Protein AF-0000000070771674 (afdb_homodimer)

pLDDT: mean 81.32, std 18.36, range [36.69, 98.75]

Solvent-accessible surface area (backbone atoms only — not comparable to full-atom values): 21215 Å² total; per-residue (Å²): 122,72,65,64,57,56,54,52,53,53,53,53,53,53,56,51,56,57,52,52,57,61,62,68,58,56,66,78,63,69,76,62,58,61,36,49,52,87,75,48,55,88,90,50,71,55,74,91,44,49,77,55,51,52,28,45,60,56,34,54,39,44,58,44,34,64,59,52,52,54,54,46,59,58,35,58,78,70,44,81,79,72,68,80,79,60,61,68,57,55,74,74,51,61,36,66,76,48,51,68,46,64,36,23,36,24,27,39,46,75,42,78,47,77,38,95,49,33,46,75,37,57,31,36,29,40,40,62,37,36,67,22,24,37,38,87,86,80,11,43,73,36,74,86,36,27,35,38,74,40,66,42,62,37,75,32,37,35,57,38,84,36,63,33,86,88,74,66,42,66,21,33,24,65,42,84,42,76,44,79,40,30,70,40,33,26,38,21,60,68,73,93,121,72,66,63,56,54,53,52,52,53,51,53,54,55,56,52,57,56,52,51,56,60,62,68,57,58,66,77,64,70,76,62,60,62,36,47,52,88,74,47,54,88,91,50,72,55,75,90,45,47,78,55,53,51,28,45,60,58,34,53,38,45,56,44,35,65,58,54,52,54,55,46,59,58,34,58,77,71,44,82,80,72,67,80,79,60,60,69,56,55,74,73,52,62,36,64,77,46,52,68,46,64,36,22,34,23,27,39,47,74,43,79,47,77,38,94,49,33,47,74,38,58,31,34,28,40,40,62,37,38,67,22,24,37,36,86,86,79,11,44,74,39,74,87,34,28,36,38,76,40,68,41,64,37,75,33,37,35,57,38,84,35,63,34,86,87,75,63,43,67,20,33,25,66,42,83,42,76,44,78,41,31,71,40,31,26,39,20,60,67,74,92

InterPro domains:
  IPR010345 Interleukin-17 family [PF06083] (104-188)
  IPR020440 Interleukin-17, chordata [PR01932] (106-118)
  IPR020440 Interleukin-17, chordata [PR01932] (125-134)
  IPR020440 Interleukin-17, chordata [PR01932] (174-188)
  IPR029034 Cystine-knot cytokine [G3DSA:2.10.90.10] (67-191)
  IPR029034 Cystine-knot cytokine [SSF57501] (92-189)

Nearest PDB structures (foldseek):
  7uwk-assembly1_F  TM=7.069E-01  e=1.738E-07  Homo sapiens
  5hi3-assembly1_A  TM=7.760E-01  e=6.621E-06  Homo sapiens
  8usr-assembly2_C  TM=7.044E-01  e=2.285E-06  Homo sapiens
  4hsa-assembly1_A  TM=6.475E-01  e=2.043E-06  Homo sapiens
  3jvf-assembly1_A  TM=6.397E-01  e=3.023E-06  Homo sapiens

Structure (mmCIF, N/CA/C/O backbone):
data_AF-0000000070771674-model_v1
#
loop_
_entity.id
_entity.type
_entity.pdbx_description
1 polymer 'Interleukin 17C'
#
loop_
_atom_site.group_PDB
_atom_site.id
_atom_site.type_symbol
_atom_site.label_atom_id
_atom_site.label_alt_id
_atom_site.label_comp_id
_atom_site.label_asym_id
_atom_site.label_entity_id
_atom_site.label_seq_id
_atom_site.pdbx_PDB_ins_code
_atom_site.Cartn_x
_atom_site.Cartn_y
_atom_site.Cartn_z
_atom_site.occupancy
_atom_site.B_iso_or_equiv
_atom_site.auth_seq_id
_atom_site.auth_comp_id
_atom_site.auth_asym_id
_atom_site.auth_atom_id
_atom_site.pdbx_PDB_model_num
ATOM 1 N N . GLY A 1 1 ? 50.625 3.076 46.406 1 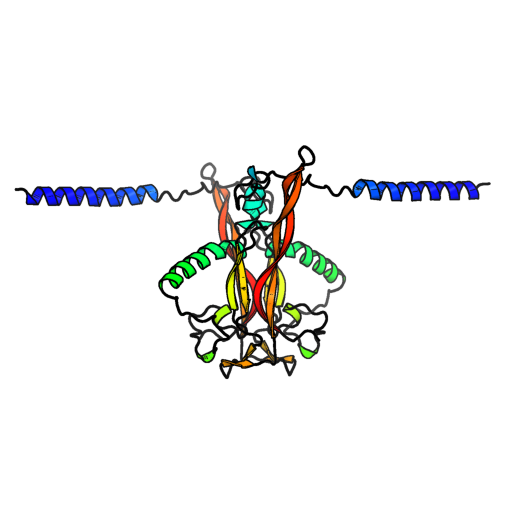37.5 1 GLY A N 1
ATOM 2 C CA . GLY A 1 1 ? 49.875 4.312 46.562 1 37.5 1 GLY A CA 1
ATOM 3 C C . GLY A 1 1 ? 49.062 4.684 45.344 1 37.5 1 GLY A C 1
ATOM 4 O O . GLY A 1 1 ? 47.906 5.047 45.438 1 37.5 1 GLY A O 1
ATOM 5 N N . SER A 1 2 ? 49.688 4.629 44.125 1 57.91 2 SER A N 1
ATOM 6 C CA . SER A 1 2 ? 49.188 5.199 42.875 1 57.91 2 SER A CA 1
ATOM 7 C C . SER A 1 2 ? 48.125 4.312 42.25 1 57.91 2 SER A C 1
ATOM 9 O O . SER A 1 2 ? 47.344 4.77 41.406 1 57.91 2 SER A O 1
ATOM 11 N N . ASP A 1 3 ? 48.125 3.033 42.625 1 61 3 ASP A N 1
ATOM 12 C CA . ASP A 1 3 ? 47.219 2.135 41.938 1 61 3 ASP A CA 1
ATOM 13 C C . ASP A 1 3 ? 45.812 2.27 42.5 1 61 3 ASP A C 1
ATOM 15 O O . ASP A 1 3 ? 44.812 2.025 41.812 1 61 3 ASP A O 1
ATOM 19 N N . SER A 1 4 ? 45.688 2.727 43.812 1 62.22 4 SER A N 1
ATOM 20 C CA . SER A 1 4 ? 44.344 2.809 44.438 1 62.22 4 SER A CA 1
ATOM 21 C C . SER A 1 4 ? 43.562 4.004 43.906 1 62.22 4 SER A C 1
ATOM 23 O O . SER A 1 4 ? 42.344 3.945 43.812 1 62.22 4 SER A O 1
ATOM 25 N N . GLU A 1 5 ? 44.406 5.012 43.406 1 60.62 5 GLU A N 1
ATOM 26 C CA . GLU A 1 5 ? 43.719 6.215 42.938 1 60.62 5 GLU A CA 1
ATOM 27 C C . GLU A 1 5 ? 43.156 6.012 41.531 1 60.62 5 GLU A C 1
ATOM 29 O O . GLU A 1 5 ? 42.125 6.586 41.188 1 60.62 5 GLU A O 1
ATOM 34 N N . ARG A 1 6 ? 43.844 5.051 40.812 1 60.41 6 ARG A N 1
ATOM 35 C CA . ARG A 1 6 ? 43.344 4.82 39.438 1 60.41 6 ARG A CA 1
ATOM 36 C C . ARG A 1 6 ? 42.062 3.975 39.469 1 60.41 6 ARG A C 1
ATOM 38 O O . ARG A 1 6 ? 41.188 4.137 38.625 1 60.41 6 ARG A O 1
ATOM 45 N N . SER A 1 7 ? 41.906 3.191 40.562 1 61.62 7 SER A N 1
ATOM 46 C CA . SER A 1 7 ? 40.719 2.354 40.625 1 61.62 7 SER A CA 1
ATOM 47 C C . SER A 1 7 ? 39.5 3.17 41.031 1 61.62 7 SER A C 1
ATOM 49 O O . SER A 1 7 ? 38.406 2.908 40.562 1 61.62 7 SER A O 1
ATOM 51 N N . LEU A 1 8 ? 39.812 4.34 41.781 1 60.22 8 LEU A N 1
ATOM 52 C CA . LEU A 1 8 ? 38.656 5.129 42.219 1 60.22 8 LEU A CA 1
ATOM 53 C C . LEU A 1 8 ? 38.156 6.039 41.125 1 60.22 8 LEU A C 1
ATOM 55 O O . LEU A 1 8 ? 36.938 6.246 40.969 1 60.22 8 LEU A O 1
ATOM 59 N N . LEU A 1 9 ? 39.125 6.391 40.125 1 59.38 9 LEU A N 1
ATOM 60 C CA . LEU A 1 9 ? 38.688 7.258 39.031 1 59.38 9 LEU A CA 1
ATOM 61 C C . LEU A 1 9 ? 37.844 6.48 38 1 59.38 9 LEU A C 1
ATOM 63 O O . LEU A 1 9 ? 36.844 6.984 37.531 1 59.38 9 LEU A O 1
ATOM 67 N N . LEU A 1 10 ? 38.219 5.148 37.875 1 58.72 10 LEU A N 1
ATOM 68 C CA . LEU A 1 10 ? 37.438 4.371 36.906 1 58.72 10 LEU A CA 1
ATOM 69 C C . LEU A 1 10 ? 36.062 4.062 37.438 1 58.72 10 LEU A C 1
ATOM 71 O O . LEU A 1 10 ? 35.094 4.059 36.656 1 58.72 10 LEU A O 1
ATOM 75 N N . LEU A 1 11 ? 35.969 4.016 38.844 1 59 11 LEU A N 1
ATOM 76 C CA . LEU A 1 11 ? 34.656 3.711 39.375 1 59 11 LEU A CA 1
ATOM 77 C C . LEU A 1 11 ? 33.719 4.918 39.281 1 59 11 LEU A C 1
ATOM 79 O O . LEU A 1 11 ? 32.531 4.77 39 1 59 11 LEU A O 1
ATOM 83 N N . PHE A 1 12 ? 34.312 6.234 39.344 1 58.5 12 PHE A N 1
ATOM 84 C CA . PHE A 1 12 ? 33.438 7.406 39.25 1 58.5 12 PHE A CA 1
ATOM 85 C C . PHE A 1 12 ? 33 7.625 37.781 1 58.5 12 PHE A C 1
ATOM 87 O O . PHE A 1 12 ? 31.859 8.039 37.562 1 58.5 12 PHE A O 1
ATOM 94 N N . VAL A 1 13 ? 33.875 7.188 36.75 1 56.09 13 VAL A N 1
ATOM 95 C CA . VAL A 1 13 ? 33.469 7.387 35.375 1 56.09 13 VAL A CA 1
ATOM 96 C C . VAL A 1 13 ? 32.375 6.371 35 1 56.09 13 VAL A C 1
ATOM 98 O O . VAL A 1 13 ? 31.438 6.703 34.281 1 56.09 13 VAL A O 1
ATOM 101 N N . LEU A 1 14 ? 32.438 5.133 35.656 1 54 14 LEU A N 1
ATOM 102 C CA . LEU A 1 14 ? 31.406 4.152 35.312 1 54 14 LEU A CA 1
ATOM 103 C C . LEU A 1 14 ? 30.078 4.512 35.969 1 54 14 LEU A C 1
ATOM 105 O O . LEU A 1 14 ? 29.016 4.332 35.375 1 54 14 LEU A O 1
ATOM 109 N N . LEU A 1 15 ? 30.125 5.195 37.219 1 54.03 15 LEU A N 1
ATOM 110 C CA . LEU A 1 15 ? 28.859 5.559 37.844 1 54.03 15 LEU A CA 1
ATOM 111 C C . LEU A 1 15 ? 28.234 6.758 37.156 1 54.03 15 LEU A C 1
ATOM 113 O O . LEU A 1 15 ? 27 6.848 37.062 1 54.03 15 LEU A O 1
ATOM 117 N N . GLY A 1 16 ? 29.062 7.652 36.531 1 51 16 GLY A N 1
ATOM 118 C CA . GLY A 1 16 ? 28.5 8.773 35.781 1 51 16 GLY A CA 1
ATOM 119 C C . GLY A 1 16 ? 27.859 8.367 34.469 1 51 16 GLY A C 1
ATOM 120 O O . GLY A 1 16 ? 26.891 8.977 34.031 1 51 16 GLY A O 1
ATOM 121 N N . TRP A 1 17 ? 28.531 7.328 33.75 1 51.25 17 TRP A N 1
ATOM 122 C CA . TRP A 1 17 ? 27.969 6.934 32.469 1 51.25 17 TRP A CA 1
ATOM 123 C C . TRP A 1 17 ? 26.656 6.188 32.656 1 51.25 17 TRP A C 1
ATOM 125 O O . TRP A 1 17 ? 25.781 6.246 31.797 1 51.25 17 TRP A O 1
ATOM 135 N N . THR A 1 18 ? 26.438 5.492 33.812 1 48.16 18 THR A N 1
ATOM 136 C CA . THR A 1 18 ? 25.141 4.844 34 1 48.16 18 THR A CA 1
ATOM 137 C C . THR A 1 18 ? 24.062 5.875 34.312 1 48.16 18 THR A C 1
ATOM 139 O O . THR A 1 18 ? 22.906 5.703 33.906 1 48.16 18 THR A O 1
ATOM 142 N N . GLU A 1 19 ? 24.391 6.996 35 1 45.69 19 GLU A N 1
ATOM 143 C CA . GLU A 1 19 ? 23.328 7.949 35.312 1 45.69 19 GLU A CA 1
ATOM 144 C C . GLU A 1 19 ? 22.938 8.758 34.094 1 45.69 19 GLU A C 1
ATOM 146 O O . GLU A 1 19 ? 21.797 9.188 33.969 1 45.69 19 GLU A O 1
ATOM 151 N N . ALA A 1 20 ? 23.891 9.039 33.125 1 45.78 20 ALA A N 1
ATOM 152 C CA . ALA A 1 20 ? 23.5 9.797 31.938 1 45.78 20 ALA A CA 1
ATOM 153 C C . ALA A 1 20 ? 22.578 8.984 31.031 1 45.78 20 ALA A C 1
ATOM 155 O O . ALA A 1 20 ? 21.703 9.539 30.375 1 45.78 20 ALA A O 1
ATOM 156 N N . ARG A 1 21 ? 22.75 7.688 30.906 1 43.34 21 ARG A N 1
ATOM 157 C CA . ARG A 1 21 ? 21.766 6.934 30.141 1 43.34 21 ARG A CA 1
ATOM 158 C C . ARG A 1 21 ? 20.391 6.992 30.797 1 43.34 21 ARG A C 1
ATOM 160 O O . ARG A 1 21 ? 19.375 6.801 30.125 1 43.34 21 ARG A O 1
ATOM 167 N N . ARG A 1 22 ? 20.266 6.996 32.094 1 42.62 22 ARG A N 1
ATOM 168 C CA . ARG A 1 22 ? 18.938 7.09 32.688 1 42.62 22 ARG A CA 1
ATOM 169 C C . ARG A 1 22 ? 18.281 8.422 32.344 1 42.62 22 ARG A C 1
ATOM 171 O O . ARG A 1 22 ? 17.047 8.492 32.188 1 42.62 22 ARG A O 1
ATOM 178 N N . LEU A 1 23 ? 19.016 9.578 32.312 1 39.31 23 LEU A N 1
ATOM 179 C CA . LEU A 1 23 ? 18.328 10.836 32.031 1 39.31 23 LEU A CA 1
ATOM 180 C C . LEU A 1 23 ? 17.891 10.922 30.594 1 39.31 23 LEU A C 1
ATOM 182 O O . LEU A 1 23 ? 16.906 11.586 30.266 1 39.31 23 LEU A O 1
ATOM 186 N N . SER A 1 24 ? 18.656 10.477 29.641 1 39.38 24 SER A N 1
ATOM 187 C CA . SER A 1 24 ? 18.219 10.672 28.266 1 39.38 24 SER A CA 1
ATOM 188 C C . SER A 1 24 ? 17.156 9.664 27.875 1 39.38 24 SER A C 1
ATOM 190 O O . SER A 1 24 ? 16.797 9.547 26.703 1 39.38 24 SER A O 1
ATOM 192 N N . GLY A 1 25 ? 17 8.648 28.625 1 40.38 25 GLY A N 1
ATOM 193 C CA . GLY A 1 25 ? 15.805 7.863 28.359 1 40.38 25 GLY A CA 1
ATOM 194 C C . GLY A 1 25 ? 14.523 8.672 28.5 1 40.38 25 GLY A C 1
ATOM 195 O O . GLY A 1 25 ? 13.609 8.273 29.219 1 40.38 25 GLY A O 1
ATOM 196 N N . GLY A 1 26 ? 14.633 9.977 28.594 1 36.69 26 GLY A N 1
ATOM 197 C CA . GLY A 1 26 ? 13.344 10.656 28.516 1 36.69 26 GLY A CA 1
ATOM 198 C C . GLY A 1 26 ? 12.469 10.125 27.391 1 36.69 26 GLY A C 1
ATOM 199 O O . GLY A 1 26 ? 12.797 10.281 26.219 1 36.69 26 GLY A O 1
ATOM 200 N N . GLN A 1 27 ? 11.914 8.984 27.5 1 39.16 27 GLN A N 1
ATOM 201 C CA . GLN A 1 27 ? 10.656 8.82 26.766 1 39.16 27 GLN A CA 1
ATOM 202 C C . GLN A 1 27 ? 9.938 10.164 26.609 1 39.16 27 GLN A C 1
ATOM 204 O O . GLN A 1 27 ? 9.57 10.797 27.594 1 39.16 27 GLN A O 1
ATOM 209 N N . HIS A 1 28 ? 10.422 11.055 25.922 1 41.78 28 HIS A N 1
ATOM 210 C CA . HIS A 1 28 ? 9.445 12.078 25.562 1 41.78 28 HIS A CA 1
ATOM 211 C C . HIS A 1 28 ? 8.023 11.539 25.625 1 41.78 28 HIS A C 1
ATOM 213 O O . HIS A 1 28 ? 7.562 10.859 24.719 1 41.78 28 HIS A O 1
ATOM 219 N N . ARG A 1 29 ? 7.625 10.961 26.688 1 43.72 29 ARG A N 1
ATOM 220 C CA . ARG A 1 29 ? 6.203 10.82 27 1 43.72 29 ARG A CA 1
ATOM 221 C C . ARG A 1 29 ? 5.41 12.016 26.469 1 43.72 29 ARG A C 1
ATOM 223 O O . ARG A 1 29 ? 5.496 13.117 27.031 1 43.72 29 ARG A O 1
ATOM 230 N N . HIS A 1 30 ? 5.188 12.281 25.266 1 47.5 30 HIS A N 1
ATOM 231 C CA . HIS A 1 30 ? 4.02 13.102 24.969 1 47.5 30 HIS A CA 1
ATOM 232 C C . HIS A 1 30 ? 2.93 12.914 26.016 1 47.5 30 HIS A C 1
ATOM 234 O O . HIS A 1 30 ? 2.625 11.781 26.406 1 47.5 30 HIS A O 1
ATOM 240 N N . HIS A 1 31 ? 2.83 13.664 26.984 1 49.44 31 HIS A N 1
ATOM 241 C CA . HIS A 1 31 ? 1.747 13.773 27.953 1 49.44 31 HIS A CA 1
ATOM 242 C C . HIS A 1 31 ? 0.431 13.273 27.375 1 49.44 31 HIS A C 1
ATOM 244 O O . HIS A 1 31 ? -0.174 13.938 26.531 1 49.44 31 HIS A O 1
ATOM 250 N N . SER A 1 32 ? 0.38 11.984 27.062 1 61.09 32 SER A N 1
ATOM 251 C CA . SER A 1 32 ? -0.929 11.391 26.812 1 61.09 32 SER A CA 1
ATOM 252 C C . SER A 1 32 ? -1.99 11.984 27.734 1 61.09 32 SER A C 1
ATOM 254 O O . SER A 1 32 ? -1.99 11.727 28.938 1 61.09 32 SER A O 1
ATOM 256 N N . HIS A 1 33 ? -2.406 13.211 27.516 1 77.94 33 HIS A N 1
ATOM 257 C CA . HIS A 1 33 ? -3.492 13.844 28.25 1 77.94 33 HIS A CA 1
ATOM 258 C C . HIS A 1 33 ? -4.785 13.047 28.109 1 77.94 33 HIS A C 1
ATOM 260 O O . HIS A 1 33 ? -5.219 12.734 27 1 77.94 33 HIS A O 1
ATOM 266 N N . CYS A 1 34 ? -5.129 12.516 29.234 1 84.69 34 CYS A N 1
ATOM 267 C CA . CYS A 1 34 ? -6.434 11.859 29.312 1 84.69 34 CYS A CA 1
ATOM 268 C C . CYS A 1 34 ? -7.543 12.812 28.891 1 84.69 34 CYS A C 1
ATOM 270 O O . CYS A 1 34 ? -7.711 13.883 29.5 1 84.69 34 CYS A O 1
ATOM 272 N N . ILE A 1 35 ? -8.211 12.469 27.797 1 84.31 35 ILE A N 1
ATOM 273 C CA . ILE A 1 35 ? -9.289 13.289 27.266 1 84.31 35 ILE A CA 1
ATOM 274 C C . ILE A 1 35 ? -10.633 12.773 27.766 1 84.31 35 ILE A C 1
ATOM 276 O O . ILE A 1 35 ? -10.914 11.57 27.703 1 84.31 35 ILE A O 1
ATOM 280 N N . ARG A 1 36 ? -11.352 13.719 28.266 1 81.88 36 ARG A N 1
ATOM 281 C CA . ARG A 1 36 ? -12.672 13.312 28.75 1 81.88 36 ARG A CA 1
ATOM 282 C C . ARG A 1 36 ? -13.547 12.82 27.609 1 81.88 36 ARG A C 1
ATOM 284 O O . ARG A 1 36 ? -13.5 13.359 26.5 1 81.88 36 ARG A O 1
ATOM 291 N N . ALA A 1 37 ? -14.297 11.828 27.859 1 78.69 37 ALA A N 1
ATOM 292 C CA . ALA A 1 37 ? -15.172 11.242 26.844 1 78.69 37 ALA A CA 1
ATOM 293 C C . ALA A 1 37 ? -16.141 12.281 26.297 1 78.69 37 ALA A C 1
ATOM 295 O O . ALA A 1 37 ? -16.438 12.281 25.094 1 78.69 37 ALA A O 1
ATOM 296 N N . ASP A 1 38 ? -16.547 13.156 27.188 1 77.25 38 ASP A N 1
ATOM 297 C CA . ASP A 1 38 ? -17.5 14.18 26.797 1 77.25 38 ASP A CA 1
ATOM 298 C C . ASP A 1 38 ? -16.891 15.156 25.797 1 77.25 38 ASP A C 1
ATOM 300 O O . ASP A 1 38 ? -17.609 15.797 25.031 1 77.25 38 ASP A O 1
ATOM 304 N N . ASP A 1 39 ? -15.633 15.188 25.844 1 76 39 ASP A N 1
ATOM 305 C CA . ASP A 1 39 ? -14.93 16.109 24.953 1 76 39 ASP A CA 1
ATOM 306 C C . ASP A 1 39 ? -14.68 15.477 23.594 1 76 39 ASP A C 1
ATOM 308 O O . ASP A 1 39 ? -14.266 16.156 22.641 1 76 39 ASP A O 1
ATOM 312 N N . LEU A 1 40 ? -14.898 14.188 23.562 1 72.38 40 LEU A N 1
ATOM 313 C CA . LEU A 1 40 ? -14.609 13.477 22.312 1 72.38 40 LEU A CA 1
ATOM 314 C C . LEU A 1 40 ? -15.891 13.219 21.531 1 72.38 40 LEU A C 1
ATOM 316 O O . LEU A 1 40 ? -16.891 12.781 22.094 1 72.38 40 LEU A O 1
ATOM 320 N N . GLN A 1 41 ? -16.031 13.984 20.516 1 63.5 41 GLN A N 1
ATOM 321 C CA . GLN A 1 41 ? -17.125 13.562 19.656 1 63.5 41 GLN A CA 1
ATOM 322 C C . GLN A 1 41 ? -16.797 12.266 18.922 1 63.5 41 GLN A C 1
ATOM 324 O O . GLN A 1 41 ? -15.625 11.984 18.656 1 63.5 41 GLN A O 1
ATOM 329 N N . ASP A 1 42 ? -17.672 11.281 18.922 1 56.41 42 ASP A N 1
ATOM 330 C CA . ASP A 1 42 ? -17.484 9.969 18.312 1 56.41 42 ASP A CA 1
ATOM 331 C C . ASP A 1 42 ? -16.734 10.094 16.984 1 56.41 42 ASP A C 1
ATOM 333 O O . ASP A 1 42 ? -17.141 10.859 16.109 1 56.41 42 ASP A O 1
ATOM 337 N N . GLY A 1 43 ? -15.656 9.375 16.891 1 59.62 43 GLY A N 1
ATOM 338 C CA . GLY A 1 43 ? -14.914 9.266 15.648 1 59.62 43 GLY A CA 1
ATOM 339 C C . GLY A 1 43 ? -14.039 10.469 15.367 1 59.62 43 GLY A C 1
ATOM 340 O O . GLY A 1 43 ? -13.266 10.469 14.406 1 59.62 43 GLY A O 1
ATOM 341 N N . GLU A 1 44 ? -14.344 11.484 16.156 1 66.12 44 GLU A N 1
ATOM 342 C CA . GLU A 1 44 ? -13.633 12.711 15.805 1 66.12 44 GLU A CA 1
ATOM 343 C C . GLU A 1 44 ? -12.234 12.742 16.422 1 66.12 44 GLU A C 1
ATOM 345 O O . GLU A 1 44 ? -12.023 12.219 17.516 1 66.12 44 GLU A O 1
ATOM 350 N N . VAL A 1 45 ? -11.305 13.008 15.562 1 70.31 45 VAL A N 1
ATOM 351 C CA . VAL A 1 45 ? -9.922 13.195 15.992 1 70.31 45 VAL A CA 1
ATOM 352 C C . VAL A 1 45 ? -9.844 14.391 16.953 1 70.31 45 VAL A C 1
ATOM 354 O O . VAL A 1 45 ? -10.344 15.469 16.641 1 70.31 45 VAL A O 1
ATOM 357 N N . P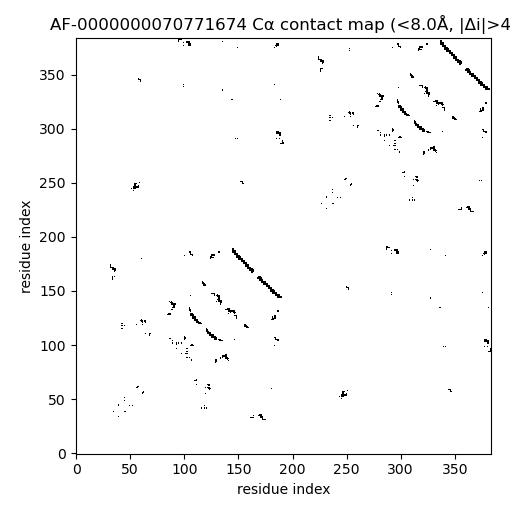RO A 1 46 ? -9.398 14.039 18.156 1 72.62 46 PRO A N 1
ATOM 358 C CA . PRO A 1 46 ? -9.172 15.203 19.016 1 72.62 46 PRO A CA 1
ATOM 359 C C . PRO A 1 46 ? -8.383 16.312 18.312 1 72.62 46 PRO A C 1
ATOM 361 O O . PRO A 1 46 ? -7.543 16.031 17.469 1 72.62 46 PRO A O 1
ATOM 364 N N . THR A 1 47 ? -8.734 17.484 18.625 1 73 47 THR A N 1
ATOM 365 C CA . THR A 1 47 ? -8.156 18.672 18 1 73 47 THR A CA 1
ATOM 366 C C . THR A 1 47 ? -6.637 18.625 18.031 1 73 47 THR A C 1
ATOM 368 O O . THR A 1 47 ? -5.965 19.062 17.109 1 73 47 THR A O 1
ATOM 371 N N . VAL A 1 48 ? -6.227 18 19.109 1 72 48 VAL A N 1
ATOM 372 C CA . VAL A 1 48 ? -4.781 18 19.328 1 72 48 VAL A CA 1
ATOM 373 C C . VAL A 1 48 ? -4.102 17.156 18.234 1 72 48 VAL A C 1
ATOM 375 O O . VAL A 1 48 ? -2.9 17.312 18 1 72 48 VAL A O 1
ATOM 378 N N . PHE A 1 49 ? -4.949 16.375 17.672 1 74.5 49 PHE A N 1
ATOM 379 C CA . PHE A 1 49 ? -4.344 15.5 16.688 1 74.5 49 PHE A CA 1
ATOM 380 C C . PHE A 1 49 ? -4.754 15.906 15.266 1 74.5 49 PHE A C 1
ATOM 382 O O . PHE A 1 49 ? -4.605 15.125 14.328 1 74.5 49 PHE A O 1
ATOM 389 N N . ARG A 1 50 ? -5.227 17.031 15.062 1 71.5 50 ARG A N 1
ATOM 390 C CA . ARG A 1 50 ? -5.754 17.469 13.773 1 71.5 50 ARG A CA 1
ATOM 391 C C . ARG A 1 50 ? -4.672 17.453 12.695 1 71.5 50 ARG A C 1
ATOM 393 O O . ARG A 1 50 ? -4.93 17.062 11.555 1 71.5 50 ARG A O 1
ATOM 400 N N . SER A 1 51 ? -3.502 17.812 13.094 1 71.31 51 SER A N 1
ATOM 401 C CA . SER A 1 51 ? -2.42 17.844 12.117 1 71.31 51 SER A CA 1
ATOM 402 C C . SER A 1 51 ? -2.076 16.438 11.633 1 71.31 51 SER A C 1
ATOM 404 O O . SER A 1 51 ? -1.617 16.25 10.5 1 71.31 51 SER A O 1
ATOM 406 N N . ARG A 1 52 ? -2.412 15.469 12.477 1 69.19 52 ARG A N 1
ATOM 407 C CA . ARG A 1 52 ? -2.082 14.086 12.148 1 69.19 52 ARG A CA 1
ATOM 408 C C . ARG A 1 52 ? -3.096 13.5 11.164 1 69.19 52 ARG A C 1
ATOM 410 O O . ARG A 1 52 ? -2.771 12.594 10.398 1 69.19 52 ARG A O 1
ATOM 417 N N . THR A 1 53 ? -4.25 14.125 11.195 1 73.38 53 THR A N 1
ATOM 418 C CA . THR A 1 53 ? -5.309 13.633 10.32 1 73.38 53 THR A CA 1
ATOM 419 C C . THR A 1 53 ? -4.922 13.797 8.852 1 73.38 53 THR A C 1
ATOM 421 O O . THR A 1 53 ? -5.305 12.984 8.008 1 73.38 53 THR A O 1
ATOM 424 N N . ALA A 1 54 ? -4.152 14.789 8.609 1 75.75 54 ALA A N 1
ATOM 425 C CA . ALA A 1 54 ? -3.738 15.023 7.23 1 75.75 54 ALA A CA 1
ATOM 426 C C . ALA A 1 54 ? -2.789 13.93 6.75 1 75.75 54 ALA A C 1
ATOM 428 O O . ALA A 1 54 ? -2.754 13.609 5.559 1 75.75 54 ALA A O 1
ATOM 429 N N . ARG A 1 55 ? -2.18 13.25 7.699 1 76.56 55 ARG A N 1
ATOM 430 C CA . ARG A 1 55 ? -1.182 12.227 7.391 1 76.56 55 ARG A CA 1
ATOM 431 C C . ARG A 1 55 ? -1.837 10.984 6.801 1 76.56 55 ARG A C 1
ATOM 433 O O . ARG A 1 55 ? -1.201 10.234 6.055 1 76.56 55 ARG A O 1
ATOM 440 N N . TRP A 1 56 ? -3.156 10.852 7.09 1 85.19 56 TRP A N 1
ATOM 441 C CA . TRP A 1 56 ? -3.814 9.609 6.703 1 85.19 56 TRP A CA 1
ATOM 442 C C . TRP A 1 56 ? -4.613 9.797 5.418 1 85.19 56 TRP A C 1
ATOM 444 O O . TRP A 1 56 ? -4.934 8.82 4.73 1 85.19 56 TRP A O 1
ATOM 454 N N . ALA A 1 57 ? -4.926 10.992 5.133 1 80.75 57 ALA A N 1
ATOM 455 C CA . ALA A 1 57 ? -5.91 11.266 4.086 1 80.75 57 ALA A CA 1
ATOM 456 C C . ALA A 1 57 ? -5.473 10.672 2.752 1 80.75 57 ALA A C 1
ATOM 458 O O . ALA A 1 57 ? -6.305 10.195 1.975 1 80.75 57 ALA A O 1
ATOM 459 N N . ASP A 1 58 ? -4.203 10.539 2.553 1 83.12 58 ASP A N 1
ATOM 460 C CA . ASP A 1 58 ? -3.754 10.102 1.233 1 83.12 58 ASP A CA 1
ATOM 461 C C . ASP A 1 58 ? -3.309 8.648 1.259 1 83.12 58 ASP A C 1
ATOM 463 O O . ASP A 1 58 ? -2.805 8.125 0.261 1 83.12 58 ASP A O 1
ATOM 467 N N . HIS A 1 59 ? -3.486 8.008 2.357 1 89.69 59 HIS A N 1
ATOM 468 C CA . HIS A 1 59 ? -3.18 6.582 2.426 1 89.69 59 HIS A CA 1
ATOM 469 C C . HIS A 1 59 ? -4.203 5.762 1.65 1 89.69 59 HIS A C 1
ATOM 471 O O . HIS A 1 59 ? -5.41 5.973 1.791 1 89.69 59 HIS A O 1
ATOM 477 N N . PRO A 1 60 ? -3.748 4.824 0.895 1 91.94 60 PRO A N 1
ATOM 478 C CA . PRO A 1 60 ? -4.68 4.059 0.066 1 91.94 60 PRO A CA 1
ATOM 479 C C . PRO A 1 60 ? -5.77 3.367 0.886 1 91.94 60 PRO A C 1
ATOM 481 O O . PRO A 1 60 ? -6.926 3.324 0.468 1 91.94 60 PRO A O 1
ATOM 484 N N . ALA A 1 61 ? -5.426 2.871 2.031 1 95 61 ALA A N 1
ATOM 485 C CA . ALA A 1 61 ? -6.387 2.168 2.877 1 95 61 ALA A CA 1
ATOM 486 C C . ALA A 1 61 ? -7.52 3.094 3.303 1 95 61 ALA A C 1
ATOM 488 O O . ALA A 1 61 ? -8.609 2.631 3.652 1 95 61 ALA A O 1
ATOM 489 N N . VAL A 1 62 ? -7.258 4.402 3.342 1 92.5 62 VAL A N 1
ATOM 490 C CA . VAL A 1 62 ? -8.266 5.391 3.711 1 92.5 62 VAL A CA 1
ATOM 491 C C . VAL A 1 62 ? -9.023 5.844 2.465 1 92.5 62 VAL A C 1
ATOM 493 O O . VAL A 1 62 ? -10.258 5.941 2.479 1 92.5 62 VAL A O 1
ATOM 496 N N . GLN A 1 63 ? -8.32 6.035 1.366 1 91.75 63 GLN A N 1
ATOM 497 C CA . GLN A 1 63 ? -8.883 6.574 0.134 1 91.75 63 GLN A CA 1
ATOM 498 C C . GLN A 1 63 ? -9.883 5.598 -0.487 1 91.75 63 GLN A C 1
ATOM 500 O O . GLN A 1 63 ? -10.82 6.012 -1.164 1 91.75 63 GLN A O 1
ATOM 505 N N . LEU A 1 64 ? -9.703 4.371 -0.237 1 95.25 64 LEU A N 1
ATOM 506 C CA . LEU A 1 64 ? -10.539 3.348 -0.855 1 95.25 64 LEU A CA 1
ATOM 507 C C . LEU A 1 64 ? -11.867 3.211 -0.116 1 95.25 64 LEU A C 1
ATOM 509 O O . LEU A 1 64 ? -12.836 2.66 -0.656 1 95.25 64 LEU A O 1
ATOM 513 N N . VAL A 1 65 ? -12.008 3.738 1.078 1 95.12 65 VAL A N 1
ATOM 514 C CA . VAL A 1 65 ? -13.164 3.516 1.933 1 95.12 65 VAL A CA 1
ATOM 515 C C . VAL A 1 65 ? -14.406 4.125 1.287 1 95.12 65 VAL A C 1
ATOM 517 O O . VAL A 1 65 ? -15.422 3.447 1.108 1 95.12 65 VAL A O 1
ATOM 520 N N . PRO A 1 66 ? -14.414 5.398 0.866 1 93.62 66 PRO A N 1
ATOM 521 C CA . PRO A 1 66 ? -15.625 5.961 0.26 1 93.62 66 PRO A CA 1
ATOM 522 C C . PRO A 1 66 ? -16.062 5.207 -0.996 1 93.62 66 PRO A C 1
ATOM 524 O O . PRO A 1 66 ? -17.25 5.082 -1.26 1 93.62 66 PRO A O 1
ATOM 527 N N . VAL A 1 67 ? -15.148 4.758 -1.795 1 93 67 VAL A N 1
ATOM 528 C CA . VAL A 1 67 ? -15.445 4.012 -3.014 1 93 67 VAL A CA 1
ATOM 529 C C . VAL A 1 67 ? -16.156 2.709 -2.662 1 93 67 VAL A C 1
ATOM 531 O O . VAL A 1 67 ? -17.172 2.369 -3.266 1 93 67 VAL A O 1
ATOM 534 N N . LEU A 1 68 ? -15.594 2 -1.681 1 94.69 68 LEU A N 1
ATOM 535 C CA . LEU A 1 68 ? -16.156 0.724 -1.264 1 94.69 68 LEU A CA 1
ATOM 536 C C . LEU A 1 68 ? -17.547 0.92 -0.64 1 94.69 68 LEU A C 1
ATOM 538 O O . LEU A 1 68 ? -18.438 0.107 -0.85 1 94.69 68 LEU A O 1
ATOM 542 N N . GLU A 1 69 ? -17.75 1.996 0.18 1 93.31 69 GLU A N 1
ATOM 543 C CA . GLU A 1 69 ? -19.031 2.314 0.786 1 93.31 69 GLU A CA 1
ATOM 544 C C . GLU A 1 69 ? -20.094 2.572 -0.279 1 93.31 69 GLU A C 1
ATOM 546 O O . GLU A 1 69 ? -21.25 2.131 -0.144 1 93.31 69 GLU A O 1
ATOM 551 N N . SER A 1 70 ? -19.734 3.27 -1.298 1 91.38 70 SER A N 1
ATOM 552 C CA . SER A 1 70 ? -20.672 3.576 -2.377 1 91.38 70 SER A CA 1
ATOM 553 C C . SER A 1 70 ? -21.094 2.312 -3.119 1 91.38 70 SER A C 1
ATOM 555 O O . SER A 1 70 ? -22.25 2.182 -3.525 1 91.38 70 SER A O 1
ATOM 557 N N . GLU A 1 71 ? -20.141 1.414 -3.289 1 88.25 71 GLU A N 1
ATOM 558 C CA . GLU A 1 71 ? -20.453 0.151 -3.953 1 88.25 71 GLU A CA 1
ATOM 559 C C . GLU A 1 71 ? -21.391 -0.702 -3.107 1 88.25 71 GLU A C 1
ATOM 561 O O . GLU A 1 71 ? -22.25 -1.404 -3.643 1 88.25 71 GLU A O 1
ATOM 566 N N . GLN A 1 72 ? -21.219 -0.704 -1.808 1 83.94 72 GLN A N 1
ATOM 567 C CA . GLN A 1 72 ? -22.047 -1.485 -0.893 1 83.94 72 GLN A CA 1
ATOM 568 C C . GLN A 1 72 ? -23.469 -0.927 -0.818 1 83.94 72 GLN A C 1
ATOM 570 O O . GLN A 1 72 ? -24.422 -1.685 -0.703 1 83.94 72 GLN A O 1
ATOM 575 N N . SER A 1 73 ? -23.531 0.315 -0.743 1 78 73 SER A N 1
ATOM 576 C CA . SER A 1 73 ? -24.844 0.949 -0.701 1 78 73 SER A CA 1
ATOM 577 C C . SER A 1 73 ? -25.641 0.65 -1.966 1 78 73 SER A C 1
ATOM 579 O O . SER A 1 73 ? -26.859 0.475 -1.909 1 78 73 SER A O 1
ATOM 581 N N . GLY A 1 74 ? -24.891 0.587 -2.969 1 66.5 74 GLY A N 1
ATOM 582 C CA . GLY A 1 74 ? -25.578 0.246 -4.207 1 66.5 74 GLY A CA 1
ATOM 583 C C . GLY A 1 74 ? -26 -1.208 -4.273 1 66.5 74 GLY A C 1
ATOM 584 O O . GLY A 1 74 ? -27.062 -1.525 -4.805 1 66.5 74 GLY A O 1
ATOM 585 N N . ARG A 1 75 ? -25.234 -2.064 -3.611 1 62.53 75 ARG A N 1
ATOM 586 C CA . ARG A 1 75 ? -25.547 -3.49 -3.652 1 62.53 75 ARG A CA 1
ATOM 587 C C . ARG A 1 75 ? -26.641 -3.846 -2.645 1 62.53 75 ARG A C 1
ATOM 589 O O . ARG A 1 75 ? -27.422 -4.77 -2.871 1 62.53 75 ARG A O 1
ATOM 596 N N . ARG A 1 76 ? -26.547 -3.375 -1.335 1 59.97 76 ARG A N 1
ATOM 597 C CA . ARG A 1 76 ? -27.594 -3.66 -0.363 1 59.97 76 ARG A CA 1
ATOM 598 C C . ARG A 1 76 ? -28.984 -3.443 -0.969 1 59.97 76 ARG A C 1
ATOM 600 O O . ARG A 1 76 ? -29.922 -4.164 -0.641 1 59.97 76 ARG A O 1
ATOM 607 N N . ARG A 1 77 ? -29.125 -2.449 -1.773 1 54.97 77 ARG A N 1
ATOM 608 C CA . ARG A 1 77 ? -30.438 -2.283 -2.385 1 54.97 77 ARG A CA 1
ATOM 609 C C . ARG A 1 77 ? -30.812 -3.496 -3.234 1 54.97 77 ARG A C 1
ATOM 611 O O . ARG A 1 77 ? -31.969 -3.879 -3.307 1 54.97 77 ARG A O 1
ATOM 618 N N . HIS A 1 78 ? -29.75 -4.133 -3.852 1 51.12 78 HIS A N 1
ATOM 619 C CA . HIS A 1 78 ? -30.062 -5.262 -4.719 1 51.12 78 HIS A CA 1
ATOM 620 C C . HIS A 1 78 ? -29.781 -6.586 -4.012 1 51.12 78 HIS A C 1
ATOM 622 O O . HIS A 1 78 ? -30.234 -7.641 -4.469 1 51.12 78 HIS A O 1
ATOM 628 N N . ARG A 1 79 ? -28.703 -6.691 -3.08 1 49.31 79 ARG A N 1
ATOM 629 C CA . ARG A 1 79 ? -28.078 -7.953 -2.709 1 49.31 79 ARG A CA 1
ATOM 630 C C . ARG A 1 79 ? -28.734 -8.555 -1.477 1 49.31 79 ARG A C 1
ATOM 632 O O . ARG A 1 79 ? -28.266 -8.359 -0.352 1 49.31 79 ARG A O 1
ATOM 639 N N . ARG A 1 80 ? -29.953 -8.422 -1.131 1 44.84 80 ARG A N 1
ATOM 640 C CA . ARG A 1 80 ? -30.359 -9.328 -0.062 1 44.84 80 ARG A CA 1
ATOM 641 C C . ARG A 1 80 ? -29.594 -10.641 -0.133 1 44.84 80 ARG A C 1
ATOM 643 O O . ARG A 1 80 ? -29.375 -11.297 0.887 1 44.84 80 ARG A O 1
ATOM 650 N N . HIS A 1 81 ? -29.5 -11.406 -1.238 1 42.69 81 HIS A N 1
ATOM 651 C CA . HIS A 1 81 ? -29.203 -12.836 -1.32 1 42.69 81 HIS A CA 1
ATOM 652 C C . HIS A 1 81 ? -27.703 -13.078 -1.474 1 42.69 81 HIS A C 1
ATOM 654 O O . HIS A 1 81 ? -27.281 -14.188 -1.794 1 42.69 81 HIS A O 1
ATOM 660 N N . HIS A 1 82 ? -26.719 -12.086 -1.634 1 46.09 82 HIS A N 1
ATOM 661 C CA . HIS A 1 82 ? -25.453 -12.398 -2.297 1 46.09 82 HIS A CA 1
ATOM 662 C C . HIS A 1 82 ? -24.484 -13.094 -1.342 1 46.09 82 HIS A C 1
ATOM 664 O O . HIS A 1 82 ? -24.297 -12.648 -0.206 1 46.09 82 HIS A O 1
ATOM 670 N N . HIS A 1 83 ? -24.109 -14.273 -1.506 1 49.06 83 HIS A N 1
ATOM 671 C CA . HIS A 1 83 ? -23.219 -15.281 -0.963 1 49.06 83 HIS A CA 1
ATOM 672 C C . HIS A 1 83 ? -21.797 -14.727 -0.807 1 49.06 83 HIS A C 1
ATOM 674 O O . HIS A 1 83 ? -21.391 -13.844 -1.564 1 49.06 83 HIS A O 1
ATOM 680 N N . LYS A 1 84 ? -21.266 -14.766 0.323 1 54.97 84 LYS A N 1
ATOM 681 C CA . LYS A 1 84 ? -19.844 -14.508 0.565 1 54.97 84 LYS A CA 1
ATOM 682 C C . LYS A 1 84 ? -19 -15.039 -0.58 1 54.97 84 LYS A C 1
ATOM 684 O O . LYS A 1 84 ? -19.031 -16.234 -0.891 1 54.97 84 LYS A O 1
ATOM 689 N N . PRO A 1 85 ? -18.484 -14.094 -1.48 1 66.06 85 PRO A N 1
ATOM 690 C CA . PRO A 1 85 ? -17.797 -14.594 -2.67 1 66.06 85 PRO A CA 1
ATOM 691 C C . PRO A 1 85 ? -16.672 -15.578 -2.332 1 66.06 85 PRO A C 1
ATOM 693 O O . PRO A 1 85 ? -15.945 -15.375 -1.361 1 66.06 85 PRO A O 1
ATOM 696 N N . GLY A 1 86 ? -16.781 -16.938 -2.445 1 85.5 86 GLY A N 1
ATOM 697 C CA . GLY A 1 86 ? -15.781 -17.984 -2.373 1 85.5 86 GLY A CA 1
ATOM 698 C C . GLY A 1 86 ? -14.68 -17.844 -3.41 1 85.5 86 GLY A C 1
ATOM 699 O O . GLY A 1 86 ? -14.531 -16.781 -4.016 1 85.5 86 GLY A O 1
ATOM 700 N N . CYS A 1 87 ? -13.789 -18.781 -3.438 1 95.75 87 CYS A N 1
ATOM 701 C CA . CYS A 1 87 ? -12.711 -18.844 -4.418 1 95.75 87 CYS A CA 1
ATOM 702 C C . CYS A 1 87 ? -13.266 -18.969 -5.832 1 95.75 87 CYS A C 1
ATOM 704 O O . CYS A 1 87 ? -13.945 -19.953 -6.156 1 95.75 87 CYS A O 1
ATOM 706 N N . PRO A 1 88 ? -13.047 -17.984 -6.648 1 95.5 88 PRO A N 1
ATOM 707 C CA . PRO A 1 88 ? -13.633 -17.984 -7.992 1 95.5 88 PRO A CA 1
ATOM 708 C C . PRO A 1 88 ? -12.961 -18.984 -8.93 1 95.5 88 PRO A C 1
ATOM 710 O O . PRO A 1 88 ? -11.898 -19.516 -8.609 1 95.5 88 PRO A O 1
ATOM 713 N N . ASN A 1 89 ? -13.727 -19.328 -10.008 1 95.69 89 ASN A N 1
ATOM 714 C CA . ASN A 1 89 ? -13.133 -20.031 -11.133 1 95.69 89 ASN A CA 1
ATOM 715 C C . ASN A 1 89 ? -12.484 -19.062 -12.117 1 95.69 89 ASN A C 1
ATOM 717 O O . ASN A 1 89 ? -13.172 -18.328 -12.82 1 95.69 89 ASN A O 1
ATOM 721 N N . LEU A 1 90 ? -11.172 -19.094 -12.234 1 95.19 90 LEU A N 1
ATOM 722 C CA . LEU A 1 90 ? -10.398 -18.109 -12.977 1 95.19 90 LEU A CA 1
ATOM 723 C C . LEU A 1 90 ? -10.672 -18.219 -14.477 1 95.19 90 LEU A C 1
ATOM 725 O O . LEU A 1 90 ? -10.484 -17.25 -15.219 1 95.19 90 LEU A O 1
ATOM 729 N N . LYS A 1 91 ? -11.109 -19.375 -14.969 1 93.81 91 LYS A N 1
ATOM 730 C CA . LYS A 1 91 ? -11.391 -19.562 -16.391 1 93.81 91 LYS A CA 1
ATOM 731 C C . LYS A 1 91 ? -12.578 -18.719 -16.828 1 93.81 91 LYS A C 1
ATOM 733 O O . LYS A 1 91 ? -12.766 -18.469 -18.031 1 93.81 91 LYS A O 1
ATOM 738 N N . LEU A 1 92 ? -13.32 -18.281 -15.883 1 92.94 92 LEU A N 1
ATOM 739 C CA . LEU A 1 92 ? -14.539 -17.547 -16.203 1 92.94 92 LEU A CA 1
ATOM 740 C C . LEU A 1 92 ? -14.273 -16.047 -16.172 1 92.94 92 LEU A C 1
ATOM 742 O O . LEU A 1 92 ? -15.164 -15.25 -16.516 1 92.94 92 LEU A O 1
ATOM 746 N N . VAL A 1 93 ? -13.148 -15.633 -15.789 1 93.19 93 VAL A N 1
ATOM 747 C CA . VAL A 1 93 ? -12.82 -14.219 -15.68 1 93.19 93 VAL A CA 1
ATOM 748 C C . VAL A 1 93 ? -12.484 -13.648 -17.062 1 93.19 93 VAL A C 1
ATOM 750 O O . VAL A 1 93 ? -11.758 -14.273 -17.828 1 93.19 93 VAL A O 1
ATOM 753 N N . ASN A 1 94 ? -13.102 -12.477 -17.391 1 94 94 ASN A N 1
ATOM 754 C CA . ASN A 1 94 ? -12.688 -11.75 -18.594 1 94 94 ASN A CA 1
ATOM 755 C C . ASN A 1 94 ? -11.391 -10.984 -18.359 1 94 94 ASN A C 1
ATOM 757 O O . ASN A 1 94 ? -11.406 -9.844 -17.891 1 94 94 ASN A O 1
ATOM 761 N N . THR A 1 95 ? -10.359 -11.562 -18.75 1 93.44 95 THR A N 1
ATOM 762 C CA . THR A 1 95 ? -9.023 -11.062 -18.422 1 93.44 95 THR A CA 1
ATOM 763 C C . THR A 1 95 ? -8.734 -9.75 -19.141 1 93.44 95 THR A C 1
ATOM 765 O O . THR A 1 95 ? -7.812 -9.023 -18.781 1 93.44 95 THR A O 1
ATOM 768 N N . LEU A 1 96 ? -9.477 -9.375 -20.203 1 92.75 96 LEU A N 1
ATOM 769 C CA . LEU A 1 96 ? -9.266 -8.141 -20.953 1 92.75 96 LEU A CA 1
ATOM 770 C C . LEU A 1 96 ? -9.609 -6.922 -20.109 1 92.75 96 LEU A C 1
ATOM 772 O O . LEU A 1 96 ? -8.938 -5.895 -20.188 1 92.75 96 LEU A O 1
ATOM 776 N N . THR A 1 97 ? -10.516 -7.027 -19.219 1 93.19 97 THR A N 1
ATOM 777 C CA . THR A 1 97 ? -11.016 -5.875 -18.484 1 93.19 97 THR A CA 1
ATOM 778 C C . THR A 1 97 ? -10.742 -6.043 -16.984 1 93.19 97 THR A C 1
ATOM 780 O O . THR A 1 97 ? -10.898 -5.094 -16.219 1 93.19 97 THR A O 1
ATOM 783 N N . ALA A 1 98 ? -10.367 -7.23 -16.594 1 94.88 98 ALA A N 1
ATOM 784 C CA . ALA A 1 98 ? -10.211 -7.539 -15.18 1 94.88 98 ALA A CA 1
ATOM 785 C C . ALA A 1 98 ? -8.969 -6.875 -14.602 1 94.88 98 ALA A C 1
ATOM 787 O O . ALA A 1 98 ? -7.922 -6.832 -15.258 1 94.88 98 ALA A O 1
ATOM 788 N N . ASP A 1 99 ? -9.141 -6.348 -13.43 1 95.69 99 ASP A N 1
ATOM 789 C CA . ASP A 1 99 ? -7.996 -5.82 -12.688 1 95.69 99 ASP A CA 1
ATOM 790 C C . ASP A 1 99 ? -7.098 -6.953 -12.195 1 95.69 99 ASP A C 1
ATOM 792 O O . ASP A 1 99 ? -7.48 -8.125 -12.242 1 95.69 99 ASP A O 1
ATOM 796 N N . VAL A 1 100 ? -5.953 -6.617 -11.664 1 97.44 100 VAL A N 1
ATOM 797 C CA . VAL A 1 100 ? -4.949 -7.594 -11.258 1 97.44 100 VAL A CA 1
ATOM 798 C C . VAL A 1 100 ? -5.535 -8.523 -10.195 1 97.44 100 VAL A C 1
ATOM 800 O O . VAL A 1 100 ? -5.316 -9.734 -10.234 1 97.44 100 VAL A O 1
ATOM 803 N N . ASN A 1 101 ? -6.246 -7.961 -9.211 1 97.69 101 ASN A N 1
ATOM 804 C CA . ASN A 1 101 ? -6.781 -8.766 -8.125 1 97.69 101 ASN A CA 1
ATOM 805 C C . ASN A 1 101 ? -7.777 -9.805 -8.641 1 97.69 101 ASN A C 1
ATOM 807 O O . ASN A 1 101 ? -7.98 -10.844 -8.008 1 97.69 101 ASN A O 1
ATOM 811 N N . GLU A 1 102 ? -8.359 -9.562 -9.82 1 97 102 GLU A N 1
ATOM 812 C CA . GLU A 1 102 ? -9.367 -10.461 -10.391 1 97 102 GLU A CA 1
ATOM 813 C C . GLU A 1 102 ? -8.719 -11.539 -11.258 1 97 102 GLU A C 1
ATOM 815 O O . GLU A 1 102 ? -9.258 -12.633 -11.398 1 97 102 GLU A O 1
ATOM 820 N N . ARG A 1 103 ? -7.617 -11.258 -11.789 1 96.75 103 ARG A N 1
ATOM 821 C CA . ARG A 1 103 ? -6.988 -12.219 -12.695 1 96.75 103 ARG A CA 1
ATOM 822 C C . ARG A 1 103 ? -5.848 -12.953 -12 1 96.75 103 ARG A C 1
ATOM 824 O O . ARG A 1 103 ? -5.203 -13.812 -12.602 1 96.75 103 ARG A O 1
ATOM 831 N N . SER A 1 104 ? -5.562 -12.602 -10.797 1 98.25 104 SER A N 1
ATOM 832 C CA . SER A 1 104 ? -4.531 -13.266 -10.008 1 98.25 104 SER A CA 1
ATOM 833 C C . SER A 1 104 ? -4.941 -14.688 -9.641 1 98.25 104 SER A C 1
ATOM 835 O O . SER A 1 104 ? -6.121 -14.961 -9.43 1 98.25 104 SER A O 1
ATOM 837 N N . ILE A 1 105 ? -3.912 -15.539 -9.477 1 98.38 105 ILE A N 1
ATOM 838 C CA . ILE A 1 105 ? -4.207 -16.906 -9.031 1 98.38 105 ILE A CA 1
ATOM 839 C C . ILE A 1 105 ? -4.391 -16.922 -7.516 1 98.38 105 ILE A C 1
ATOM 841 O O . ILE A 1 105 ? -4.688 -17.953 -6.93 1 98.38 105 ILE A O 1
ATOM 845 N N . SER A 1 106 ? -4.199 -15.898 -6.875 1 98.5 106 SER A N 1
ATOM 846 C CA . SER A 1 106 ? -4.613 -15.602 -5.508 1 98.5 106 SER A CA 1
ATOM 847 C C . SER A 1 106 ? -5.488 -14.352 -5.453 1 98.5 106 SER A C 1
ATOM 849 O O . SER A 1 106 ? -5.066 -13.312 -4.945 1 98.5 106 SER A O 1
ATOM 851 N N . PRO A 1 107 ? -6.711 -14.5 -5.953 1 98.44 107 PRO A N 1
ATOM 852 C CA . PRO A 1 107 ? -7.566 -13.312 -6.055 1 98.44 107 PRO A CA 1
ATOM 853 C C . PRO A 1 107 ? -7.938 -12.742 -4.691 1 98.44 107 PRO A C 1
ATOM 855 O O . PRO A 1 107 ? -7.938 -13.461 -3.691 1 98.44 107 PRO A O 1
ATOM 858 N N . TRP A 1 108 ? -8.195 -11.422 -4.668 1 97.94 108 TRP A N 1
ATOM 859 C CA . TRP A 1 108 ? -8.594 -10.781 -3.418 1 97.94 108 TRP A CA 1
ATOM 860 C C . TRP A 1 108 ? -9.625 -9.688 -3.672 1 97.94 108 TRP A C 1
ATOM 862 O O . TRP A 1 108 ? -9.844 -9.289 -4.816 1 97.94 108 TRP A O 1
ATOM 872 N N . LYS A 1 109 ? -10.273 -9.344 -2.686 1 96.69 109 LYS A N 1
ATOM 873 C CA . LYS A 1 109 ? -11.172 -8.188 -2.666 1 96.69 109 LYS A CA 1
ATOM 874 C C . LYS A 1 109 ? -10.852 -7.262 -1.494 1 96.69 109 LYS A C 1
ATOM 876 O O . LYS A 1 109 ? -10.203 -7.676 -0.529 1 96.69 109 LYS A O 1
ATOM 881 N N . TYR A 1 110 ? -11.227 -6.012 -1.622 1 96.62 110 TYR A N 1
ATOM 882 C CA . TYR A 1 110 ? -11.086 -5.074 -0.512 1 96.62 110 TYR A CA 1
ATOM 883 C C . TYR A 1 110 ? -12.383 -4.988 0.295 1 96.62 110 TYR A C 1
ATOM 885 O O . TYR A 1 110 ? -13.477 -4.984 -0.272 1 96.62 110 TYR A O 1
ATOM 893 N N . THR A 1 111 ? -12.219 -5.027 1.538 1 96.25 111 THR A N 1
ATOM 894 C CA . THR A 1 111 ? -13.336 -4.867 2.459 1 96.25 111 THR A CA 1
ATOM 895 C C . THR A 1 111 ? -13.031 -3.789 3.496 1 96.25 111 THR A C 1
ATOM 897 O O . THR A 1 111 ? -11.867 -3.525 3.803 1 96.25 111 THR A O 1
ATOM 900 N N . ILE A 1 112 ? -14.078 -3.135 3.91 1 96.38 112 ILE A N 1
ATOM 901 C CA . ILE A 1 112 ? -13.898 -2.119 4.941 1 96.38 112 ILE A CA 1
ATOM 902 C C . ILE A 1 112 ? -13.82 -2.787 6.312 1 96.38 112 ILE A C 1
ATOM 904 O O . ILE A 1 112 ? -14.727 -3.529 6.699 1 96.38 112 ILE A O 1
ATOM 908 N N . LYS A 1 113 ? -12.75 -2.668 7.02 1 97.06 113 LYS A N 1
ATOM 909 C CA . LYS A 1 113 ? -12.617 -3.09 8.406 1 97.06 113 LYS A CA 1
ATOM 910 C C . LYS A 1 113 ? -12.773 -1.905 9.359 1 97.06 113 LYS A C 1
ATOM 912 O O . LYS A 1 113 ? -12.109 -0.879 9.195 1 97.06 113 LYS A O 1
ATOM 917 N N . GLU A 1 114 ? -13.602 -2.088 10.312 1 95.75 114 GLU A N 1
ATOM 918 C CA . GLU A 1 114 ? -13.883 -1.011 11.258 1 95.75 114 GLU A CA 1
ATOM 919 C C . GLU A 1 114 ? -13.336 -1.337 12.648 1 95.75 114 GLU A C 1
ATOM 921 O O . GLU A 1 114 ? -13.445 -2.475 13.109 1 95.75 114 GLU A O 1
ATOM 926 N N . ASP A 1 115 ? -12.742 -0.398 13.266 1 94.56 115 ASP A N 1
ATOM 927 C CA . ASP A 1 115 ? -12.289 -0.433 14.656 1 94.56 115 ASP A CA 1
ATOM 928 C C . ASP A 1 115 ? -12.633 0.867 15.375 1 94.56 115 ASP A C 1
ATOM 930 O O .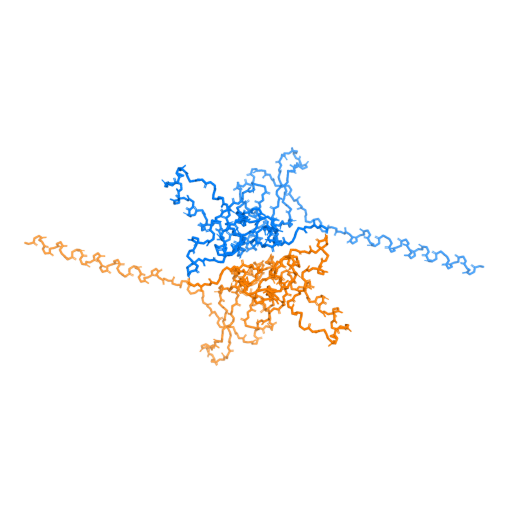 ASP A 1 115 ? -12.086 1.924 15.062 1 94.56 115 ASP A O 1
ATOM 934 N N . ALA A 1 116 ? -13.484 0.823 16.312 1 90.94 116 ALA A N 1
ATOM 935 C CA . ALA A 1 116 ? -13.992 2.004 17.016 1 90.94 116 ALA A CA 1
ATOM 936 C C . ALA A 1 116 ? -12.906 2.656 17.859 1 90.94 116 ALA A C 1
ATOM 938 O O . ALA A 1 116 ? -13.031 3.811 18.266 1 90.94 116 ALA A O 1
ATOM 939 N N . ASN A 1 117 ? -11.867 1.94 18.156 1 89.81 117 ASN A N 1
ATOM 940 C CA . ASN A 1 117 ? -10.82 2.459 19.031 1 89.81 117 ASN A CA 1
ATOM 941 C C . ASN A 1 117 ? -9.609 2.934 18.234 1 89.81 117 ASN A C 1
ATOM 943 O O . ASN A 1 117 ? -8.539 3.154 18.797 1 89.81 117 ASN A O 1
ATOM 947 N N . ARG A 1 118 ? -9.797 3.068 16.922 1 91.81 118 ARG A N 1
ATOM 948 C CA . ARG A 1 118 ? -8.688 3.438 16.047 1 91.81 118 ARG A CA 1
ATOM 949 C C . ARG A 1 118 ? -9.047 4.648 15.203 1 91.81 118 ARG A C 1
ATOM 951 O O . ARG A 1 118 ? -10.195 4.801 14.773 1 91.81 118 ARG A O 1
ATOM 958 N N . ILE A 1 119 ? -8.102 5.602 14.984 1 88.69 119 ILE A N 1
ATOM 959 C CA . ILE A 1 119 ? -8.211 6.676 14.008 1 88.69 119 ILE A CA 1
ATOM 960 C C . ILE A 1 119 ? -7.133 6.512 12.938 1 88.69 119 ILE A C 1
ATOM 962 O O . ILE A 1 119 ? -5.938 6.5 13.242 1 88.69 119 ILE A O 1
ATOM 966 N N . PRO A 1 120 ? -7.508 6.348 11.719 1 91.44 120 PRO A N 1
ATOM 967 C CA . PRO A 1 120 ? -8.852 6.348 11.141 1 91.44 120 PRO A CA 1
ATOM 968 C C . PRO A 1 120 ? -9.648 5.094 11.5 1 91.44 120 PRO A C 1
ATOM 970 O O . PRO A 1 120 ? -9.086 3.994 11.547 1 91.44 120 PRO A O 1
ATOM 973 N N . ARG A 1 121 ? -10.938 5.227 11.664 1 92.25 121 ARG A N 1
ATOM 974 C CA . ARG A 1 121 ? -11.797 4.148 12.148 1 92.25 121 ARG A CA 1
ATOM 975 C C . ARG A 1 121 ? -12.008 3.096 11.062 1 92.25 121 ARG A C 1
ATOM 977 O O . ARG A 1 121 ? -12.094 1.901 11.359 1 92.25 121 ARG A O 1
ATOM 984 N N . GLN A 1 122 ? -12.211 3.605 9.852 1 95.56 122 GLN A N 1
ATOM 985 C CA . GLN A 1 122 ? -12.469 2.703 8.734 1 95.56 122 GLN A CA 1
ATOM 986 C C . GLN A 1 122 ? -11.273 2.643 7.789 1 95.56 122 GLN A C 1
ATOM 988 O O . GLN A 1 122 ? -10.758 3.678 7.367 1 95.56 122 GLN A O 1
ATOM 993 N N . LEU A 1 123 ? -10.828 1.424 7.543 1 96.88 123 LEU A N 1
ATOM 994 C CA . LEU A 1 123 ? -9.75 1.184 6.594 1 96.88 123 LEU A CA 1
ATOM 995 C C . LEU A 1 123 ? -10.125 0.083 5.605 1 96.88 123 LEU A C 1
ATOM 997 O O . LEU A 1 123 ? -10.852 -0.848 5.957 1 96.88 123 LEU A O 1
ATOM 1001 N N . ALA A 1 124 ? -9.688 0.257 4.418 1 97.81 124 ALA A N 1
ATOM 1002 C CA . ALA A 1 124 ? -9.836 -0.799 3.422 1 97.81 124 ALA A CA 1
ATOM 1003 C C . ALA A 1 124 ? -8.742 -1.849 3.562 1 97.81 124 ALA A C 1
ATOM 1005 O O . ALA A 1 124 ? -7.551 -1.518 3.553 1 97.81 124 ALA A O 1
ATOM 1006 N N . PHE A 1 125 ? -9.156 -3.096 3.715 1 98.12 125 PHE A N 1
ATOM 1007 C CA . PHE A 1 125 ? -8.242 -4.23 3.83 1 98.12 125 PHE A CA 1
ATOM 1008 C C . PHE A 1 125 ? -8.445 -5.207 2.68 1 98.12 125 PHE A C 1
ATOM 1010 O O . PHE A 1 125 ? -9.586 -5.5 2.303 1 98.12 125 PHE A O 1
ATOM 1017 N N . ALA A 1 126 ? -7.34 -5.676 2.145 1 98.25 126 ALA A N 1
ATOM 1018 C CA . ALA A 1 126 ? -7.438 -6.789 1.204 1 98.25 126 ALA A CA 1
ATOM 1019 C C . ALA A 1 126 ? -7.797 -8.086 1.924 1 98.25 126 ALA A C 1
ATOM 1021 O O . ALA A 1 126 ? -7.309 -8.352 3.025 1 98.25 126 ALA A O 1
ATOM 1022 N N . GLU A 1 127 ? -8.664 -8.875 1.317 1 97.81 127 GLU A N 1
ATOM 1023 C CA . GLU A 1 127 ? -9.016 -10.219 1.765 1 97.81 127 GLU A CA 1
ATOM 1024 C C . GLU A 1 127 ? -8.812 -11.242 0.651 1 97.81 127 GLU A C 1
ATOM 1026 O O . GLU A 1 127 ? -9.359 -11.094 -0.444 1 97.81 127 GLU A O 1
ATOM 1031 N N . CYS A 1 128 ? -8.023 -12.305 0.982 1 98.12 128 CYS A N 1
ATOM 1032 C CA . CYS A 1 128 ? -7.828 -13.359 -0.008 1 98.12 128 CYS A CA 1
ATOM 1033 C C . CYS A 1 128 ? -9.094 -14.195 -0.176 1 98.12 128 CYS A C 1
ATOM 1035 O O . CYS A 1 128 ? -9.688 -14.633 0.81 1 98.12 128 CYS A O 1
ATOM 1037 N N . LEU A 1 129 ? -9.43 -14.422 -1.374 1 98 129 LEU A N 1
ATOM 1038 C CA . LEU A 1 129 ? -10.68 -15.117 -1.65 1 98 129 LEU A CA 1
ATOM 1039 C C . LEU A 1 129 ? -10.492 -16.625 -1.574 1 98 129 LEU A C 1
ATOM 1041 O O . LEU A 1 129 ? -11.469 -17.375 -1.483 1 98 129 LEU A O 1
ATOM 1045 N N . CYS A 1 130 ? -9.266 -17.125 -1.672 1 97.94 130 CYS A N 1
ATOM 1046 C CA . CYS A 1 130 ? -8.93 -18.547 -1.612 1 97.94 130 CYS A CA 1
ATOM 1047 C C . CYS A 1 130 ? -7.949 -18.828 -0.477 1 97.94 130 CYS A C 1
ATOM 1049 O O . CYS A 1 130 ? -7.293 -17.906 0.02 1 97.94 130 CYS A O 1
ATOM 1051 N N . ASN A 1 131 ? -7.91 -20.078 -0.012 1 97.12 131 ASN A N 1
ATOM 1052 C CA . ASN A 1 131 ? -6.871 -20.531 0.906 1 97.12 131 ASN A CA 1
ATOM 1053 C C . ASN A 1 131 ? -5.602 -20.938 0.16 1 97.12 131 ASN A C 1
ATOM 1055 O O . ASN A 1 131 ? -4.492 -20.625 0.596 1 97.12 131 ASN A O 1
ATOM 1059 N N . GLY A 1 132 ? -5.887 -21.656 -0.897 1 97.88 132 GLY A N 1
ATOM 1060 C CA . GLY A 1 132 ? -4.809 -22.031 -1.801 1 97.88 132 GLY A CA 1
ATOM 1061 C C . GLY A 1 132 ? -4.684 -21.109 -2.992 1 97.88 132 GLY A C 1
ATOM 1062 O O . GLY A 1 132 ? -4.977 -19.906 -2.889 1 97.88 132 GLY A O 1
ATOM 1063 N N . CYS A 1 133 ? -4.09 -21.594 -4.074 1 98.31 133 CYS A N 1
ATOM 1064 C CA . CYS A 1 133 ? -3.936 -20.812 -5.301 1 98.31 133 CYS A CA 1
ATOM 1065 C C . CYS A 1 133 ? -4.578 -21.531 -6.48 1 98.31 133 CYS A C 1
ATOM 1067 O O . CYS A 1 133 ? -4.652 -22.766 -6.504 1 98.31 133 CYS A O 1
ATOM 1069 N N . ILE A 1 134 ? -5 -20.734 -7.395 1 97.75 134 ILE A N 1
ATOM 1070 C CA . ILE A 1 134 ? -5.746 -21.266 -8.523 1 97.75 134 ILE A CA 1
ATOM 1071 C C . ILE A 1 134 ? -4.777 -21.75 -9.602 1 97.75 134 ILE A C 1
ATOM 1073 O O . ILE A 1 134 ? -3.783 -21.094 -9.898 1 97.75 134 ILE A O 1
ATOM 1077 N N . ASP A 1 135 ? -5.152 -22.922 -10.094 1 95.88 135 ASP A N 1
ATOM 1078 C CA . ASP A 1 135 ? -4.426 -23.422 -11.25 1 95.88 135 ASP A CA 1
ATOM 1079 C C . ASP A 1 135 ? -4.816 -22.656 -12.516 1 95.88 135 ASP A C 1
ATOM 1081 O O . ASP A 1 135 ? -5.992 -22.609 -12.883 1 95.88 135 ASP A O 1
ATOM 1085 N N . GLY A 1 136 ? -3.854 -22.109 -13.203 1 91.69 136 GLY A N 1
ATOM 1086 C CA . GLY A 1 136 ? -4.102 -21.281 -14.383 1 91.69 136 GLY A CA 1
ATOM 1087 C C . GLY A 1 136 ? -4.742 -22.047 -15.523 1 91.69 136 GLY A C 1
ATOM 1088 O O . GLY A 1 136 ? -5.445 -21.469 -16.344 1 91.69 136 GLY A O 1
ATOM 1089 N N . LYS A 1 137 ? -4.543 -23.297 -15.594 1 92.12 137 LYS A N 1
ATOM 1090 C CA . LYS A 1 137 ? -5.062 -24.109 -16.688 1 92.12 137 LYS A CA 1
ATOM 1091 C C . LYS A 1 137 ? -6.488 -24.578 -16.406 1 92.12 137 LYS A C 1
ATOM 1093 O O . LYS A 1 137 ? -7.352 -24.516 -17.281 1 92.12 137 LYS A O 1
ATOM 1098 N N . THR A 1 138 ? -6.762 -25.047 -15.18 1 94.75 138 THR A N 1
ATOM 1099 C CA . THR A 1 138 ? -8.07 -25.594 -14.852 1 94.75 138 THR A CA 1
ATOM 1100 C C . THR A 1 138 ? -9.008 -24.516 -14.344 1 94.75 138 THR A C 1
ATOM 1102 O O . THR A 1 138 ? -10.234 -24.672 -14.383 1 94.75 138 THR A O 1
ATOM 1105 N N . GLY A 1 139 ? -8.406 -23.5 -13.734 1 95.81 139 GLY A N 1
ATOM 1106 C CA . GLY A 1 139 ? -9.203 -22.438 -13.148 1 95.81 139 GLY A CA 1
ATOM 1107 C C . GLY A 1 139 ? -9.672 -22.75 -11.742 1 95.81 139 GLY A C 1
ATOM 1108 O O . GLY A 1 139 ? -10.406 -21.969 -11.141 1 95.81 139 GLY A O 1
ATOM 1109 N N . GLN A 1 140 ? -9.219 -23.859 -11.195 1 96.5 140 GLN A N 1
ATOM 1110 C CA . GLN A 1 140 ? -9.68 -24.312 -9.891 1 96.5 140 GLN A CA 1
ATOM 1111 C C . GLN A 1 140 ? -8.594 -24.141 -8.828 1 96.5 140 GLN A C 1
ATOM 1113 O O . GLN A 1 140 ? -7.402 -24.203 -9.141 1 96.5 140 GLN A O 1
ATOM 1118 N N . GLU A 1 141 ? -9.047 -23.984 -7.648 1 97.25 141 GLU A N 1
ATOM 1119 C CA . GLU A 1 141 ? -8.133 -23.828 -6.52 1 97.25 141 GLU A CA 1
ATOM 1120 C C . GLU A 1 141 ? -7.387 -25.125 -6.227 1 97.25 141 GLU A C 1
ATOM 1122 O O . GLU A 1 141 ? -7.969 -26.203 -6.285 1 97.25 141 GLU A O 1
ATOM 1127 N N . THR A 1 142 ? -6.145 -25 -6 1 95.81 142 THR A N 1
ATOM 1128 C CA . THR A 1 142 ? -5.32 -26.078 -5.484 1 95.81 142 THR A CA 1
ATOM 1129 C C . THR A 1 142 ? -4.676 -25.688 -4.16 1 95.81 142 THR A C 1
ATOM 1131 O O . THR A 1 142 ? -4.59 -24.5 -3.832 1 95.81 142 THR A O 1
ATOM 1134 N N . THR A 1 143 ? -4.203 -26.641 -3.428 1 94.5 143 THR A N 1
ATOM 1135 C CA . THR A 1 143 ? -3.67 -26.359 -2.1 1 94.5 143 THR A CA 1
ATOM 1136 C C . THR A 1 143 ? -2.158 -26.578 -2.068 1 94.5 143 THR A C 1
ATOM 1138 O O . THR A 1 143 ? -1.571 -26.734 -0.995 1 94.5 143 THR A O 1
ATOM 1141 N N . GLU A 1 144 ? -1.59 -26.625 -3.197 1 93.5 144 GLU A N 1
ATOM 1142 C CA . GLU A 1 144 ? -0.14 -26.781 -3.258 1 93.5 144 GLU A CA 1
ATOM 1143 C C . GLU A 1 144 ? 0.571 -25.562 -2.684 1 93.5 144 GLU A C 1
ATOM 1145 O O . GLU A 1 144 ? 1.673 -25.672 -2.143 1 93.5 144 GLU A O 1
ATOM 1150 N N . LEU A 1 145 ? 0.026 -24.453 -2.943 1 96.44 145 LEU A N 1
ATOM 1151 C CA . LEU A 1 145 ? 0.503 -23.172 -2.422 1 96.44 145 LEU A CA 1
ATOM 1152 C C . LEU A 1 145 ? -0.537 -22.547 -1.506 1 96.44 145 LEU A C 1
ATOM 1154 O O . LEU A 1 145 ? -1.654 -23.047 -1.382 1 96.44 145 LEU A O 1
ATOM 1158 N N . ASN A 1 146 ? -0.065 -21.516 -0.882 1 97.38 146 ASN A N 1
ATOM 1159 C CA . ASN A 1 146 ? -0.967 -20.781 -0.001 1 97.38 146 ASN A CA 1
ATOM 1160 C C . ASN A 1 146 ? -1.205 -19.359 -0.5 1 97.38 146 ASN A C 1
ATOM 1162 O O . ASN A 1 146 ? -0.279 -18.703 -0.974 1 97.38 146 ASN A O 1
ATOM 1166 N N . SER A 1 147 ? -2.465 -19 -0.435 1 98.38 147 SER A N 1
ATOM 1167 C CA . SER A 1 147 ? -2.768 -17.578 -0.61 1 98.38 147 SER A CA 1
ATOM 1168 C C . SER A 1 147 ? -2.469 -16.781 0.66 1 98.38 147 SER A C 1
ATOM 1170 O O . SER A 1 147 ? -3.09 -17.016 1.7 1 98.38 147 SER A O 1
ATOM 1172 N N . VAL A 1 148 ? -1.513 -15.883 0.513 1 98.25 148 VAL A N 1
ATOM 1173 C CA . VAL A 1 148 ? -1.007 -15.195 1.695 1 98.25 148 VAL A CA 1
ATOM 1174 C C . VAL A 1 148 ? -1.191 -13.688 1.535 1 98.25 148 VAL A C 1
ATOM 1176 O O . VAL A 1 148 ? -0.96 -13.141 0.455 1 98.25 148 VAL A O 1
ATOM 1179 N N . LEU A 1 149 ? -1.58 -13.031 2.627 1 98.56 149 LEU A N 1
ATOM 1180 C CA . LEU A 1 149 ? -1.748 -11.578 2.625 1 98.56 149 LEU A CA 1
ATOM 1181 C C . LEU A 1 149 ? -0.401 -10.883 2.49 1 98.56 149 LEU A C 1
ATOM 1183 O O . LEU A 1 149 ? 0.566 -11.25 3.16 1 98.56 149 LEU A O 1
ATOM 1187 N N . VAL A 1 150 ? -0.357 -9.961 1.592 1 98.62 150 VAL A N 1
ATOM 1188 C CA . VAL A 1 150 ? 0.729 -8.992 1.562 1 98.62 150 VAL A CA 1
ATOM 1189 C C . VAL A 1 150 ? 0.361 -7.777 2.416 1 98.62 150 VAL A C 1
ATOM 1191 O O . VAL A 1 150 ? -0.641 -7.109 2.156 1 98.62 150 VAL A O 1
ATOM 1194 N N . GLU A 1 151 ? 1.215 -7.469 3.385 1 97.69 151 GLU A N 1
ATOM 1195 C CA . GLU A 1 151 ? 0.847 -6.445 4.359 1 97.69 151 GLU A CA 1
ATOM 1196 C C . GLU A 1 151 ? 1.842 -5.285 4.344 1 97.69 151 GLU A C 1
ATOM 1198 O O . GLU A 1 151 ? 3.018 -5.477 4.023 1 97.69 151 GLU A O 1
ATOM 1203 N N . GLN A 1 152 ? 1.338 -4.137 4.672 1 95.94 152 GLN A N 1
ATOM 1204 C CA . GLN A 1 152 ? 2.154 -2.941 4.863 1 95.94 152 GLN A CA 1
ATOM 1205 C C . GLN A 1 152 ? 1.859 -2.283 6.207 1 95.94 152 GLN A C 1
ATOM 1207 O O . GLN A 1 152 ? 0.731 -2.346 6.703 1 95.94 152 GLN A O 1
ATOM 1212 N N . ASN A 1 153 ? 2.887 -1.635 6.691 1 92.31 153 ASN A N 1
ATOM 1213 C CA . ASN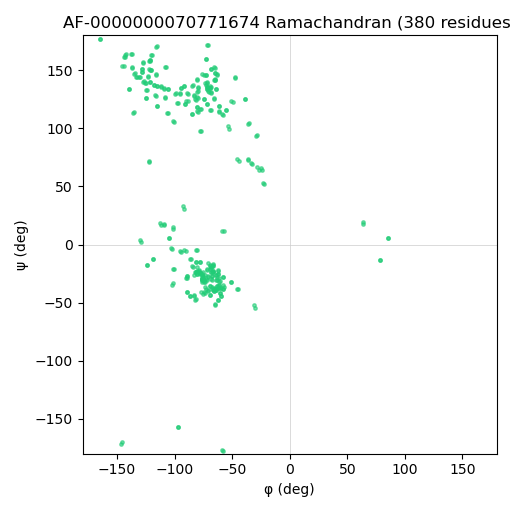 A 1 153 ? 2.707 -0.948 7.965 1 92.31 153 ASN A CA 1
ATOM 1214 C C . ASN A 1 153 ? 2.01 0.396 7.785 1 92.31 153 ASN A C 1
ATOM 1216 O O . ASN A 1 153 ? 2.25 1.099 6.801 1 92.31 153 ASN A O 1
ATOM 1220 N N . MET A 1 154 ? 1.178 0.711 8.695 1 92.5 154 MET A N 1
ATOM 1221 C CA . MET A 1 154 ? 0.507 2.008 8.75 1 92.5 154 MET A CA 1
ATOM 1222 C C . MET A 1 154 ? 0.427 2.523 10.18 1 92.5 154 MET A C 1
ATOM 1224 O O . MET A 1 154 ? 0.16 1.756 11.109 1 92.5 154 MET A O 1
ATOM 1228 N N . MET A 1 155 ? 0.777 3.822 10.352 1 89.81 155 MET A N 1
ATOM 1229 C CA . MET A 1 155 ? 0.615 4.449 11.656 1 89.81 155 MET A CA 1
ATOM 1230 C C . MET A 1 155 ? -0.835 4.859 11.891 1 89.81 155 MET A C 1
ATOM 1232 O O . MET A 1 155 ? -1.49 5.375 10.977 1 89.81 155 MET A O 1
ATOM 1236 N N . VAL A 1 156 ? -1.32 4.562 13.055 1 91.38 156 VAL A N 1
ATOM 1237 C CA . VAL A 1 156 ? -2.682 4.926 13.43 1 91.38 156 VAL A CA 1
ATOM 1238 C C . VAL A 1 156 ? -2.697 5.461 14.867 1 91.38 156 VAL A C 1
ATOM 1240 O O . VAL A 1 156 ? -1.688 5.391 15.57 1 91.38 156 VAL A O 1
ATOM 1243 N N . LEU A 1 157 ? -3.787 6.133 15.25 1 89.62 157 LEU A N 1
ATOM 1244 C CA . LEU A 1 157 ? -4.027 6.5 16.641 1 89.62 157 LEU A CA 1
ATOM 1245 C C . LEU A 1 157 ? -4.961 5.5 17.312 1 89.62 157 LEU A C 1
ATOM 1247 O O . LEU A 1 157 ? -6.055 5.23 16.812 1 89.62 157 LEU A O 1
ATOM 1251 N N . LYS A 1 158 ? -4.492 4.891 18.391 1 91.75 158 LYS A N 1
ATOM 1252 C CA . LYS A 1 158 ? -5.316 3.961 19.156 1 91.75 158 LYS A CA 1
ATOM 1253 C C . LYS A 1 158 ? -5.773 4.59 20.469 1 91.75 158 LYS A C 1
ATOM 1255 O O . LYS A 1 158 ? -4.969 5.18 21.188 1 91.75 158 LYS A O 1
ATOM 1260 N N . ARG A 1 159 ? -7.043 4.383 20.672 1 89.12 159 ARG A N 1
ATOM 1261 C CA . ARG A 1 159 ? -7.656 4.914 21.891 1 89.12 159 ARG A CA 1
ATOM 1262 C C . ARG A 1 159 ? -7.559 3.914 23.031 1 89.12 159 ARG A C 1
ATOM 1264 O O . ARG A 1 159 ? -7.883 2.736 22.859 1 89.12 159 ARG A O 1
ATOM 1271 N N . LYS A 1 160 ? -7.098 4.363 24.172 1 90.88 160 LYS A N 1
ATOM 1272 C CA . LYS A 1 160 ? -7.008 3.549 25.391 1 90.88 160 LYS A CA 1
ATOM 1273 C C . LYS A 1 160 ? -7.727 4.219 26.547 1 90.88 160 LYS A C 1
ATOM 1275 O O . LYS A 1 160 ? -7.66 5.438 26.719 1 90.88 160 LYS A O 1
ATOM 1280 N N . PRO A 1 161 ? -8.422 3.346 27.281 1 90.75 161 PRO A N 1
ATOM 1281 C CA . PRO A 1 161 ? -9.102 3.928 28.438 1 90.75 161 PRO A CA 1
ATOM 1282 C C . PRO A 1 161 ? -8.125 4.477 29.469 1 90.75 161 PRO A C 1
ATOM 1284 O O . PRO A 1 161 ? -7.008 3.977 29.594 1 90.75 161 PRO A O 1
ATOM 1287 N N . CYS A 1 162 ? -8.555 5.602 30.016 1 90.31 162 CYS A N 1
ATOM 1288 C CA . CYS A 1 162 ? -7.793 6.199 31.109 1 90.31 162 CYS A CA 1
ATOM 1289 C C . CYS A 1 162 ? -8.719 6.812 32.156 1 90.31 162 CYS A C 1
ATOM 1291 O O . CYS A 1 162 ? -9.938 6.855 31.969 1 90.31 162 CYS A O 1
ATOM 1293 N N . ARG A 1 163 ? -8.133 7.066 33.312 1 87.62 163 ARG A N 1
ATOM 1294 C CA . ARG A 1 163 ? -8.844 7.762 34.375 1 87.62 163 ARG A CA 1
ATOM 1295 C C . ARG A 1 163 ? -8.18 9.094 34.688 1 87.62 163 ARG A C 1
ATOM 1297 O O . ARG A 1 163 ? -6.953 9.156 34.844 1 87.62 163 ARG A O 1
ATOM 1304 N N . HIS A 1 164 ? -9.047 10.172 34.688 1 84.19 164 HIS A N 1
ATOM 1305 C CA . HIS A 1 164 ? -8.516 11.492 35.031 1 84.19 164 HIS A CA 1
ATOM 1306 C C . HIS A 1 164 ? -8.047 11.547 36.469 1 84.19 164 HIS A C 1
ATOM 1308 O O . HIS A 1 164 ? -8.797 11.188 37.375 1 84.19 164 HIS A O 1
ATOM 1314 N N . PRO A 1 165 ? -6.762 11.961 36.562 1 79.44 165 PRO A N 1
ATOM 1315 C CA . PRO A 1 165 ? -6.211 11.977 37.906 1 79.44 165 PRO A CA 1
ATOM 1316 C C . PRO A 1 165 ? -6.957 12.93 38.844 1 79.44 165 PRO A C 1
ATOM 1318 O O . PRO A 1 165 ? -7.008 12.711 40.062 1 79.44 165 PRO A O 1
ATOM 1321 N N . GLU A 1 166 ? -7.531 13.977 38.25 1 79.56 166 GLU A N 1
ATOM 1322 C CA . GLU A 1 166 ? -8.141 15.016 39.094 1 79.56 166 GLU A CA 1
ATOM 1323 C C . GLU A 1 166 ? -9.492 14.555 39.625 1 79.56 166 GLU A C 1
ATOM 1325 O O . GLU A 1 166 ? -9.828 14.852 40.781 1 79.56 166 GLU A O 1
ATOM 1330 N N . ASP A 1 167 ? -10.336 13.906 38.875 1 83.25 167 ASP A N 1
ATOM 1331 C CA . ASP A 1 167 ? -11.703 13.602 39.281 1 83.25 167 ASP A CA 1
ATOM 1332 C C . ASP A 1 167 ? -12.023 12.117 39.094 1 83.25 167 ASP A C 1
ATOM 1334 O O . ASP A 1 167 ? -13.156 11.688 39.281 1 83.25 167 ASP A O 1
ATOM 1338 N N . ASP A 1 168 ? -11.172 11.312 38.688 1 84.94 168 ASP A N 1
ATOM 1339 C CA . ASP A 1 168 ? -11.289 9.875 38.5 1 84.94 168 ASP A CA 1
ATOM 1340 C C . ASP A 1 168 ? -12.328 9.539 37.438 1 84.94 168 ASP A C 1
ATOM 1342 O O . ASP A 1 168 ? -12.953 8.477 37.5 1 84.94 168 ASP A O 1
ATOM 1346 N N . VAL A 1 169 ? -12.609 10.578 36.625 1 85.75 169 VAL A N 1
ATOM 1347 C CA . VAL A 1 169 ? -13.578 10.375 35.562 1 85.75 169 VAL A CA 1
ATOM 1348 C C . VAL A 1 169 ? -12.93 9.586 34.438 1 85.75 169 VAL A C 1
ATOM 1350 O O . VAL A 1 169 ? -11.734 9.734 34.156 1 85.75 169 VAL A O 1
ATOM 1353 N N . GLU A 1 170 ? -13.727 8.789 33.812 1 87.06 170 GLU A N 1
ATOM 1354 C CA . GLU A 1 170 ? -13.258 7.973 32.688 1 87.06 170 GLU A CA 1
ATOM 1355 C C . GLU A 1 170 ? -12.945 8.828 31.469 1 87.06 170 GLU A C 1
ATOM 1357 O O . GLU A 1 170 ? -13.664 9.797 31.188 1 87.06 170 GLU A O 1
ATOM 1362 N N . GLY A 1 171 ? -11.844 8.523 30.906 1 87.88 171 GLY A N 1
ATOM 1363 C CA . GLY A 1 171 ? -11.438 9.195 29.688 1 87.88 171 GLY A CA 1
ATOM 1364 C C . GLY A 1 171 ? -10.656 8.297 28.734 1 87.88 171 GLY A C 1
ATOM 1365 O O . GLY A 1 171 ? -10.742 7.07 28.828 1 87.88 171 GLY A O 1
ATOM 1366 N N . PHE A 1 172 ? -10.148 8.984 27.734 1 87.88 172 PHE A N 1
ATOM 1367 C CA . PHE A 1 172 ? -9.375 8.219 26.766 1 87.88 172 PHE A CA 1
ATOM 1368 C C . PHE A 1 172 ? -8.055 8.914 26.453 1 87.88 172 PHE A C 1
ATOM 1370 O O . PHE A 1 172 ? -7.965 10.141 26.5 1 87.88 172 PHE A O 1
ATOM 1377 N N . VAL A 1 173 ? -7.039 8.094 26.25 1 88.31 173 VAL A N 1
ATOM 1378 C CA . VAL A 1 173 ? -5.766 8.578 25.734 1 88.31 173 VAL A CA 1
ATOM 1379 C C . 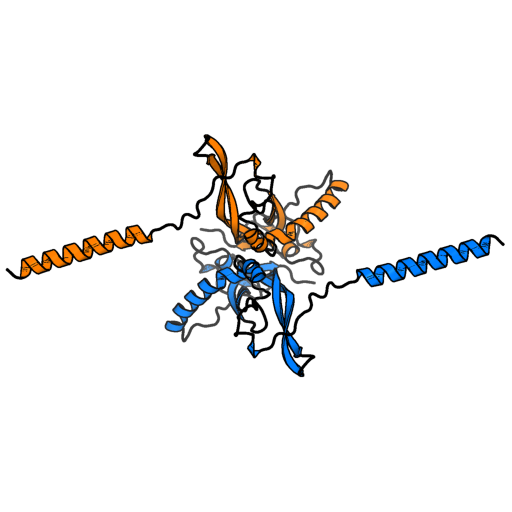VAL A 1 173 ? -5.492 7.949 24.375 1 88.31 173 VAL A C 1
ATOM 1381 O O . VAL A 1 173 ? -5.957 6.844 24.078 1 88.31 173 VAL A O 1
ATOM 1384 N N . PHE A 1 174 ? -4.836 8.742 23.531 1 86.5 174 PHE A N 1
ATOM 1385 C CA . PHE A 1 174 ? -4.504 8.242 22.203 1 86.5 174 PHE A CA 1
ATOM 1386 C C . PHE A 1 174 ? -3.008 7.992 22.078 1 86.5 174 PHE A C 1
ATOM 1388 O O . PHE A 1 174 ? -2.195 8.789 22.547 1 86.5 174 PHE A O 1
ATOM 1395 N N . GLU A 1 175 ? -2.701 6.848 21.516 1 88.81 175 GLU A N 1
ATOM 1396 C CA . GLU A 1 175 ? -1.312 6.473 21.281 1 88.81 175 GLU A CA 1
ATOM 1397 C C . GLU A 1 175 ? -1.078 6.141 19.797 1 88.81 175 GLU A C 1
ATOM 1399 O O . GLU A 1 175 ? -1.912 5.492 19.172 1 88.81 175 GLU A O 1
ATOM 1404 N N . THR A 1 176 ? 0.044 6.73 19.266 1 88.06 176 THR A N 1
ATOM 1405 C CA . THR A 1 176 ? 0.441 6.379 17.906 1 88.06 176 THR A CA 1
ATOM 1406 C C . THR A 1 176 ? 1.006 4.965 17.844 1 88.06 176 THR A C 1
ATOM 1408 O O . THR A 1 176 ? 1.89 4.613 18.625 1 88.06 176 THR A O 1
ATOM 1411 N N . THR A 1 177 ? 0.408 4.117 17.062 1 90.62 177 THR A N 1
ATOM 1412 C CA . THR A 1 177 ? 0.848 2.732 16.938 1 90.62 177 THR A CA 1
ATOM 1413 C C . THR A 1 177 ? 0.828 2.297 15.469 1 90.62 177 THR A C 1
ATOM 1415 O O . THR A 1 177 ? 0.12 2.887 14.656 1 90.62 177 THR A O 1
ATOM 1418 N N . SER A 1 178 ? 1.747 1.321 15.203 1 92.19 178 SER A N 1
ATOM 1419 C CA . SER A 1 178 ? 1.763 0.768 13.852 1 92.19 178 SER A CA 1
ATOM 1420 C C . SER A 1 178 ? 0.869 -0.463 13.75 1 92.19 178 SER A C 1
ATOM 1422 O O . SER A 1 178 ? 0.843 -1.297 14.656 1 92.19 178 SER A O 1
ATOM 1424 N N . ILE A 1 179 ? 0.085 -0.546 12.648 1 95.69 179 ILE A N 1
ATOM 1425 C CA . ILE A 1 179 ? -0.692 -1.743 12.352 1 95.69 179 ILE A CA 1
ATOM 1426 C C . ILE A 1 179 ? -0.283 -2.293 10.984 1 95.69 179 ILE A C 1
ATOM 1428 O O . ILE A 1 179 ? 0.314 -1.581 10.172 1 95.69 179 ILE A O 1
ATOM 1432 N N . LYS A 1 180 ? -0.59 -3.605 10.805 1 96.38 180 LYS A N 1
ATOM 1433 C CA . LYS A 1 180 ? -0.411 -4.23 9.5 1 96.38 180 LYS A CA 1
ATOM 1434 C C . LYS A 1 180 ? -1.682 -4.125 8.656 1 96.38 180 LYS A C 1
ATOM 1436 O O . LYS A 1 180 ? -2.752 -4.562 9.086 1 96.38 180 LYS A O 1
ATOM 1441 N N . VAL A 1 181 ? -1.533 -3.502 7.539 1 97.06 181 VAL A N 1
ATOM 1442 C CA . VAL A 1 181 ? -2.654 -3.346 6.617 1 97.06 181 VAL A CA 1
ATOM 1443 C C . VAL A 1 181 ? -2.475 -4.277 5.422 1 97.06 181 VAL A C 1
ATOM 1445 O O . VAL A 1 181 ? -1.53 -4.121 4.645 1 97.06 181 VAL A O 1
ATOM 1448 N N . PRO A 1 182 ? -3.375 -5.312 5.289 1 98.31 182 PRO A N 1
ATOM 1449 C CA . PRO A 1 182 ? -3.311 -6.141 4.082 1 98.31 182 PRO A CA 1
ATOM 1450 C C . PRO A 1 182 ? -3.629 -5.359 2.811 1 98.31 182 PRO A C 1
ATOM 1452 O O . PRO A 1 182 ? -4.629 -4.641 2.758 1 98.31 182 PRO A O 1
ATOM 1455 N N . VAL A 1 183 ? -2.797 -5.547 1.773 1 97.75 183 VAL A N 1
ATOM 1456 C CA . VAL A 1 183 ? -2.975 -4.707 0.595 1 97.75 183 VAL A CA 1
ATOM 1457 C C . VAL A 1 183 ? -3.172 -5.582 -0.641 1 97.75 183 VAL A C 1
ATOM 1459 O O . VAL A 1 183 ? -3.633 -5.105 -1.681 1 97.75 183 VAL A O 1
ATOM 1462 N N . ALA A 1 184 ? -2.807 -6.789 -0.531 1 98.69 184 ALA A N 1
ATOM 1463 C CA . ALA A 1 184 ? -2.93 -7.738 -1.635 1 98.69 184 ALA A CA 1
ATOM 1464 C C . ALA A 1 184 ? -2.783 -9.172 -1.143 1 98.69 184 ALA A C 1
ATOM 1466 O O . ALA A 1 184 ? -2.613 -9.414 0.056 1 98.69 184 ALA A O 1
ATOM 1467 N N . CYS A 1 185 ? -2.932 -10.102 -2.031 1 98.69 185 CYS A N 1
ATOM 1468 C CA . CYS A 1 185 ? -2.629 -11.508 -1.784 1 98.69 185 CYS A CA 1
ATOM 1469 C C . CYS A 1 185 ? -1.613 -12.031 -2.793 1 98.69 185 CYS A C 1
ATOM 1471 O O . CYS A 1 185 ? -1.6 -11.602 -3.947 1 98.69 185 CYS A O 1
ATOM 1473 N N . ALA A 1 186 ? -0.804 -12.859 -2.359 1 98.69 186 ALA A N 1
ATOM 1474 C CA . ALA A 1 186 ? 0.187 -13.516 -3.211 1 98.69 186 ALA A CA 1
ATOM 1475 C C . ALA A 1 186 ? 0.248 -15.016 -2.93 1 98.69 186 ALA A C 1
ATOM 1477 O O . ALA A 1 186 ? -0.006 -15.453 -1.806 1 98.69 186 ALA A O 1
ATOM 1478 N N . CYS A 1 187 ? 0.535 -15.812 -3.98 1 98.62 187 CYS A N 1
ATOM 1479 C CA . CYS A 1 187 ? 0.776 -17.234 -3.781 1 98.62 187 CYS A CA 1
ATOM 1480 C C . CYS A 1 187 ? 2.201 -17.484 -3.301 1 98.62 187 CYS A C 1
ATOM 1482 O O . CYS A 1 187 ? 3.16 -17.031 -3.926 1 98.62 187 CYS A O 1
ATOM 1484 N N . ALA A 1 188 ? 2.309 -18.219 -2.189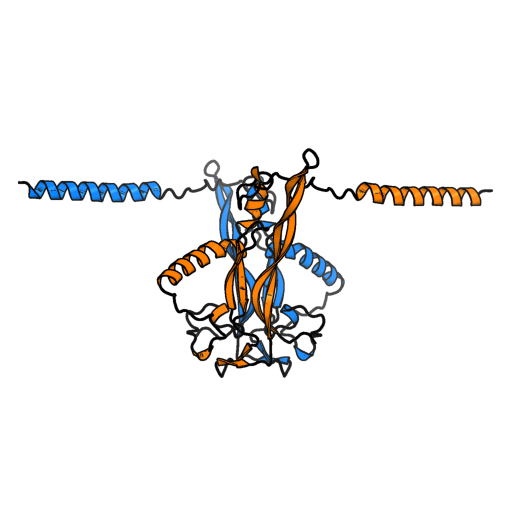 1 98.12 188 ALA A N 1
ATOM 1485 C CA . ALA A 1 188 ? 3.623 -18.422 -1.589 1 98.12 188 ALA A CA 1
ATOM 1486 C C . ALA A 1 188 ? 3.721 -19.812 -0.967 1 98.12 188 ALA A C 1
ATOM 1488 O O . ALA A 1 188 ? 2.705 -20.422 -0.631 1 98.12 188 ALA A O 1
ATOM 1489 N N . LEU A 1 189 ? 4.922 -20.234 -0.92 1 96.5 189 LEU A N 1
ATOM 1490 C CA . LEU A 1 189 ? 5.176 -21.469 -0.196 1 96.5 189 LEU A CA 1
ATOM 1491 C C . LEU A 1 189 ? 4.832 -21.312 1.282 1 96.5 189 LEU A C 1
ATOM 1493 O O . LEU A 1 189 ? 5.012 -20.25 1.855 1 96.5 189 LEU A O 1
ATOM 1497 N N . ALA A 1 190 ? 4.336 -22.438 1.896 1 92.81 190 ALA A N 1
ATOM 1498 C CA . ALA A 1 190 ? 4.07 -22.438 3.332 1 92.81 190 ALA A CA 1
ATOM 1499 C C . ALA A 1 190 ? 5.363 -22.281 4.129 1 92.81 190 ALA A C 1
ATOM 1501 O O . ALA A 1 190 ? 6.438 -22.656 3.658 1 92.81 190 ALA A O 1
ATOM 1502 N N . ARG A 1 191 ? 5.18 -21.594 5.289 1 88.06 191 ARG A N 1
ATOM 1503 C CA . ARG A 1 191 ? 6.328 -21.547 6.191 1 88.06 191 ARG A CA 1
ATOM 1504 C C . ARG A 1 191 ? 6.621 -22.922 6.777 1 88.06 191 ARG A C 1
ATOM 1506 O O . ARG A 1 191 ? 5.734 -23.562 7.34 1 88.06 191 ARG A O 1
ATOM 1513 N N . SER A 1 192 ? 7.762 -23.484 6.469 1 81.5 192 SER A N 1
ATOM 1514 C CA . SER A 1 192 ? 8.156 -24.797 7 1 81.5 192 SER A CA 1
ATOM 1515 C C . SER A 1 192 ? 9.648 -24.828 7.312 1 81.5 192 SER A C 1
ATOM 1517 O O . SER A 1 192 ? 10.43 -24.062 6.742 1 81.5 192 SER A O 1
ATOM 1519 N N . GLY B 1 1 ? -51.875 34.594 -28.344 1 38.12 1 GLY B N 1
ATOM 1520 C CA . GLY B 1 1 ? -51.125 35.562 -27.562 1 38.12 1 GLY B CA 1
ATOM 1521 C C . GLY B 1 1 ? -50.281 34.938 -26.469 1 38.12 1 GLY B C 1
ATOM 1522 O O . GLY B 1 1 ? -49.125 35.312 -26.297 1 38.12 1 GLY B O 1
ATOM 1523 N N . SER B 1 2 ? -50.844 33.969 -25.703 1 58.03 2 SER B N 1
ATOM 1524 C CA . SER B 1 2 ? -50.312 33.438 -24.453 1 58.03 2 SER B CA 1
ATOM 1525 C C . SER B 1 2 ? -49.219 32.406 -24.703 1 58.03 2 SER B C 1
ATOM 1527 O O . SER B 1 2 ? -48.406 32.156 -23.812 1 58.03 2 SER B O 1
ATOM 1529 N N . ASP B 1 3 ? -49.219 31.875 -25.922 1 61.47 3 ASP B N 1
ATOM 1530 C CA . ASP B 1 3 ? -48.219 30.812 -26.125 1 61.47 3 ASP B CA 1
ATOM 1531 C C . ASP B 1 3 ? -46.844 31.391 -26.422 1 61.47 3 ASP B C 1
ATOM 1533 O O . ASP B 1 3 ? -45.844 30.75 -26.125 1 61.47 3 ASP B O 1
ATOM 1537 N N . SER B 1 4 ? -46.781 32.656 -26.938 1 62.44 4 SER B N 1
ATOM 1538 C CA . SER B 1 4 ? -45.5 33.219 -27.297 1 62.44 4 SER B CA 1
ATOM 1539 C C . SER B 1 4 ? -44.719 33.656 -26.047 1 62.44 4 SER B C 1
ATOM 1541 O O . SER B 1 4 ? -43.5 33.594 -26.031 1 62.44 4 SER B O 1
ATOM 1543 N N . GLU B 1 5 ? -45.594 33.938 -24.969 1 61 5 GLU B N 1
ATOM 1544 C CA . GLU B 1 5 ? -44.938 34.406 -23.75 1 61 5 GLU B CA 1
ATOM 1545 C C . GLU B 1 5 ? -44.312 33.25 -22.969 1 61 5 GLU B C 1
ATOM 1547 O O . GLU B 1 5 ? -43.281 33.406 -22.328 1 61 5 GLU B O 1
ATOM 1552 N N . ARG B 1 6 ? -44.906 32.031 -23.219 1 60.91 6 ARG B N 1
ATOM 1553 C CA . ARG B 1 6 ? -44.344 30.906 -22.484 1 60.91 6 ARG B CA 1
ATOM 1554 C C . ARG B 1 6 ? -43.062 30.422 -23.125 1 60.91 6 ARG B C 1
ATOM 1556 O O . ARG B 1 6 ? -42.156 29.953 -22.438 1 60.91 6 ARG B O 1
ATOM 1563 N N . SER B 1 7 ? -42.938 30.734 -24.438 1 62.09 7 SER B N 1
ATOM 1564 C CA . SER B 1 7 ? -41.719 30.266 -25.109 1 62.09 7 SER B CA 1
ATOM 1565 C C . SER B 1 7 ? -40.531 31.172 -24.766 1 62.09 7 SER B C 1
ATOM 1567 O O . SER B 1 7 ? -39.406 30.688 -24.641 1 62.09 7 SER B O 1
ATOM 1569 N N . LEU B 1 8 ? -40.875 32.469 -24.375 1 60.69 8 LEU B N 1
ATOM 1570 C CA . LEU B 1 8 ? -39.781 33.375 -24.109 1 60.69 8 LEU B CA 1
ATOM 1571 C C . LEU B 1 8 ? -39.25 33.188 -22.688 1 60.69 8 LEU B C 1
ATOM 1573 O O . LEU B 1 8 ? -38.062 33.281 -22.453 1 60.69 8 LEU B O 1
ATOM 1577 N N . LEU B 1 9 ? -40.219 32.656 -21.75 1 59.81 9 LEU B N 1
ATOM 1578 C CA . LEU B 1 9 ? -39.75 32.438 -20.391 1 59.81 9 LEU B CA 1
ATOM 1579 C C . LEU B 1 9 ? -38.844 31.203 -20.297 1 59.81 9 LEU B C 1
ATOM 1581 O O . LEU B 1 9 ? -37.844 31.219 -19.594 1 59.81 9 LEU B O 1
ATOM 1585 N N . LEU B 1 10 ? -39.156 30.219 -21.219 1 58.97 10 LEU B N 1
ATOM 1586 C CA . LEU B 1 10 ? -38.344 29 -21.141 1 58.97 10 LEU B CA 1
ATOM 1587 C C . LEU B 1 10 ? -36.969 29.25 -21.719 1 58.97 10 LEU B C 1
ATOM 1589 O O . LEU B 1 10 ? -35.969 28.719 -21.219 1 58.97 10 LEU B O 1
ATOM 1593 N N . LEU B 1 11 ? -36.906 30.266 -22.688 1 59.34 11 LEU B N 1
ATOM 1594 C CA . LEU B 1 11 ? -35.594 30.531 -23.281 1 59.34 11 LEU B CA 1
ATOM 1595 C C . LEU B 1 11 ? -34.719 31.312 -22.312 1 59.34 11 LEU B C 1
ATOM 1597 O O . LEU B 1 11 ? -33.5 31.047 -22.219 1 59.34 11 LEU B O 1
ATOM 1601 N N . PHE B 1 12 ? -35.344 32.188 -21.375 1 58.94 12 PHE B N 1
ATOM 1602 C CA . PHE B 1 12 ? -34.531 32.938 -20.438 1 58.94 12 PHE B CA 1
ATOM 1603 C C . PHE B 1 12 ? -34.031 32.031 -19.297 1 58.94 12 PHE B C 1
ATOM 1605 O O . PHE B 1 12 ? -32.906 32.188 -18.828 1 58.94 12 PHE B O 1
ATOM 1612 N N . VAL B 1 13 ? -34.844 30.938 -18.938 1 56.78 13 VAL B N 1
ATOM 1613 C CA . VAL B 1 13 ? -34.406 30.062 -17.844 1 56.78 13 VAL B CA 1
ATOM 1614 C C . VAL B 1 13 ? -33.281 29.156 -18.359 1 56.78 13 VAL B C 1
ATOM 1616 O O . VAL B 1 13 ? -32.312 28.891 -17.625 1 56.78 13 VAL B O 1
ATOM 1619 N N . LEU B 1 14 ? -33.312 28.812 -19.719 1 54.31 14 LEU B N 1
ATOM 1620 C CA . LEU B 1 14 ? -32.25 27.953 -20.219 1 54.31 14 LEU B CA 1
ATOM 1621 C C . LEU B 1 14 ? -30.969 28.734 -20.391 1 54.31 14 LEU B C 1
ATOM 1623 O O . LEU B 1 14 ? -29.875 28.219 -20.125 1 54.31 14 LEU B O 1
ATOM 1627 N N . LEU B 1 15 ? -31.078 30.094 -20.719 1 54.44 15 LEU B N 1
ATOM 1628 C CA . LEU B 1 15 ? -29.844 30.859 -20.875 1 54.44 15 LEU B CA 1
ATOM 1629 C C . LEU B 1 15 ? -29.219 31.172 -19.516 1 54.44 15 LEU B C 1
ATOM 1631 O O . LEU B 1 15 ? -28 31.234 -19.375 1 54.44 15 LEU B O 1
ATOM 1635 N N . GLY B 1 16 ? -30.047 31.266 -18.422 1 51.22 16 GLY B N 1
ATOM 1636 C CA . GLY B 1 16 ? -29.5 31.5 -17.094 1 51.22 16 GLY B CA 1
ATOM 1637 C C . GLY B 1 16 ? -28.812 30.281 -16.516 1 51.22 16 GLY B C 1
ATOM 1638 O O . GLY B 1 16 ? -27.828 30.406 -15.773 1 51.22 16 GLY B O 1
ATOM 1639 N N . TRP B 1 17 ? -29.406 29.031 -16.828 1 51.81 17 TRP B N 1
ATOM 1640 C CA . TRP B 1 17 ? -28.781 27.828 -16.266 1 51.81 17 TRP B CA 1
ATOM 1641 C C . TRP B 1 17 ? -27.453 27.547 -16.938 1 51.81 17 TRP B C 1
ATOM 1643 O O . TRP B 1 17 ? -26.531 27 -16.312 1 51.81 17 TRP B O 1
ATOM 1653 N N . THR B 1 18 ? -27.25 27.969 -18.234 1 48.66 18 THR B N 1
ATOM 1654 C CA . THR B 1 18 ? -25.953 27.734 -18.828 1 48.66 18 THR B CA 1
ATOM 1655 C C . THR B 1 18 ? -24.922 28.703 -18.266 1 48.66 18 THR B C 1
ATOM 1657 O O . THR B 1 18 ? -23.734 28.359 -18.141 1 48.66 18 THR B O 1
ATOM 1660 N N . GLU B 1 19 ? -25.328 29.953 -17.906 1 46.59 19 GLU B N 1
ATOM 1661 C CA . GLU B 1 19 ? -24.297 30.875 -17.406 1 46.59 19 GLU B CA 1
ATOM 1662 C C . GLU B 1 19 ? -23.906 30.516 -15.977 1 46.59 19 GLU B C 1
ATOM 1664 O O . GLU B 1 19 ? -22.766 30.766 -15.562 1 46.59 19 GLU B O 1
ATOM 1669 N N . ALA B 1 20 ? -24.812 29.938 -15.141 1 46.34 20 ALA B N 1
ATOM 1670 C CA . ALA B 1 20 ? -24.406 29.578 -13.781 1 46.34 20 ALA B CA 1
ATOM 1671 C C . ALA B 1 20 ? -23.438 28.422 -13.781 1 46.34 20 ALA B C 1
ATOM 1673 O O . ALA B 1 20 ? -22.562 28.312 -12.906 1 46.34 20 ALA B O 1
ATOM 1674 N N . ARG B 1 21 ? -23.562 27.453 -14.664 1 43.56 21 ARG B N 1
ATOM 1675 C CA . ARG B 1 21 ? -22.531 26.422 -14.711 1 43.56 21 ARG B CA 1
ATOM 1676 C C . ARG B 1 21 ? -21.172 27.016 -15.094 1 43.56 21 ARG B C 1
ATOM 1678 O O . ARG B 1 21 ? -20.125 26.422 -14.797 1 43.56 21 ARG B O 1
ATOM 1685 N N . ARG B 1 22 ? -21.109 28 -15.953 1 42.44 22 ARG B N 1
ATOM 1686 C CA . ARG B 1 22 ? -19.797 28.562 -16.266 1 42.44 22 ARG B CA 1
ATOM 1687 C C . ARG B 1 22 ? -19.172 29.219 -15.031 1 42.44 22 ARG B C 1
ATOM 1689 O O . ARG B 1 22 ? -17.953 29.203 -14.867 1 42.44 22 ARG B O 1
ATOM 1696 N N . LEU B 1 23 ? -19.953 29.938 -14.164 1 39.5 23 LEU B N 1
ATOM 1697 C CA . LEU B 1 23 ? -19.312 30.609 -13.039 1 39.5 23 LEU B CA 1
ATOM 1698 C C . LEU B 1 23 ? -18.844 29.609 -12 1 39.5 23 LEU B C 1
ATOM 1700 O O . LEU B 1 23 ? -17.875 29.859 -11.281 1 39.5 23 LEU B O 1
ATOM 1704 N N . SER B 1 24 ? -19.578 28.594 -11.703 1 39.66 24 SER B N 1
ATOM 1705 C CA . SER B 1 24 ? -19.109 27.719 -10.625 1 39.66 24 SER B CA 1
ATOM 1706 C C . SER B 1 24 ? -18 26.797 -11.102 1 39.66 24 SER B C 1
ATOM 1708 O O . SER B 1 24 ? -17.609 25.875 -10.391 1 39.66 24 SER B O 1
ATOM 1710 N N . GLY B 1 25 ? -17.844 26.688 -12.352 1 40.34 25 GLY B N 1
ATOM 1711 C CA . GLY B 1 25 ? -16.609 26.016 -12.742 1 40.34 25 GLY B CA 1
ATOM 1712 C C . GLY B 1 25 ? -15.359 26.688 -12.203 1 40.34 25 GLY B C 1
ATOM 1713 O O . GLY B 1 25 ? -14.453 27.016 -12.969 1 40.34 25 GLY B O 1
ATOM 1714 N N . GLY B 1 26 ? -15.516 27.609 -11.289 1 36.91 26 GLY B N 1
ATOM 1715 C CA . GLY B 1 26 ? -14.258 28.047 -10.703 1 36.91 26 GLY B CA 1
ATOM 1716 C C . GLY B 1 26 ? -13.328 26.891 -10.367 1 36.91 26 GLY B C 1
ATOM 1717 O O . GLY B 1 26 ? -13.633 26.078 -9.484 1 36.91 26 GLY B O 1
ATOM 1718 N N . GLN B 1 27 ? -12.734 26.234 -11.289 1 39.25 27 GLN B N 1
ATOM 1719 C CA . GLN B 1 27 ? -11.461 25.625 -10.945 1 39.25 27 GLN B CA 1
ATOM 1720 C C . GLN B 1 27 ? -10.766 26.391 -9.82 1 39.25 27 GLN B C 1
ATOM 1722 O O . GLN B 1 27 ? -10.422 27.562 -9.984 1 39.25 27 GLN B O 1
ATOM 1727 N N . HIS B 1 28 ? -11.258 26.453 -8.719 1 41.88 28 HIS B N 1
ATOM 1728 C CA . HIS B 1 28 ? -10.305 26.859 -7.695 1 41.88 28 HIS B CA 1
ATOM 1729 C C . HIS B 1 28 ? -8.875 26.578 -8.125 1 41.88 28 HIS B C 1
ATOM 1731 O O . HIS B 1 28 ? -8.398 25.453 -8.023 1 41.88 28 HIS B O 1
ATOM 1737 N N . ARG B 1 29 ? -8.445 27 -9.242 1 43.69 29 ARG B N 1
ATOM 1738 C CA . ARG B 1 29 ? -7.023 27.172 -9.516 1 43.69 29 ARG B CA 1
ATOM 1739 C C . ARG B 1 29 ? -6.266 27.594 -8.266 1 43.69 29 ARG B C 1
ATOM 1741 O O . ARG B 1 29 ? -6.395 28.719 -7.797 1 43.69 29 ARG B O 1
ATOM 1748 N N . HIS B 1 30 ? -6.039 26.859 -7.262 1 47.47 30 HIS B N 1
ATOM 1749 C CA . HIS B 1 30 ? -4.902 27.219 -6.418 1 47.47 30 HIS B CA 1
ATOM 1750 C C . HIS B 1 30 ? -3.822 27.922 -7.227 1 47.47 30 HIS B C 1
ATOM 1752 O O . HIS B 1 30 ? -3.461 27.484 -8.312 1 47.47 30 HIS B O 1
ATOM 1758 N N . HIS B 1 31 ? -3.768 29.156 -7.312 1 49.53 31 HIS B N 1
ATOM 1759 C CA . HIS B 1 31 ? -2.713 30 -7.852 1 49.53 31 HIS B CA 1
ATOM 1760 C C . HIS B 1 31 ? -1.359 29.297 -7.797 1 49.53 31 HIS B C 1
ATOM 1762 O O . HIS B 1 31 ? -0.781 29.141 -6.719 1 49.53 31 HIS B O 1
ATOM 1768 N N . SER B 1 32 ? -1.222 28.219 -8.555 1 61.41 32 SER B N 1
ATOM 1769 C CA . SER B 1 32 ? 0.125 27.719 -8.789 1 61.41 32 SER B CA 1
ATOM 1770 C C . SER B 1 32 ? 1.133 28.859 -8.914 1 61.41 32 SER B C 1
ATOM 1772 O O . SER B 1 32 ? 1.131 29.578 -9.914 1 61.41 32 SER B O 1
ATOM 1774 N N . HIS B 1 33 ? 1.503 29.516 -7.848 1 78 33 HIS B N 1
ATOM 1775 C CA . HIS B 1 33 ? 2.535 30.547 -7.816 1 78 33 HIS B CA 1
ATOM 1776 C C . HIS B 1 33 ? 3.871 30 -8.312 1 78 33 HIS B C 1
ATOM 1778 O O . HIS B 1 33 ? 4.348 28.969 -7.824 1 78 33 HIS B O 1
ATOM 1784 N N . CYS B 1 34 ? 4.207 30.516 -9.438 1 84.69 34 CYS B N 1
ATOM 1785 C CA . CYS B 1 34 ? 5.539 30.234 -9.953 1 84.69 34 CYS B CA 1
ATOM 1786 C C . CYS B 1 34 ? 6.609 30.609 -8.938 1 84.69 34 CYS B C 1
ATOM 1788 O O . CYS B 1 34 ? 6.703 31.766 -8.523 1 84.69 34 CYS B O 1
ATOM 1790 N N . ILE B 1 35 ? 7.328 29.594 -8.469 1 84.31 35 ILE B N 1
ATOM 1791 C CA . ILE B 1 35 ? 8.375 29.781 -7.473 1 84.31 35 ILE B CA 1
ATOM 1792 C C . ILE B 1 35 ? 9.727 29.906 -8.164 1 84.31 35 ILE B C 1
ATOM 1794 O O . ILE B 1 35 ? 10.078 29.078 -9.016 1 84.31 35 ILE B O 1
ATOM 1798 N N . ARG B 1 36 ? 10.391 30.922 -7.75 1 81.81 36 ARG B N 1
ATOM 1799 C CA . ARG B 1 36 ? 11.711 31.109 -8.344 1 81.81 36 ARG B CA 1
ATOM 1800 C C . ARG B 1 36 ? 12.641 29.969 -7.938 1 81.81 36 ARG B C 1
ATOM 1802 O O . ARG B 1 36 ? 12.594 29.484 -6.805 1 81.81 36 ARG B O 1
ATOM 1809 N N . ALA B 1 37 ? 13.422 29.562 -8.836 1 78.88 37 ALA B N 1
ATOM 1810 C CA . ALA B 1 37 ? 14.359 28.469 -8.594 1 78.88 37 ALA B CA 1
ATOM 1811 C C . ALA B 1 37 ? 15.281 28.781 -7.418 1 78.88 37 ALA B C 1
ATOM 1813 O O . ALA B 1 37 ? 15.617 27.891 -6.629 1 78.88 37 ALA B O 1
ATOM 1814 N N . ASP B 1 38 ? 15.625 30.047 -7.336 1 77.25 38 ASP B N 1
ATOM 1815 C CA . ASP B 1 38 ? 16.547 30.484 -6.285 1 77.25 38 ASP B CA 1
ATOM 1816 C C . ASP B 1 38 ? 15.898 30.328 -4.906 1 77.25 38 ASP B C 1
ATOM 1818 O O . ASP B 1 38 ? 16.594 30.219 -3.898 1 77.25 38 ASP B O 1
ATOM 1822 N N . ASP B 1 39 ? 14.625 30.328 -4.953 1 76.12 39 ASP B N 1
ATOM 1823 C CA . ASP B 1 39 ? 13.891 30.219 -3.693 1 76.12 39 ASP B CA 1
ATOM 1824 C C . ASP B 1 39 ? 13.711 28.766 -3.275 1 76.12 39 ASP B C 1
ATOM 1826 O O . ASP B 1 39 ? 13.289 28.484 -2.154 1 76.12 39 ASP B O 1
ATOM 1830 N N . LEU B 1 40 ? 14.008 27.906 -4.211 1 72.44 40 LEU B N 1
ATOM 1831 C CA . LEU B 1 40 ? 13.797 26.5 -3.932 1 72.44 40 LEU B CA 1
ATOM 1832 C C . LEU B 1 40 ? 15.117 25.812 -3.582 1 72.44 40 LEU B C 1
ATOM 1834 O O . LEU B 1 40 ? 16.125 26 -4.266 1 72.44 40 LEU B O 1
ATOM 1838 N N . GLN B 1 41 ? 15.258 25.531 -2.332 1 63.53 41 GLN B N 1
ATOM 1839 C CA . GLN B 1 41 ? 16.406 24.672 -2.059 1 63.53 41 GLN B CA 1
ATOM 1840 C C . GLN B 1 41 ? 16.172 23.266 -2.568 1 63.53 41 GLN B C 1
ATOM 1842 O O . GLN B 1 41 ? 15.023 22.812 -2.643 1 63.53 41 GLN B O 1
ATOM 1847 N N . ASP B 1 42 ? 17.094 22.672 -3.275 1 56.25 42 ASP B N 1
ATOM 1848 C CA . ASP B 1 42 ? 17 21.344 -3.861 1 56.25 42 ASP B CA 1
ATOM 1849 C C . ASP B 1 42 ? 16.281 20.375 -2.916 1 56.25 42 ASP B C 1
ATOM 1851 O O . ASP B 1 42 ? 16.656 20.25 -1.75 1 56.25 42 ASP B O 1
ATOM 1855 N N . GLY B 1 43 ? 15.25 19.766 -3.434 1 59.47 43 GLY B N 1
ATOM 1856 C CA . GLY B 1 43 ? 14.547 18.719 -2.713 1 59.47 43 GLY B CA 1
ATOM 1857 C C . GLY B 1 43 ? 13.609 19.25 -1.649 1 59.47 43 GLY B C 1
ATOM 1858 O O . GLY B 1 43 ? 12.852 18.5 -1.039 1 59.47 43 GLY B O 1
ATOM 1859 N N . GLU B 1 44 ? 13.828 20.516 -1.411 1 65.81 44 GLU B N 1
ATOM 1860 C CA . GLU B 1 44 ? 13.055 21.031 -0.284 1 65.81 44 GLU B CA 1
ATOM 1861 C C . GLU B 1 44 ? 11.641 21.422 -0.713 1 65.81 44 GLU B C 1
ATOM 1863 O O . GLU B 1 44 ? 11.43 21.891 -1.834 1 65.81 44 GLU B O 1
ATOM 1868 N N . VAL B 1 45 ? 10.727 20.891 0.026 1 70.44 45 VAL B N 1
ATOM 1869 C CA . VAL B 1 45 ? 9.32 21.266 -0.152 1 70.44 45 VAL B CA 1
ATOM 1870 C C . VAL B 1 45 ? 9.141 22.75 0.119 1 70.44 45 VAL B C 1
ATOM 1872 O O . VAL B 1 45 ? 9.586 23.266 1.151 1 70.44 45 VAL B O 1
ATOM 1875 N N . PRO B 1 46 ? 8.68 23.406 -0.942 1 72.56 46 PRO B N 1
ATOM 1876 C CA . PRO B 1 46 ? 8.359 24.797 -0.635 1 72.56 46 PRO B CA 1
ATOM 1877 C C . PRO B 1 46 ? 7.531 24.953 0.64 1 72.56 46 PRO B C 1
ATOM 1879 O O . PRO B 1 46 ? 6.734 24.062 0.968 1 72.56 46 PRO B O 1
ATOM 1882 N N . THR B 1 47 ? 7.805 25.969 1.348 1 73.06 47 THR B N 1
ATOM 1883 C CA . THR B 1 47 ? 7.18 26.234 2.639 1 73.06 47 THR B CA 1
ATOM 1884 C C . THR B 1 47 ? 5.66 26.141 2.531 1 73.06 47 THR B C 1
ATOM 1886 O O . THR B 1 47 ? 4.992 25.688 3.463 1 73.06 47 THR B O 1
ATOM 1889 N N . VAL B 1 48 ? 5.262 26.531 1.342 1 72.19 48 VAL B N 1
ATOM 1890 C CA . VAL B 1 48 ? 3.812 26.594 1.17 1 72.19 48 VAL B CA 1
ATOM 1891 C C . VAL B 1 48 ? 3.213 25.203 1.225 1 72.19 48 VAL B C 1
ATOM 1893 O O . VAL B 1 48 ? 2.014 25.031 1.464 1 72.19 48 VAL B O 1
ATOM 1896 N N . PHE B 1 49 ? 4.125 24.297 1.022 1 74.5 49 PHE B N 1
ATOM 1897 C CA . PHE B 1 49 ? 3.602 22.938 0.986 1 74.5 49 PHE B CA 1
ATOM 1898 C C . PHE B 1 49 ? 4.027 22.172 2.227 1 74.5 49 PHE B C 1
ATOM 1900 O O . PHE B 1 49 ? 3.945 20.938 2.252 1 74.5 49 PHE B O 1
ATOM 1907 N N . ARG B 1 50 ? 4.445 22.781 3.217 1 71.5 50 ARG B N 1
ATOM 1908 C CA . ARG B 1 50 ? 4.984 22.125 4.402 1 71.5 50 ARG B CA 1
ATOM 1909 C C . ARG B 1 50 ? 3.93 21.25 5.07 1 71.5 50 ARG B C 1
ATOM 1911 O O . ARG B 1 50 ? 4.23 20.141 5.539 1 71.5 50 ARG B O 1
ATOM 1918 N N . SER B 1 51 ? 2.738 21.719 5.059 1 71.12 51 SER B N 1
ATOM 1919 C CA . SER B 1 51 ? 1.679 20.938 5.695 1 71.12 51 SER B CA 1
ATOM 1920 C C . SER B 1 51 ? 1.415 19.641 4.941 1 71.12 51 SER B C 1
ATOM 1922 O O . SER B 1 51 ? 0.993 18.641 5.539 1 71.12 51 SER B O 1
ATOM 1924 N N . ARG B 1 52 ? 1.791 19.656 3.68 1 69.56 52 ARG B N 1
ATOM 1925 C CA . ARG B 1 52 ? 1.539 18.484 2.848 1 69.56 52 ARG B CA 1
ATOM 1926 C C . ARG B 1 52 ? 2.602 17.406 3.07 1 69.56 52 ARG B C 1
ATOM 1928 O O . ARG B 1 52 ? 2.344 16.219 2.877 1 69.56 52 ARG B O 1
ATOM 1935 N N . THR B 1 53 ? 3.725 17.906 3.539 1 73.69 53 THR B N 1
ATOM 1936 C CA . THR B 1 53 ? 4.828 16.984 3.76 1 73.69 53 THR B CA 1
ATOM 1937 C C . THR B 1 53 ? 4.469 15.953 4.836 1 73.69 53 THR B C 1
ATOM 1939 O O . THR B 1 53 ? 4.918 14.812 4.785 1 73.69 53 THR B O 1
ATOM 1942 N N . ALA B 1 54 ? 3.66 16.391 5.723 1 75.81 54 ALA B N 1
ATOM 1943 C CA . ALA B 1 54 ? 3.268 15.477 6.793 1 75.81 54 ALA B CA 1
ATOM 1944 C C . ALA B 1 54 ? 2.393 14.352 6.258 1 75.81 54 ALA B C 1
ATOM 1946 O O . ALA B 1 54 ? 2.406 13.242 6.797 1 75.81 54 ALA B O 1
ATOM 1947 N N . ARG B 1 55 ? 1.796 14.578 5.102 1 76.69 55 ARG B N 1
ATOM 1948 C CA . ARG B 1 55 ? 0.863 13.625 4.512 1 76.69 55 ARG B CA 1
ATOM 1949 C C . ARG B 1 55 ? 1.598 12.398 3.979 1 76.69 55 ARG B C 1
ATOM 1951 O O . ARG B 1 55 ? 1.021 11.312 3.891 1 76.69 55 ARG B O 1
ATOM 1958 N N . TRP B 1 56 ? 2.928 12.602 3.742 1 85.38 56 TRP B N 1
ATOM 1959 C CA . TRP B 1 56 ? 3.66 11.531 3.072 1 85.38 56 TRP B CA 1
ATOM 1960 C C . TRP B 1 56 ? 4.477 10.719 4.074 1 85.38 56 TRP B C 1
ATOM 1962 O O . TRP B 1 56 ? 4.863 9.586 3.797 1 85.38 56 TRP B O 1
ATOM 1972 N N . ALA B 1 57 ? 4.73 11.312 5.168 1 80.62 57 ALA B N 1
ATOM 1973 C CA . ALA B 1 57 ? 5.723 10.758 6.086 1 80.62 57 ALA B CA 1
ATOM 1974 C C . ALA B 1 57 ? 5.352 9.336 6.496 1 80.62 57 ALA B C 1
ATOM 1976 O O . ALA B 1 57 ? 6.23 8.484 6.672 1 80.62 57 ALA B O 1
ATOM 1977 N N . ASP B 1 58 ? 4.098 9.031 6.488 1 83.19 58 ASP B N 1
ATOM 1978 C CA . ASP B 1 58 ? 3.711 7.723 7.008 1 83.19 58 ASP B CA 1
ATOM 1979 C C . ASP B 1 58 ? 3.354 6.762 5.875 1 83.19 58 ASP B C 1
ATOM 1981 O O . ASP B 1 58 ? 2.906 5.641 6.121 1 83.19 58 ASP B O 1
ATOM 1985 N N . HIS B 1 59 ? 3.541 7.188 4.676 1 89.69 59 HIS B N 1
ATOM 1986 C CA . HIS B 1 59 ? 3.32 6.293 3.545 1 89.69 59 HIS B CA 1
ATOM 1987 C C . HIS B 1 59 ? 4.414 5.23 3.461 1 89.69 59 HIS B C 1
ATOM 1989 O O . HIS B 1 59 ? 5.602 5.547 3.561 1 89.69 59 HIS B O 1
ATOM 1995 N N . PRO B 1 60 ? 4.035 4.023 3.236 1 92 60 PRO B N 1
ATOM 1996 C CA . PRO B 1 60 ? 5.031 2.951 3.227 1 92 60 PRO B CA 1
ATOM 1997 C C . PRO B 1 60 ? 6.137 3.184 2.197 1 92 60 PRO B C 1
ATOM 1999 O O . PRO B 1 60 ? 7.309 2.91 2.471 1 92 60 PRO B O 1
ATOM 2002 N N . ALA B 1 61 ? 5.789 3.703 1.058 1 95 61 ALA B N 1
ATOM 2003 C CA . ALA B 1 61 ? 6.77 3.939 -0.001 1 95 61 ALA B CA 1
ATOM 2004 C C . ALA B 1 61 ? 7.836 4.934 0.452 1 95 61 ALA B C 1
ATOM 2006 O O . ALA B 1 61 ? 8.938 4.957 -0.098 1 95 61 ALA B O 1
ATOM 2007 N N . VAL B 1 62 ? 7.492 5.797 1.415 1 92.56 62 VAL B N 1
ATOM 2008 C CA . VAL B 1 62 ? 8.43 6.781 1.948 1 92.56 62 VAL B CA 1
ATOM 2009 C C . VAL B 1 62 ? 9.195 6.18 3.127 1 92.56 62 VAL B C 1
ATOM 2011 O O . VAL B 1 62 ? 10.414 6.324 3.225 1 92.56 62 VAL B O 1
ATOM 2014 N N . GLN B 1 63 ? 8.508 5.43 3.973 1 91.81 63 GLN B N 1
ATOM 2015 C CA . GLN B 1 63 ? 9.078 4.887 5.203 1 91.81 63 GLN B CA 1
ATOM 2016 C C . GLN B 1 63 ? 10.141 3.836 4.898 1 91.81 63 GLN B C 1
ATOM 2018 O O . GLN B 1 63 ? 11.078 3.648 5.68 1 91.81 63 GLN B O 1
ATOM 2023 N N . LEU B 1 64 ? 10.031 3.215 3.799 1 95.25 64 LEU B N 1
ATOM 2024 C CA . LEU B 1 64 ? 10.945 2.129 3.453 1 95.25 64 LEU B CA 1
ATOM 2025 C C . LEU B 1 64 ? 12.258 2.678 2.902 1 95.25 64 LEU B C 1
ATOM 2027 O O . LEU B 1 64 ? 13.266 1.966 2.861 1 95.25 64 LEU B O 1
ATOM 2031 N N . VAL B 1 65 ? 12.328 3.928 2.518 1 95.25 65 VAL B N 1
ATOM 2032 C CA . VAL B 1 65 ? 13.477 4.5 1.821 1 95.25 65 VAL B CA 1
ATOM 2033 C C . VAL B 1 65 ? 14.703 4.484 2.738 1 95.25 65 VAL B C 1
ATOM 2035 O O . VAL B 1 65 ? 15.758 3.967 2.369 1 95.25 65 VAL B O 1
ATOM 2038 N N . PRO B 1 66 ? 14.633 4.996 3.975 1 93.75 66 PRO B N 1
ATOM 2039 C CA . PRO B 1 66 ? 15.828 4.977 4.828 1 93.75 66 PRO B CA 1
ATOM 2040 C C . PRO B 1 66 ? 16.344 3.561 5.094 1 93.75 66 PRO B C 1
ATOM 2042 O O . PRO B 1 66 ? 17.547 3.35 5.207 1 93.75 66 PRO B O 1
ATOM 2045 N N . VAL B 1 67 ? 15.484 2.611 5.254 1 92.94 67 VAL B N 1
ATOM 2046 C CA . VAL B 1 67 ? 15.859 1.223 5.5 1 92.94 67 VAL B CA 1
ATOM 2047 C C . VAL B 1 67 ? 16.641 0.68 4.309 1 92.94 67 VAL B C 1
ATOM 2049 O O . VAL B 1 67 ? 17.703 0.068 4.48 1 92.94 67 VAL B O 1
ATOM 2052 N N . LEU B 1 68 ? 16.094 0.925 3.111 1 94.75 68 LEU B N 1
ATOM 2053 C CA . LEU B 1 68 ? 16.719 0.439 1.892 1 94.75 68 LEU B CA 1
ATOM 2054 C C . LEU B 1 68 ? 18.078 1.119 1.67 1 94.75 68 LEU B C 1
ATOM 2056 O O . LEU B 1 68 ? 19.031 0.485 1.215 1 94.75 68 LEU B O 1
ATOM 2060 N N . GLU B 1 69 ? 18.203 2.455 1.951 1 93.31 69 GLU B N 1
ATOM 2061 C CA . GLU B 1 69 ? 19.453 3.195 1.83 1 93.31 69 GLU B CA 1
ATOM 2062 C C . GLU B 1 69 ? 20.516 2.621 2.752 1 93.31 69 GLU B C 1
ATOM 2064 O O . GLU B 1 69 ? 21.688 2.502 2.361 1 93.31 69 GLU B O 1
ATOM 2069 N N . SER B 1 70 ? 20.141 2.289 3.938 1 91.38 70 SER B N 1
ATOM 2070 C CA . SER B 1 70 ? 21.078 1.729 4.902 1 91.38 70 SER B CA 1
ATOM 2071 C C . SER B 1 70 ? 21.609 0.37 4.445 1 91.38 70 SER B C 1
ATOM 2073 O O . SER B 1 70 ? 22.781 0.05 4.641 1 91.38 70 SER B O 1
ATOM 2075 N N . GLU B 1 71 ? 20.703 -0.399 3.85 1 88.25 71 GLU B N 1
ATOM 2076 C CA . GLU B 1 71 ? 21.094 -1.706 3.338 1 88.25 71 GLU B CA 1
ATOM 2077 C C . GLU B 1 71 ? 22.062 -1.567 2.168 1 88.25 71 GLU B C 1
ATOM 2079 O O . GLU B 1 71 ? 22.984 -2.381 2.012 1 88.25 71 GLU B O 1
ATOM 2084 N N . GLN B 1 72 ? 21.859 -0.609 1.309 1 83.56 72 GLN B N 1
ATOM 2085 C CA . GLN B 1 72 ? 22.719 -0.379 0.143 1 83.56 72 GLN B CA 1
ATOM 2086 C C . GLN B 1 72 ? 24.094 0.122 0.557 1 83.56 72 GLN B C 1
ATOM 2088 O O . GLN B 1 72 ? 25.094 -0.234 -0.06 1 83.56 72 GLN B O 1
ATOM 2093 N N . SER B 1 73 ? 24.094 0.994 1.448 1 77.88 73 SER B N 1
ATOM 2094 C CA . SER B 1 73 ? 25.359 1.518 1.936 1 77.88 73 SER B CA 1
ATOM 2095 C C . SER B 1 73 ? 26.203 0.416 2.566 1 77.88 73 SER B C 1
ATOM 2097 O O . SER B 1 73 ? 27.438 0.413 2.432 1 77.88 73 SER B O 1
ATOM 2099 N N . GLY B 1 74 ? 25.484 -0.411 3.168 1 66.5 74 GLY B N 1
ATOM 2100 C CA . GLY B 1 74 ? 26.219 -1.528 3.746 1 66.5 74 GLY B CA 1
ATOM 2101 C C . GLY B 1 74 ? 26.734 -2.504 2.707 1 66.5 74 GLY B C 1
ATOM 2102 O O . GLY B 1 74 ? 27.828 -3.055 2.855 1 66.5 74 GLY B O 1
ATOM 2103 N N . ARG B 1 75 ? 26.016 -2.619 1.606 1 62.94 75 ARG B N 1
ATOM 2104 C CA . ARG B 1 75 ? 26.406 -3.562 0.567 1 62.94 75 ARG B CA 1
ATOM 2105 C C . ARG B 1 75 ? 27.5 -2.971 -0.321 1 62.94 75 ARG B C 1
ATOM 2107 O O . ARG B 1 75 ? 28.344 -3.699 -0.837 1 62.94 75 ARG B O 1
ATOM 2114 N N . ARG B 1 76 ? 27.344 -1.675 -0.804 1 60.38 76 ARG B N 1
ATOM 2115 C CA . ARG B 1 76 ? 28.391 -1.062 -1.617 1 60.38 76 ARG B CA 1
ATOM 2116 C C . ARG B 1 76 ? 29.766 -1.293 -1.004 1 60.38 76 ARG B C 1
ATOM 2118 O O . ARG B 1 76 ? 30.75 -1.462 -1.725 1 60.38 76 ARG B O 1
ATOM 2125 N N . ARG B 1 77 ? 29.859 -1.233 0.289 1 55.31 77 ARG B N 1
ATOM 2126 C CA . ARG B 1 77 ? 31.156 -1.507 0.869 1 55.31 77 ARG B CA 1
ATOM 2127 C C . ARG B 1 77 ? 31.625 -2.92 0.531 1 55.31 77 ARG B C 1
ATOM 2129 O O . ARG B 1 77 ? 32.812 -3.156 0.337 1 55.31 77 ARG B O 1
ATOM 2136 N N . HIS B 1 78 ? 30.625 -3.881 0.391 1 50.94 78 HIS B N 1
ATOM 2137 C CA . HIS B 1 78 ? 31.031 -5.258 0.121 1 50.94 78 HIS B CA 1
ATOM 2138 C C . HIS B 1 78 ? 30.844 -5.609 -1.351 1 50.94 78 HIS B C 1
ATOM 2140 O O . HIS B 1 78 ? 31.375 -6.613 -1.828 1 50.94 78 HIS B O 1
ATOM 2146 N N . ARG B 1 79 ? 29.734 -5.039 -2.09 1 49.25 79 ARG B N 1
ATOM 2147 C CA . ARG B 1 79 ? 29.188 -5.629 -3.309 1 49.25 79 ARG B CA 1
ATOM 2148 C C . ARG B 1 79 ? 29.859 -5.039 -4.547 1 49.25 79 ARG B C 1
ATOM 2150 O O . ARG B 1 79 ? 29.391 -4.043 -5.098 1 49.25 79 ARG B O 1
ATOM 2157 N N . ARG B 1 80 ? 31.047 -4.648 -4.645 1 45.03 80 ARG B N 1
ATOM 2158 C CA . ARG B 1 80 ? 31.5 -4.43 -6.02 1 45.03 80 ARG B CA 1
ATOM 2159 C C . ARG B 1 80 ? 30.781 -5.367 -6.98 1 45.03 80 ARG B C 1
ATOM 2161 O O . ARG B 1 80 ? 30.578 -5.035 -8.156 1 45.03 80 ARG B O 1
ATOM 2168 N N . HIS B 1 81 ? 30.75 -6.738 -6.852 1 42.47 81 HIS B N 1
ATOM 2169 C CA . HIS B 1 81 ? 30.531 -7.742 -7.883 1 42.47 81 HIS B CA 1
ATOM 2170 C C . HIS B 1 81 ? 29.047 -8.07 -8.016 1 42.47 81 HIS B C 1
ATOM 2172 O O . HIS B 1 81 ? 28.672 -9.062 -8.656 1 42.47 81 HIS B O 1
ATOM 2178 N N . HIS B 1 82 ? 28 -7.578 -7.18 1 45.75 82 HIS B N 1
ATOM 2179 C CA . HIS B 1 82 ? 26.781 -8.344 -7.023 1 45.75 82 HIS B CA 1
ATOM 2180 C C . HIS B 1 82 ? 25.844 -8.148 -8.219 1 45.75 82 HIS B C 1
ATOM 2182 O O . HIS B 1 82 ? 25.625 -7.02 -8.664 1 45.75 82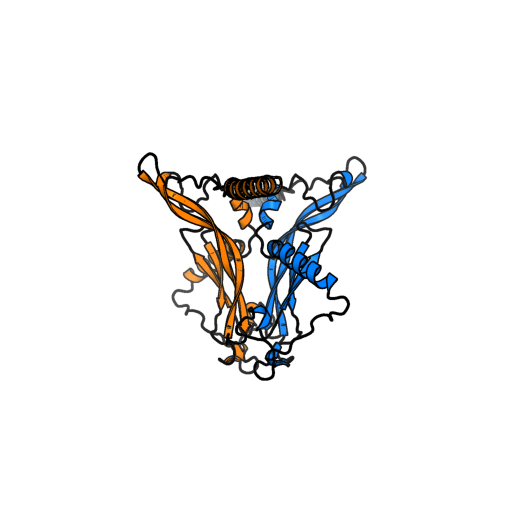 HIS B O 1
ATOM 2188 N N . HIS B 1 83 ? 25.562 -9.086 -9 1 48.84 83 HIS B N 1
ATOM 2189 C CA . HIS B 1 83 ? 24.703 -9.406 -10.141 1 48.84 83 HIS B CA 1
ATOM 2190 C C . HIS B 1 83 ? 23.266 -9 -9.875 1 48.84 83 HIS B C 1
ATOM 2192 O O . HIS B 1 83 ? 22.812 -9 -8.727 1 48.84 83 HIS B O 1
ATOM 2198 N N . LYS B 1 84 ? 22.703 -8.203 -10.664 1 55.38 84 LYS B N 1
ATOM 2199 C CA . LYS B 1 84 ? 21.266 -7.926 -10.672 1 55.38 84 LYS B CA 1
ATOM 2200 C C . LYS B 1 84 ? 20.469 -9.18 -10.352 1 55.38 84 LYS B C 1
ATOM 2202 O O . LYS B 1 84 ? 20.594 -10.203 -11.031 1 55.38 84 LYS B O 1
ATOM 2207 N N . PRO B 1 85 ? 19.938 -9.266 -9.086 1 65.94 85 PRO B N 1
ATOM 2208 C CA . PRO B 1 85 ? 19.297 -10.523 -8.695 1 65.94 85 PRO B CA 1
ATOM 2209 C C . PRO B 1 85 ? 18.234 -10.977 -9.695 1 65.94 85 PRO B C 1
ATOM 2211 O O . PRO B 1 85 ? 17.469 -10.148 -10.203 1 65.94 85 PRO B O 1
ATOM 2214 N N . GLY B 1 86 ? 18.422 -11.922 -10.656 1 85.5 86 GLY B N 1
ATOM 2215 C CA . GLY B 1 86 ? 17.484 -12.609 -11.523 1 85.5 86 GLY B CA 1
ATOM 2216 C C . GLY B 1 86 ? 16.406 -13.367 -10.766 1 85.5 86 GLY B C 1
ATOM 2217 O O . GLY B 1 86 ? 16.203 -13.125 -9.57 1 85.5 86 GLY B O 1
ATOM 2218 N N . CYS B 1 87 ? 15.57 -14.047 -11.492 1 95.75 87 CYS B N 1
ATOM 2219 C CA . CYS B 1 87 ? 14.523 -14.891 -10.93 1 95.75 87 CYS B CA 1
ATOM 2220 C C . CYS B 1 87 ? 15.125 -16.016 -10.078 1 95.75 87 CYS B C 1
ATOM 2222 O O . CYS B 1 87 ? 15.875 -16.844 -10.586 1 95.75 87 CYS B O 1
ATOM 2224 N N . PRO B 1 88 ? 14.883 -16 -8.812 1 95.5 88 PRO B N 1
ATOM 2225 C CA . PRO B 1 88 ? 15.508 -16.969 -7.914 1 95.5 88 PRO B CA 1
ATOM 2226 C C . PRO B 1 88 ? 14.922 -18.375 -8.07 1 95.5 88 PRO B C 1
ATOM 2228 O O . PRO B 1 88 ? 13.875 -18.547 -8.703 1 95.5 88 PRO B O 1
ATOM 2231 N N . ASN B 1 89 ? 15.734 -19.359 -7.605 1 95.75 89 ASN B N 1
ATOM 2232 C CA . ASN B 1 89 ? 15.211 -20.703 -7.414 1 95.75 89 ASN B CA 1
ATOM 2233 C C . ASN B 1 89 ? 14.531 -20.859 -6.059 1 95.75 89 ASN B C 1
ATOM 2235 O O . ASN B 1 89 ? 15.203 -20.859 -5.023 1 95.75 89 ASN B O 1
ATOM 2239 N N . LEU B 1 90 ? 13.234 -21.047 -6.047 1 95.19 90 LEU B N 1
ATOM 2240 C CA . LEU B 1 90 ? 12.422 -21 -4.832 1 95.19 90 LEU B CA 1
ATOM 2241 C C . LEU B 1 90 ? 12.742 -22.188 -3.928 1 95.19 90 LEU B C 1
ATOM 2243 O O . LEU B 1 90 ? 12.516 -22.141 -2.717 1 95.19 90 LEU B O 1
ATOM 2247 N N . LYS B 1 91 ? 13.273 -23.297 -4.477 1 93.88 91 LYS B N 1
ATOM 2248 C CA . LYS B 1 91 ? 13.609 -24.484 -3.686 1 93.88 91 LYS B CA 1
ATOM 2249 C C . LYS B 1 91 ? 14.75 -24.188 -2.719 1 93.88 91 LYS B C 1
ATOM 2251 O O . LYS B 1 91 ? 14.953 -24.922 -1.749 1 93.88 91 LYS B O 1
ATOM 2256 N N . LEU B 1 92 ? 15.438 -23.141 -2.986 1 93 92 LEU B N 1
ATOM 2257 C CA . LEU B 1 92 ? 16.609 -22.828 -2.191 1 93 92 LEU B CA 1
ATOM 2258 C C . LEU B 1 92 ? 16.266 -21.859 -1.07 1 93 92 LEU B C 1
ATOM 2260 O O . LEU B 1 92 ? 17.109 -21.531 -0.235 1 93 92 LEU B O 1
ATOM 2264 N N . VAL B 1 93 ? 15.102 -21.375 -1.038 1 93.12 93 VAL B N 1
ATOM 2265 C CA . VAL B 1 93 ? 14.688 -20.391 -0.049 1 93.12 93 VAL B CA 1
ATOM 2266 C C . VAL B 1 93 ? 14.352 -21.078 1.269 1 93.12 93 VAL B C 1
ATOM 2268 O O . VAL B 1 93 ? 13.68 -22.109 1.28 1 93.12 93 VAL B O 1
ATOM 2271 N N . ASN B 1 94 ? 14.906 -20.547 2.404 1 94.12 94 ASN B N 1
ATOM 2272 C CA . ASN B 1 94 ? 14.477 -21 3.723 1 94.12 94 ASN B CA 1
ATOM 2273 C C . ASN B 1 94 ? 13.125 -20.391 4.113 1 94.12 94 ASN B C 1
ATOM 2275 O O . ASN B 1 94 ? 13.07 -19.281 4.656 1 94.12 94 ASN B O 1
ATOM 2279 N N . THR B 1 95 ? 12.141 -21.141 3.908 1 93.44 95 THR B N 1
ATOM 2280 C CA . THR B 1 95 ? 10.773 -20.625 4.023 1 93.44 95 THR B CA 1
ATOM 2281 C C . THR B 1 95 ? 10.43 -20.344 5.484 1 93.44 95 THR B C 1
ATOM 2283 O O . THR B 1 95 ? 9.461 -19.641 5.766 1 93.44 95 THR B O 1
ATOM 2286 N N . LEU B 1 96 ? 11.164 -20.844 6.48 1 92.81 96 LEU B N 1
ATOM 2287 C CA . LEU B 1 96 ? 10.898 -20.625 7.898 1 92.81 96 LEU B CA 1
ATOM 2288 C C . LEU B 1 96 ? 11.148 -19.172 8.281 1 92.81 96 LEU B C 1
ATOM 2290 O O . LEU B 1 96 ? 10.414 -18.594 9.086 1 92.81 96 LEU B O 1
ATOM 2294 N N . THR B 1 97 ? 12.031 -18.516 7.637 1 93.19 97 THR B N 1
ATOM 2295 C CA . THR B 1 97 ? 12.438 -17.172 8.031 1 93.19 97 THR B CA 1
ATOM 2296 C C . THR B 1 97 ? 12.141 -16.172 6.926 1 93.19 97 THR B C 1
ATOM 2298 O O . THR B 1 97 ? 12.211 -14.961 7.141 1 93.19 97 THR B O 1
ATOM 2301 N N . ALA B 1 98 ? 11.828 -16.688 5.77 1 94.94 98 ALA B N 1
ATOM 2302 C CA . ALA B 1 98 ? 11.664 -15.82 4.602 1 94.94 98 ALA B CA 1
ATOM 2303 C C . ALA B 1 98 ? 10.359 -15.023 4.691 1 94.94 98 ALA B C 1
ATOM 2305 O O . ALA B 1 98 ? 9.328 -15.547 5.117 1 94.94 98 ALA B O 1
ATOM 2306 N N . ASP B 1 99 ? 10.469 -13.773 4.312 1 95.69 99 ASP B N 1
ATOM 2307 C CA . ASP B 1 99 ? 9.281 -12.945 4.195 1 95.69 99 ASP B CA 1
ATOM 2308 C C . ASP B 1 99 ? 8.438 -13.359 2.99 1 95.69 99 ASP B C 1
ATOM 2310 O O . ASP B 1 99 ? 8.891 -14.141 2.148 1 95.69 99 ASP B O 1
ATOM 2314 N N . VAL B 1 100 ? 7.254 -12.812 2.867 1 97.5 100 VAL B N 1
ATOM 2315 C CA . VAL B 1 100 ? 6.301 -13.203 1.835 1 97.5 100 VAL B CA 1
ATOM 2316 C C . VAL B 1 100 ? 6.91 -12.969 0.454 1 97.5 100 VAL B C 1
ATOM 2318 O O . VAL B 1 100 ? 6.762 -13.805 -0.443 1 97.5 100 VAL B O 1
ATOM 2321 N N . ASN B 1 101 ? 7.559 -11.82 0.257 1 97.69 101 ASN B N 1
ATOM 2322 C CA . ASN B 1 101 ? 8.109 -11.5 -1.053 1 97.69 101 ASN B CA 1
ATOM 2323 C C . ASN B 1 101 ? 9.18 -12.508 -1.476 1 97.69 101 ASN B C 1
ATOM 2325 O O . ASN B 1 101 ? 9.414 -12.703 -2.67 1 97.69 101 ASN B O 1
ATOM 2329 N N . GLU B 1 102 ? 9.781 -13.203 -0.504 1 97 102 GLU B N 1
ATOM 2330 C CA . GLU B 1 102 ? 10.852 -14.156 -0.779 1 97 102 GLU B CA 1
ATOM 2331 C C . GLU B 1 102 ? 10.297 -15.547 -1.046 1 97 102 GLU B C 1
ATOM 2333 O O . GLU B 1 102 ? 10.906 -16.344 -1.767 1 97 102 GLU B O 1
ATOM 2338 N N . ARG B 1 103 ? 9.188 -15.828 -0.509 1 96.75 103 ARG B N 1
ATOM 2339 C CA . ARG B 1 103 ? 8.633 -17.172 -0.66 1 96.75 103 ARG B CA 1
ATOM 2340 C C . ARG B 1 103 ? 7.531 -17.188 -1.709 1 96.75 103 ARG B C 1
ATOM 2342 O O . ARG B 1 103 ? 6.961 -18.25 -1.996 1 96.75 103 ARG B O 1
ATOM 2349 N N . SER B 1 104 ? 7.188 -16.062 -2.236 1 98.25 104 SER B N 1
ATOM 2350 C CA . SER B 1 104 ? 6.176 -15.961 -3.283 1 98.25 104 SER B CA 1
ATOM 2351 C C . SER B 1 104 ? 6.66 -16.594 -4.586 1 98.25 104 SER B C 1
ATOM 2353 O O . SER B 1 104 ? 7.848 -16.531 -4.902 1 98.25 104 SER B O 1
ATOM 2355 N N . ILE B 1 105 ? 5.684 -17.094 -5.355 1 98.38 105 ILE B N 1
ATOM 2356 C CA . ILE B 1 105 ? 6.043 -17.625 -6.668 1 98.38 105 ILE B CA 1
ATOM 2357 C C . ILE B 1 105 ? 6.188 -16.484 -7.664 1 98.38 105 ILE B C 1
ATOM 2359 O O . ILE B 1 105 ? 6.531 -16.703 -8.828 1 98.38 105 ILE B O 1
ATOM 2363 N N . SER B 1 106 ? 5.922 -15.344 -7.32 1 98.5 106 SER B N 1
ATOM 2364 C CA . SER B 1 106 ? 6.277 -14.094 -7.98 1 98.5 106 SER B CA 1
ATOM 2365 C C . SER B 1 106 ? 7.074 -13.188 -7.051 1 98.5 106 SER B C 1
ATOM 2367 O O . SER B 1 106 ? 6.578 -12.141 -6.617 1 98.5 106 SER B O 1
ATOM 2369 N N . PRO B 1 107 ? 8.312 -13.586 -6.801 1 98.44 107 PRO B N 1
ATOM 2370 C CA . PRO B 1 107 ? 9.102 -12.844 -5.816 1 98.44 107 PRO B CA 1
ATOM 2371 C C . PRO B 1 107 ? 9.398 -11.414 -6.262 1 98.44 107 PRO B C 1
ATOM 2373 O O . PRO B 1 107 ? 9.414 -11.125 -7.461 1 98.44 107 PRO B O 1
ATOM 2376 N N . TRP B 1 108 ? 9.57 -10.516 -5.281 1 97.94 108 TRP B N 1
ATOM 2377 C CA . TRP B 1 108 ? 9.898 -9.133 -5.602 1 97.94 108 TRP B CA 1
ATOM 2378 C C . TRP B 1 108 ? 10.867 -8.555 -4.582 1 97.94 108 TRP B C 1
ATOM 2380 O O . TRP B 1 108 ? 11.102 -9.148 -3.525 1 97.94 108 TRP B O 1
ATOM 2390 N N . LYS B 1 109 ? 11.484 -7.543 -4.941 1 96.69 109 LYS B N 1
ATOM 2391 C CA . LYS B 1 109 ? 12.305 -6.727 -4.059 1 96.69 109 LYS B CA 1
ATOM 2392 C C . LYS B 1 109 ? 11.906 -5.254 -4.133 1 96.69 109 LYS B C 1
ATOM 2394 O O . LYS B 1 109 ? 11.266 -4.828 -5.098 1 96.69 109 LYS B O 1
ATOM 2399 N N . TYR B 1 110 ? 12.219 -4.516 -3.098 1 96.69 110 TYR B N 1
ATOM 2400 C CA . TYR B 1 110 ? 11.992 -3.076 -3.119 1 96.69 110 TYR B CA 1
ATOM 2401 C C . TYR B 1 110 ? 13.25 -2.336 -3.553 1 96.69 110 TYR B C 1
ATOM 2403 O O . TYR B 1 110 ? 14.359 -2.699 -3.152 1 96.69 110 TYR B O 1
ATOM 2411 N N . THR B 1 111 ? 13.047 -1.429 -4.395 1 96.25 111 THR B N 1
ATOM 2412 C CA . THR B 1 111 ? 14.133 -0.564 -4.848 1 96.25 111 THR B CA 1
ATOM 2413 C C . THR B 1 111 ? 13.742 0.905 -4.723 1 96.25 111 THR B C 1
ATOM 2415 O O . THR B 1 111 ? 12.555 1.243 -4.766 1 96.25 111 THR B O 1
ATOM 2418 N N . ILE B 1 112 ? 14.734 1.702 -4.473 1 96.38 112 ILE B N 1
ATOM 2419 C CA . ILE B 1 112 ? 14.469 3.135 -4.387 1 96.38 112 ILE B CA 1
ATOM 2420 C C . ILE B 1 112 ? 14.398 3.73 -5.789 1 96.38 112 ILE B C 1
ATOM 2422 O O . ILE B 1 112 ? 15.33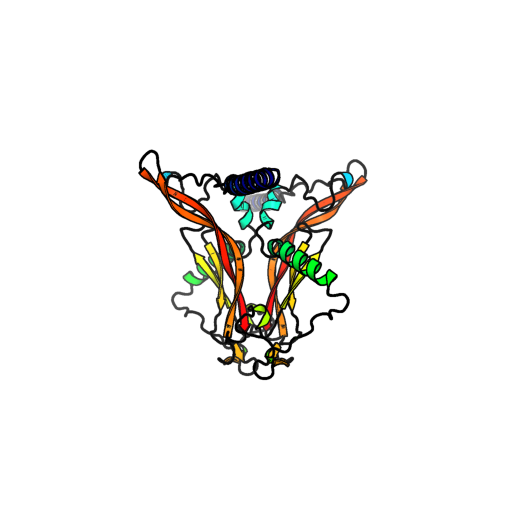6 3.592 -6.578 1 96.38 112 ILE B O 1
ATOM 2426 N N . LYS B 1 113 ? 13.297 4.277 -6.188 1 97.06 113 LYS B N 1
ATOM 2427 C CA . LYS B 1 113 ? 13.148 5.047 -7.418 1 97.06 113 LYS B CA 1
ATOM 2428 C C . LYS B 1 113 ? 13.211 6.547 -7.145 1 97.06 113 LYS B C 1
ATOM 2430 O O . LYS B 1 113 ? 12.492 7.055 -6.277 1 97.06 113 LYS B O 1
ATOM 2435 N N . GLU B 1 114 ? 14.023 7.203 -7.895 1 95.69 114 GLU B N 1
ATOM 2436 C CA . GLU B 1 114 ? 14.219 8.641 -7.695 1 95.69 114 GLU B CA 1
ATOM 2437 C C . GLU B 1 114 ? 13.648 9.438 -8.867 1 95.69 114 GLU B C 1
ATOM 2439 O O . GLU B 1 114 ? 13.805 9.055 -10.023 1 95.69 114 GLU B O 1
ATOM 2444 N N . ASP B 1 115 ? 12.969 10.477 -8.562 1 94.56 115 ASP B N 1
ATOM 2445 C CA . ASP B 1 115 ? 12.484 11.477 -9.508 1 94.56 115 ASP B CA 1
ATOM 2446 C C . ASP B 1 115 ? 12.734 12.891 -8.984 1 94.56 115 ASP B C 1
ATOM 2448 O O . ASP B 1 115 ? 12.125 13.312 -8 1 94.56 115 ASP B O 1
ATOM 2452 N N . ALA B 1 116 ? 13.562 13.625 -9.617 1 90.88 116 ALA B N 1
ATOM 2453 C CA . ALA B 1 116 ? 13.984 14.953 -9.164 1 90.88 116 ALA B CA 1
ATOM 2454 C C . ALA B 1 116 ? 12.836 15.953 -9.258 1 90.88 116 ALA B C 1
ATOM 2456 O O . ALA B 1 116 ? 12.891 17.031 -8.648 1 90.88 116 ALA B O 1
ATOM 2457 N N . ASN B 1 117 ? 11.836 15.656 -10.023 1 89.69 117 ASN B N 1
ATOM 2458 C CA . ASN B 1 117 ? 10.734 16.594 -10.227 1 89.69 117 ASN B CA 1
ATOM 2459 C C . ASN B 1 117 ? 9.523 16.219 -9.383 1 89.69 117 ASN B C 1
ATOM 2461 O O . ASN B 1 117 ? 8.422 16.719 -9.617 1 89.69 117 ASN B O 1
ATOM 2465 N N . ARG B 1 118 ? 9.742 15.344 -8.414 1 91.81 118 ARG B N 1
ATOM 2466 C CA . ARG B 1 118 ? 8.641 14.859 -7.594 1 91.81 118 ARG B CA 1
ATOM 2467 C C . ARG B 1 118 ? 8.945 15.023 -6.109 1 91.81 118 ARG B C 1
ATOM 2469 O O . ARG B 1 118 ? 10.094 14.867 -5.688 1 91.81 118 ARG B O 1
ATOM 2476 N N . ILE B 1 119 ? 7.957 15.43 -5.277 1 88.62 119 ILE B N 1
ATOM 2477 C CA . ILE B 1 119 ? 8.023 15.398 -3.82 1 88.62 119 ILE B CA 1
ATOM 2478 C C . ILE B 1 119 ? 6.988 14.414 -3.277 1 88.62 119 ILE B C 1
ATOM 2480 O O . ILE B 1 119 ? 5.789 14.57 -3.518 1 88.62 119 ILE B O 1
ATOM 2484 N N . PRO B 1 120 ? 7.41 13.414 -2.6 1 91.44 120 PRO B N 1
ATOM 2485 C CA . PRO B 1 120 ? 8.766 13.055 -2.184 1 91.44 120 PRO B CA 1
ATOM 2486 C C . PRO B 1 120 ? 9.625 12.547 -3.344 1 91.44 120 PRO B C 1
ATOM 2488 O O . PRO B 1 120 ? 9.133 11.836 -4.219 1 91.44 120 PRO B O 1
ATOM 2491 N N . ARG B 1 121 ? 10.906 12.828 -3.32 1 92.19 121 ARG B N 1
ATOM 2492 C CA . ARG B 1 121 ? 11.812 12.539 -4.426 1 92.19 121 ARG B CA 1
ATOM 2493 C C . ARG B 1 121 ? 12.117 11.047 -4.508 1 92.19 121 ARG B C 1
ATOM 2495 O O . ARG B 1 121 ? 12.273 10.5 -5.602 1 92.19 121 ARG B O 1
ATOM 2502 N N . GLN B 1 122 ? 12.305 10.484 -3.334 1 95.5 122 GLN B N 1
ATOM 2503 C CA . GLN B 1 122 ? 12.641 9.07 -3.277 1 95.5 122 GLN B CA 1
ATOM 2504 C C . GLN B 1 122 ? 11.477 8.242 -2.738 1 95.5 122 GLN B C 1
ATOM 2506 O O . GLN B 1 122 ? 10.906 8.57 -1.693 1 95.5 122 GLN B O 1
ATOM 2511 N N . LEU B 1 123 ? 11.125 7.238 -3.504 1 96.88 123 LEU B N 1
ATOM 2512 C CA . LEU B 1 123 ? 10.086 6.301 -3.094 1 96.88 123 LEU B CA 1
ATOM 2513 C C . LEU B 1 123 ? 10.555 4.859 -3.268 1 96.88 123 LEU B C 1
ATOM 2515 O O . LEU B 1 123 ? 11.328 4.562 -4.18 1 96.88 123 LEU B O 1
ATOM 2519 N N . ALA B 1 124 ? 10.141 4.055 -2.367 1 97.81 124 ALA B N 1
ATOM 2520 C CA . ALA B 1 124 ? 10.383 2.621 -2.508 1 97.81 124 ALA B CA 1
ATOM 2521 C C . ALA B 1 124 ? 9.344 1.976 -3.418 1 97.81 124 ALA B C 1
ATOM 2523 O O . ALA B 1 124 ? 8.141 2.111 -3.188 1 97.81 124 ALA B O 1
ATOM 2524 N N . PHE B 1 125 ? 9.82 1.299 -4.449 1 98.12 125 PHE B N 1
ATOM 2525 C CA . PHE B 1 125 ? 8.977 0.591 -5.402 1 98.12 125 PHE B CA 1
ATOM 2526 C C . PHE B 1 125 ? 9.266 -0.904 -5.379 1 98.12 125 PHE B C 1
ATOM 2528 O O . PHE B 1 125 ? 10.43 -1.315 -5.32 1 98.12 125 PHE B O 1
ATOM 2535 N N . ALA B 1 126 ? 8.203 -1.681 -5.414 1 98.19 126 ALA B N 1
ATOM 2536 C CA . ALA B 1 126 ? 8.391 -3.111 -5.637 1 98.19 126 ALA B CA 1
ATOM 2537 C C . ALA B 1 126 ? 8.805 -3.393 -7.082 1 98.19 126 ALA B C 1
ATOM 2539 O O . ALA B 1 126 ? 8.297 -2.762 -8.008 1 98.19 126 ALA B O 1
ATOM 2540 N N . GLU B 1 127 ? 9.734 -4.309 -7.25 1 97.81 127 GLU B N 1
ATOM 2541 C CA . GLU B 1 127 ? 10.148 -4.828 -8.555 1 97.81 127 GLU B CA 1
ATOM 2542 C C . GLU B 1 127 ? 10.031 -6.348 -8.602 1 97.81 127 GLU B C 1
ATOM 2544 O O . GLU B 1 127 ? 10.602 -7.047 -7.762 1 97.81 127 GLU B O 1
ATOM 2549 N N . CYS B 1 128 ? 9.297 -6.84 -9.641 1 98.19 128 CYS B N 1
ATOM 2550 C CA . CYS B 1 128 ? 9.188 -8.281 -9.789 1 98.19 128 CYS B CA 1
ATOM 2551 C C . CYS B 1 128 ? 10.5 -8.883 -10.273 1 98.19 128 CYS B C 1
ATOM 2553 O O . CYS B 1 128 ? 11.094 -8.391 -11.242 1 98.19 128 CYS B O 1
ATOM 2555 N N . LEU B 1 129 ? 10.898 -9.922 -9.664 1 98 129 LEU B N 1
ATOM 2556 C CA . LEU B 1 129 ? 12.195 -10.508 -9.977 1 98 129 LEU B CA 1
ATOM 2557 C C . LEU B 1 129 ? 12.094 -11.445 -11.172 1 98 129 LEU B C 1
ATOM 2559 O O . LEU B 1 129 ? 13.109 -11.805 -11.773 1 98 129 LEU B O 1
ATOM 2563 N N . CYS B 1 130 ? 10.898 -11.914 -11.523 1 97.94 130 CYS B N 1
ATOM 2564 C CA . CYS B 1 130 ? 10.648 -12.812 -12.641 1 97.94 130 CYS B CA 1
ATOM 2565 C C . CYS B 1 130 ? 9.656 -12.203 -13.625 1 97.94 130 CYS B C 1
ATOM 2567 O O . CYS B 1 130 ? 8.922 -11.273 -13.273 1 97.94 130 CYS B O 1
ATOM 2569 N N . ASN B 1 131 ? 9.672 -12.672 -14.898 1 97.12 131 ASN B N 1
ATOM 2570 C CA . ASN B 1 131 ? 8.633 -12.328 -15.859 1 97.12 131 ASN B CA 1
ATOM 2571 C C . ASN B 1 131 ? 7.406 -13.227 -15.703 1 97.12 131 ASN B C 1
ATOM 2573 O O . ASN B 1 131 ? 6.273 -12.758 -15.773 1 97.12 131 ASN B O 1
ATOM 2577 N N . GLY B 1 132 ? 7.773 -14.5 -15.539 1 97.81 132 GLY B N 1
ATOM 2578 C CA . GLY B 1 132 ? 6.742 -15.484 -15.258 1 97.81 132 GLY B CA 1
ATOM 2579 C C . GLY B 1 132 ? 6.594 -15.781 -13.773 1 97.81 132 GLY B C 1
ATOM 2580 O O . GLY B 1 132 ? 6.812 -14.906 -12.938 1 97.81 132 GLY B O 1
ATOM 2581 N N . CYS B 1 133 ? 6.055 -16.953 -13.461 1 98.31 133 CYS B N 1
ATOM 2582 C CA . CYS B 1 133 ? 5.891 -17.391 -12.078 1 98.31 133 CYS B CA 1
ATOM 2583 C C . CYS B 1 133 ? 6.613 -18.703 -11.828 1 98.31 133 CYS B C 1
ATOM 2585 O O . CYS B 1 133 ? 6.762 -19.516 -12.742 1 98.31 133 CYS B O 1
ATOM 2587 N N . ILE B 1 134 ? 7.023 -18.828 -10.609 1 97.81 134 ILE B N 1
ATOM 2588 C CA . ILE B 1 134 ? 7.832 -20 -10.266 1 97.81 134 ILE B CA 1
ATOM 2589 C C . ILE B 1 134 ? 6.922 -21.188 -9.953 1 97.81 134 ILE B C 1
ATOM 2591 O O . ILE B 1 134 ? 5.898 -21.031 -9.289 1 97.81 134 ILE B O 1
ATOM 2595 N N . ASP B 1 135 ? 7.387 -22.297 -10.5 1 95.88 135 ASP B N 1
ATOM 2596 C CA . ASP B 1 135 ? 6.723 -23.547 -10.148 1 95.88 135 ASP B CA 1
ATOM 2597 C C . ASP B 1 135 ? 7.094 -23.984 -8.734 1 95.88 135 ASP B C 1
ATOM 2599 O O . ASP B 1 135 ? 8.273 -24.156 -8.422 1 95.88 135 ASP B O 1
ATOM 2603 N N . GLY B 1 136 ? 6.113 -24.203 -7.898 1 91.56 136 GLY B N 1
ATOM 2604 C CA . GLY B 1 136 ? 6.336 -24.531 -6.5 1 91.56 136 GLY B CA 1
ATOM 2605 C C . GLY B 1 136 ? 7.055 -25.859 -6.316 1 91.56 136 GLY B C 1
ATOM 2606 O O . GLY B 1 136 ? 7.738 -26.062 -5.309 1 91.56 136 GLY B O 1
ATOM 2607 N N . LYS B 1 137 ? 6.938 -26.734 -7.219 1 92.12 137 LYS B N 1
ATOM 2608 C CA . LYS B 1 137 ? 7.531 -28.078 -7.105 1 92.12 137 LYS B CA 1
ATOM 2609 C C . LYS B 1 137 ? 8.977 -28.078 -7.598 1 92.12 137 LYS B C 1
ATOM 2611 O O . LYS B 1 137 ? 9.859 -28.641 -6.949 1 92.12 137 LYS B O 1
ATOM 2616 N N . THR B 1 138 ? 9.25 -27.438 -8.734 1 94.69 138 THR B N 1
ATOM 2617 C CA . THR B 1 138 ? 10.578 -27.469 -9.336 1 94.69 138 THR B CA 1
ATOM 2618 C C . THR B 1 138 ? 11.438 -26.312 -8.82 1 94.69 138 THR B C 1
ATOM 2620 O O . THR B 1 138 ? 12.672 -26.391 -8.867 1 94.69 138 THR B O 1
ATOM 2623 N N . GLY B 1 139 ? 10.766 -25.234 -8.469 1 95.81 139 GLY B N 1
ATOM 2624 C CA . GLY B 1 139 ? 11.477 -24.047 -8.023 1 95.81 139 GLY B CA 1
ATOM 2625 C C . GLY B 1 139 ? 11.93 -23.156 -9.164 1 95.81 139 GLY B C 1
ATOM 2626 O O . GLY B 1 139 ? 12.594 -22.141 -8.945 1 95.81 139 GLY B O 1
ATOM 2627 N N . GLN B 1 140 ? 11.523 -23.516 -10.383 1 96.5 140 GLN B N 1
ATOM 2628 C CA . GLN B 1 140 ? 11.977 -22.781 -11.57 1 96.5 140 GLN B CA 1
ATOM 2629 C C . GLN B 1 140 ? 10.852 -21.938 -12.156 1 96.5 140 GLN B C 1
ATOM 2631 O O . GLN B 1 140 ? 9.672 -22.281 -12.031 1 96.5 140 GLN B O 1
ATOM 2636 N N . GLU B 1 141 ? 11.266 -20.906 -12.797 1 97.25 141 GLU B N 1
ATOM 2637 C CA . GLU B 1 141 ? 10.312 -20 -13.438 1 97.25 141 GLU B CA 1
ATOM 2638 C C . GLU B 1 141 ? 9.633 -20.672 -14.625 1 97.25 141 GLU B C 1
ATOM 2640 O O . GLU B 1 141 ? 10.273 -21.391 -15.391 1 97.25 141 GLU B O 1
ATOM 2645 N N . THR B 1 142 ? 8.375 -20.516 -14.719 1 95.75 142 THR B N 1
ATOM 2646 C CA . THR B 1 142 ? 7.605 -20.875 -15.898 1 95.75 142 THR B CA 1
ATOM 2647 C C . THR B 1 142 ? 6.902 -19.656 -16.484 1 95.75 142 THR B C 1
ATOM 2649 O O . THR B 1 142 ? 6.734 -18.641 -15.805 1 95.75 142 THR B O 1
ATOM 2652 N N . THR B 1 143 ? 6.461 -19.75 -17.703 1 94.5 143 THR B N 1
ATOM 2653 C CA . THR B 1 143 ? 5.875 -18.594 -18.375 1 94.5 143 THR B CA 1
ATOM 2654 C C . THR B 1 143 ? 4.383 -18.812 -18.609 1 94.5 143 THR B C 1
ATOM 2656 O O . THR B 1 143 ? 3.779 -18.141 -19.453 1 94.5 143 THR B O 1
ATOM 2659 N N . GLU B 1 144 ? 3.846 -19.719 -17.906 1 93.56 144 GLU B N 1
ATOM 2660 C CA . GLU B 1 144 ? 2.41 -19.953 -18.031 1 93.56 144 GLU B CA 1
ATOM 2661 C C . GLU B 1 144 ? 1.611 -18.766 -17.5 1 93.56 144 GLU B C 1
ATOM 2663 O O . GLU B 1 144 ? 0.507 -18.484 -17.984 1 93.56 144 GLU B O 1
ATOM 2668 N N . LEU B 1 145 ? 2.098 -18.188 -16.469 1 96.44 145 LEU B N 1
ATOM 2669 C CA . LEU B 1 145 ? 1.533 -17 -15.859 1 96.44 145 LEU B CA 1
ATOM 2670 C C . LEU B 1 145 ? 2.512 -15.828 -15.945 1 96.44 145 LEU B C 1
ATOM 2672 O O . LEU B 1 145 ? 3.65 -16 -16.391 1 96.44 145 LEU B O 1
ATOM 2676 N N . ASN B 1 146 ? 1.958 -14.711 -15.594 1 97.44 146 ASN B N 1
ATOM 2677 C CA . ASN B 1 146 ? 2.795 -13.516 -15.586 1 97.44 146 ASN B CA 1
ATOM 2678 C C . ASN B 1 146 ? 2.957 -12.953 -14.18 1 97.44 146 ASN B C 1
ATOM 2680 O O . ASN B 1 146 ? 2.004 -12.938 -13.398 1 97.44 146 ASN B O 1
ATOM 2684 N N . SER B 1 147 ? 4.191 -12.594 -13.898 1 98.38 147 SER B N 1
ATOM 2685 C CA . SER B 1 147 ? 4.41 -11.781 -12.711 1 98.38 147 SER B CA 1
ATOM 2686 C C . SER B 1 147 ? 4.027 -10.32 -12.953 1 98.38 147 SER B C 1
ATOM 2688 O O . SER B 1 147 ? 4.633 -9.648 -13.781 1 98.38 147 SER B O 1
ATOM 2690 N N . VAL B 1 148 ? 3.018 -9.898 -12.203 1 98.31 148 VAL B N 1
ATOM 2691 C CA . VAL B 1 148 ? 2.438 -8.586 -12.469 1 98.31 148 VAL B CA 1
ATOM 2692 C C . VAL B 1 148 ? 2.539 -7.711 -11.219 1 98.31 148 VAL B C 1
ATOM 2694 O O . VAL B 1 148 ? 2.309 -8.188 -10.102 1 98.31 148 VAL B O 1
ATOM 2697 N N . LEU B 1 149 ? 2.867 -6.426 -11.43 1 98.56 149 LEU B N 1
ATOM 2698 C CA . LEU B 1 149 ? 2.949 -5.473 -10.328 1 98.56 149 LEU B CA 1
ATOM 2699 C C . LEU B 1 149 ? 1.568 -5.195 -9.742 1 98.56 149 LEU B C 1
ATOM 2701 O O . LEU B 1 149 ? 0.607 -4.984 -10.484 1 98.56 149 LEU B O 1
ATOM 2705 N N . VAL B 1 150 ? 1.489 -5.293 -8.461 1 98.62 150 VAL B N 1
ATOM 2706 C CA . VAL B 1 150 ? 0.35 -4.742 -7.734 1 98.62 150 VAL B CA 1
ATOM 2707 C C . VAL B 1 150 ? 0.624 -3.283 -7.371 1 98.62 150 VAL B C 1
ATOM 2709 O O . VAL B 1 150 ? 1.587 -2.984 -6.664 1 98.62 150 VAL B O 1
ATOM 2712 N N . GLU B 1 151 ? -0.265 -2.398 -7.801 1 97.75 151 GLU B N 1
ATOM 2713 C CA . GLU B 1 151 ? 0.016 -0.973 -7.66 1 97.75 151 GLU B CA 1
ATOM 2714 C C . GLU B 1 151 ? -1.045 -0.284 -6.805 1 97.75 151 GLU B C 1
ATOM 2716 O O . GLU B 1 151 ? -2.201 -0.711 -6.777 1 97.75 151 GLU B O 1
ATOM 2721 N N . GLN B 1 152 ? -0.622 0.74 -6.145 1 95.94 152 GLN B N 1
ATOM 2722 C CA . GLN B 1 152 ? -1.512 1.616 -5.391 1 95.94 152 GLN B CA 1
ATOM 2723 C C . GLN B 1 152 ? -1.292 3.078 -5.762 1 95.94 152 GLN B C 1
ATOM 2725 O O . GLN B 1 152 ? -0.177 3.477 -6.109 1 95.94 152 GLN B O 1
ATOM 2730 N N . ASN B 1 153 ? -2.367 3.805 -5.617 1 92.25 153 ASN B N 1
ATOM 2731 C CA . ASN B 1 153 ? -2.264 5.227 -5.926 1 92.25 153 ASN B CA 1
ATOM 2732 C C . ASN B 1 153 ? -1.643 6.008 -4.77 1 92.25 153 ASN B C 1
ATOM 2734 O O . ASN B 1 153 ? -1.904 5.711 -3.604 1 92.25 153 ASN B O 1
ATOM 2738 N N . MET B 1 154 ? -0.855 6.945 -5.105 1 92.5 154 MET B N 1
ATOM 2739 C CA . MET B 1 154 ? -0.262 7.863 -4.141 1 92.5 154 MET B CA 1
ATOM 2740 C C . MET B 1 154 ? -0.248 9.289 -4.684 1 92.5 154 MET B C 1
ATOM 2742 O O . MET B 1 154 ? 0.046 9.508 -5.863 1 92.5 154 MET B O 1
ATOM 2746 N N . MET B 1 155 ? -0.674 10.242 -3.816 1 89.88 155 MET B N 1
ATOM 2747 C CA . MET B 1 155 ? -0.582 11.648 -4.191 1 89.88 155 MET B CA 1
ATOM 2748 C C . MET B 1 155 ? 0.838 12.172 -4 1 89.88 155 MET B C 1
ATOM 2750 O O . MET B 1 155 ? 1.492 11.852 -3.006 1 89.88 155 MET B O 1
ATOM 2754 N N . VAL B 1 156 ? 1.295 12.898 -4.984 1 91.44 156 VAL B N 1
ATOM 2755 C CA . VAL B 1 156 ? 2.623 13.492 -4.918 1 91.44 156 VAL B CA 1
ATOM 2756 C C . VAL B 1 156 ? 2.57 14.93 -5.449 1 91.44 156 VAL B C 1
ATOM 2758 O O . VAL B 1 156 ? 1.549 15.359 -5.992 1 91.44 156 VAL B O 1
ATOM 2761 N N . LEU B 1 157 ? 3.604 15.719 -5.16 1 89.69 157 LEU B N 1
ATOM 2762 C CA . LEU B 1 157 ? 3.783 17.031 -5.789 1 89.69 157 LEU B CA 1
ATOM 2763 C C . LEU B 1 157 ? 4.75 16.938 -6.961 1 89.69 157 LEU B C 1
ATOM 2765 O O . LEU B 1 157 ? 5.875 16.438 -6.812 1 89.69 157 LEU B O 1
ATOM 2769 N N . LYS B 1 158 ? 4.289 17.328 -8.133 1 91.75 158 LYS B N 1
ATOM 2770 C CA . LYS B 1 158 ? 5.141 17.344 -9.32 1 91.75 158 LYS B CA 1
ATOM 2771 C C . LYS B 1 158 ? 5.527 18.781 -9.695 1 91.75 158 LYS B C 1
ATOM 2773 O O . LYS B 1 158 ? 4.672 19.656 -9.742 1 91.75 158 LYS B O 1
ATOM 2778 N N . ARG B 1 159 ? 6.797 18.859 -9.945 1 89 159 ARG B N 1
ATOM 2779 C CA . ARG B 1 159 ? 7.348 20.156 -10.32 1 89 159 ARG B CA 1
ATOM 2780 C C . ARG B 1 159 ? 7.277 20.375 -11.828 1 89 159 ARG B C 1
ATOM 2782 O O . ARG B 1 159 ? 7.668 19.5 -12.602 1 89 159 ARG B O 1
ATOM 2789 N N . LYS B 1 160 ? 6.754 21.5 -12.242 1 90.88 160 LYS B N 1
ATOM 2790 C CA . LYS B 1 160 ? 6.676 21.875 -13.648 1 90.88 160 LYS B CA 1
ATOM 2791 C C . LYS B 1 160 ? 7.328 23.234 -13.891 1 90.88 160 LYS B C 1
ATOM 2793 O O . LYS B 1 160 ? 7.188 24.156 -13.07 1 90.88 160 LYS B O 1
ATOM 2798 N N . PRO B 1 161 ? 8.039 23.25 -15.008 1 90.75 161 PRO B N 1
ATOM 2799 C CA . PRO B 1 161 ? 8.648 24.547 -15.305 1 90.75 161 PRO B CA 1
ATOM 2800 C C . PRO B 1 161 ? 7.617 25.641 -15.594 1 90.75 161 PRO B C 1
ATOM 2802 O O . PRO B 1 161 ? 6.523 25.344 -16.078 1 90.75 161 PRO B O 1
ATOM 2805 N N . CYS B 1 162 ? 7.988 26.812 -15.102 1 90.31 162 CYS B N 1
ATOM 2806 C CA . CYS B 1 162 ? 7.16 27.984 -15.375 1 90.31 162 CYS B CA 1
ATOM 2807 C C . CYS B 1 162 ? 8.016 29.219 -15.578 1 90.31 162 CYS B C 1
ATOM 2809 O O . CYS B 1 162 ? 9.234 29.172 -15.406 1 90.31 162 CYS B O 1
ATOM 2811 N N . ARG B 1 163 ? 7.395 30.234 -16.172 1 87.69 163 ARG B N 1
ATOM 2812 C CA . ARG B 1 163 ? 8.039 31.531 -16.328 1 87.69 163 ARG B CA 1
ATOM 2813 C C . ARG B 1 163 ? 7.293 32.625 -15.547 1 87.69 163 ARG B C 1
ATOM 2815 O O . ARG B 1 163 ? 6.066 32.688 -15.617 1 87.69 163 ARG B O 1
ATOM 2822 N N . HIS B 1 164 ? 8.109 33.344 -14.711 1 84.19 164 HIS B N 1
ATOM 2823 C CA . HIS B 1 164 ? 7.508 34.406 -13.938 1 84.19 164 HIS B CA 1
ATOM 2824 C C . HIS B 1 164 ? 6.996 35.531 -14.844 1 84.19 164 HIS B C 1
ATOM 2826 O O . HIS B 1 164 ? 7.734 36.031 -15.695 1 84.19 164 HIS B O 1
ATOM 2832 N N . PRO B 1 165 ? 5.707 35.812 -14.609 1 79.62 165 PRO B N 1
ATOM 2833 C CA . PRO B 1 165 ? 5.121 36.812 -15.492 1 79.62 165 PRO B CA 1
ATOM 2834 C C . PRO B 1 165 ? 5.793 38.188 -15.359 1 79.62 165 PRO B C 1
ATOM 2836 O O . PRO B 1 165 ? 5.832 38.938 -16.312 1 79.62 165 PRO B O 1
ATOM 2839 N N . GLU B 1 166 ? 6.312 38.438 -14.156 1 79.88 166 GLU B N 1
ATOM 2840 C CA . GLU B 1 166 ? 6.852 39.781 -13.891 1 79.88 166 GLU B CA 1
ATOM 2841 C C . GLU B 1 166 ? 8.203 39.969 -14.578 1 79.88 166 GLU B C 1
ATOM 2843 O O . GLU B 1 166 ? 8.492 41.062 -15.086 1 79.88 166 GLU B O 1
ATOM 2848 N N . ASP B 1 167 ? 9.109 39 -14.562 1 83.44 167 ASP B N 1
ATOM 2849 C CA . ASP B 1 167 ? 10.469 39.188 -15.047 1 83.44 167 ASP B CA 1
ATOM 2850 C C . ASP B 1 167 ? 10.867 38.094 -16.016 1 83.44 167 ASP B C 1
ATOM 2852 O O . ASP B 1 167 ? 12.016 38.031 -16.469 1 83.44 167 ASP B O 1
ATOM 2856 N N . ASP B 1 168 ? 10.055 37.219 -16.375 1 85 168 ASP B N 1
ATOM 2857 C CA . ASP B 1 168 ? 10.25 36.156 -17.344 1 85 168 ASP B CA 1
ATOM 2858 C C . ASP B 1 168 ? 11.336 35.188 -16.875 1 85 168 ASP B C 1
ATOM 2860 O O . ASP B 1 168 ? 12 34.562 -17.703 1 85 168 ASP B O 1
ATOM 2864 N N . VAL B 1 169 ? 11.602 35.281 -15.562 1 85.62 169 VAL B N 1
ATOM 2865 C CA . VAL B 1 169 ? 12.602 34.375 -14.984 1 85.62 169 VAL B CA 1
ATOM 2866 C C . VAL B 1 169 ? 12.023 32.969 -14.859 1 85.62 169 VAL B C 1
ATOM 2868 O O . VAL B 1 169 ? 10.828 32.812 -14.594 1 85.62 169 VAL B O 1
ATOM 2871 N N . GLU B 1 170 ? 12.875 32.031 -15.047 1 87.19 170 GLU B N 1
ATOM 2872 C CA . GLU B 1 170 ? 12.477 30.625 -14.945 1 87.19 170 GLU B CA 1
ATOM 2873 C C . GLU B 1 170 ? 12.164 30.25 -13.508 1 87.19 170 GLU B C 1
ATOM 2875 O O . GLU B 1 170 ? 12.836 30.688 -12.578 1 87.19 170 GLU B O 1
ATOM 2880 N N . GLY B 1 171 ? 11.086 29.578 -13.391 1 87.88 171 GLY B N 1
ATOM 2881 C CA . GLY B 1 171 ? 10.688 29.062 -12.094 1 87.88 171 GLY B CA 1
ATOM 2882 C C . GLY B 1 171 ? 9.977 27.719 -12.172 1 87.88 171 GLY B C 1
ATOM 2883 O O . GLY B 1 171 ? 10.125 26.984 -13.156 1 87.88 171 GLY B O 1
ATOM 2884 N N . PHE B 1 172 ? 9.445 27.375 -11.008 1 87.88 172 PHE B N 1
ATOM 2885 C CA . PHE B 1 172 ? 8.75 26.094 -10.969 1 87.88 172 PHE B CA 1
ATOM 2886 C C . PHE B 1 172 ? 7.398 26.25 -10.273 1 87.88 172 PHE B C 1
ATOM 2888 O O . PHE B 1 172 ? 7.238 27.078 -9.383 1 87.88 172 PHE B O 1
ATOM 2895 N N . VAL B 1 173 ? 6.434 25.5 -10.789 1 88.44 173 VAL B N 1
ATOM 2896 C CA . VAL B 1 173 ? 5.148 25.359 -10.117 1 88.44 173 VAL B CA 1
ATOM 2897 C C . VAL B 1 173 ? 4.945 23.906 -9.711 1 88.44 173 VAL B C 1
ATOM 2899 O O . VAL B 1 173 ? 5.484 22.984 -10.352 1 88.44 173 VAL B O 1
ATOM 2902 N N . PHE B 1 174 ? 4.273 23.75 -8.578 1 86.62 174 PHE B N 1
ATOM 2903 C CA . PHE B 1 174 ? 4.008 22.391 -8.094 1 86.62 174 PHE B CA 1
ATOM 2904 C C . PHE B 1 174 ? 2.533 22.047 -8.242 1 86.62 174 PHE B C 1
ATOM 2906 O O . PHE B 1 174 ? 1.663 22.875 -7.965 1 86.62 174 PHE B O 1
ATOM 2913 N N . GLU B 1 175 ? 2.307 20.859 -8.758 1 88.81 175 GLU B N 1
ATOM 2914 C CA . GLU B 1 175 ? 0.948 20.344 -8.922 1 88.81 175 GLU B CA 1
ATOM 2915 C C . GLU B 1 175 ? 0.774 19 -8.211 1 88.81 175 GLU B C 1
ATOM 2917 O O . GLU B 1 175 ? 1.661 18.156 -8.258 1 88.81 175 GLU B O 1
ATOM 2922 N N . THR B 1 176 ? -0.357 18.906 -7.441 1 88.06 176 THR B N 1
ATOM 2923 C CA . THR B 1 176 ? -0.693 17.641 -6.82 1 88.06 176 THR B CA 1
ATOM 2924 C C . THR B 1 176 ? -1.178 16.641 -7.867 1 88.06 176 THR B C 1
ATOM 2926 O O . THR B 1 176 ? -2.066 16.953 -8.664 1 88.06 176 THR B O 1
ATOM 2929 N N . THR B 1 177 ? -0.509 15.539 -7.988 1 90.75 177 THR B N 1
ATOM 2930 C CA . THR B 1 177 ? -0.87 14.508 -8.953 1 90.75 177 THR B CA 1
ATOM 2931 C C . THR B 1 177 ? -0.781 13.117 -8.328 1 90.75 177 THR B C 1
ATOM 2933 O O . THR B 1 177 ? -0.089 12.93 -7.324 1 90.75 177 THR B O 1
ATOM 2936 N N . SER B 1 178 ? -1.623 12.227 -8.906 1 92.19 178 SER B N 1
ATOM 2937 C CA . SER B 1 178 ? -1.569 10.852 -8.445 1 92.19 178 SER B CA 1
ATOM 2938 C C . SER B 1 178 ? -0.603 10.016 -9.281 1 92.19 178 SER B C 1
ATOM 2940 O O . SER B 1 178 ? -0.555 10.164 -10.508 1 92.19 178 SER B O 1
ATOM 2942 N N . ILE B 1 179 ? 0.209 9.18 -8.609 1 95.75 179 ILE B N 1
ATOM 2943 C CA . ILE B 1 179 ? 1.062 8.219 -9.297 1 95.75 179 ILE B CA 1
ATOM 2944 C C . ILE B 1 179 ? 0.724 6.805 -8.828 1 95.75 179 ILE B C 1
ATOM 2946 O O . ILE B 1 179 ? 0.106 6.625 -7.777 1 95.75 179 ILE B O 1
ATOM 2950 N N . LYS B 1 180 ? 1.112 5.836 -9.688 1 96.44 180 LYS B N 1
ATOM 2951 C CA . LYS B 1 180 ? 1.004 4.43 -9.312 1 96.44 180 LYS B CA 1
ATOM 2952 C C . LYS B 1 180 ? 2.289 3.936 -8.648 1 96.44 180 LYS B C 1
ATOM 2954 O O . LYS B 1 180 ? 3.369 4.031 -9.234 1 96.44 180 LYS B O 1
ATOM 2959 N N . VAL B 1 181 ? 2.137 3.49 -7.449 1 97.06 181 VAL B N 1
ATOM 2960 C CA . VAL B 1 181 ? 3.275 2.965 -6.703 1 97.06 181 VAL B CA 1
ATOM 2961 C C . VAL B 1 181 ? 3.184 1.442 -6.621 1 97.06 181 VAL B C 1
ATOM 2963 O O . VAL B 1 181 ? 2.254 0.901 -6.02 1 97.06 181 VAL B O 1
ATOM 2966 N N . PRO B 1 182 ? 4.145 0.714 -7.289 1 98.31 182 PRO B N 1
ATOM 2967 C CA . PRO B 1 182 ? 4.16 -0.741 -7.129 1 98.31 182 PRO B CA 1
ATOM 2968 C C . PRO B 1 182 ? 4.465 -1.173 -5.695 1 98.31 182 PRO B C 1
ATOM 2970 O O . PRO B 1 182 ? 5.422 -0.682 -5.09 1 98.31 182 PRO B O 1
ATOM 2973 N N . VAL B 1 183 ? 3.676 -2.129 -5.184 1 97.75 183 VAL B N 1
ATOM 2974 C CA . VAL B 1 183 ? 3.832 -2.461 -3.771 1 97.75 183 VAL B CA 1
ATOM 2975 C C . VAL B 1 183 ? 4.113 -3.955 -3.619 1 97.75 183 VAL B C 1
ATOM 2977 O O . VAL B 1 183 ? 4.574 -4.402 -2.566 1 97.75 183 VAL B O 1
ATOM 2980 N N . ALA B 1 184 ? 3.824 -4.684 -4.613 1 98.69 184 ALA B N 1
ATOM 2981 C CA . ALA B 1 184 ? 4.031 -6.129 -4.605 1 98.69 184 ALA B CA 1
ATOM 2982 C C . ALA B 1 184 ? 3.951 -6.699 -6.016 1 98.69 184 ALA B C 1
ATOM 2984 O O . ALA B 1 184 ? 3.75 -5.961 -6.984 1 98.69 184 ALA B O 1
ATOM 2985 N N . CYS B 1 185 ? 4.184 -7.969 -6.137 1 98.75 185 CYS B N 1
ATOM 2986 C CA . CYS B 1 185 ? 3.953 -8.711 -7.367 1 98.75 185 CYS B CA 1
ATOM 2987 C C . CYS B 1 185 ? 2.996 -9.875 -7.133 1 98.75 185 CYS B C 1
ATOM 2989 O O . CYS B 1 185 ? 2.99 -10.469 -6.055 1 98.75 185 CYS B O 1
ATOM 2991 N N . ALA B 1 186 ? 2.229 -10.133 -8.078 1 98.69 186 ALA B N 1
ATOM 2992 C CA . ALA B 1 186 ? 1.299 -11.258 -8.039 1 98.69 186 ALA B CA 1
ATOM 2993 C C . ALA B 1 186 ? 1.319 -12.031 -9.359 1 98.69 186 ALA B C 1
ATOM 2995 O O . ALA B 1 186 ? 1.562 -11.453 -10.422 1 98.69 186 ALA B O 1
ATOM 2996 N N . CYS B 1 187 ? 1.113 -13.375 -9.273 1 98.62 187 CYS B N 1
ATOM 2997 C CA . CYS B 1 187 ? 0.95 -14.172 -10.484 1 98.62 187 CYS B CA 1
ATOM 2998 C C . CYS B 1 187 ? -0.469 -14.055 -11.031 1 98.62 187 CYS B C 1
ATOM 3000 O O . CYS B 1 187 ? -1.438 -14.281 -10.305 1 98.62 187 CYS B O 1
ATOM 3002 N N . ALA B 1 188 ? -0.557 -13.68 -12.297 1 98.12 188 ALA B N 1
ATOM 3003 C CA . ALA B 1 188 ? -1.872 -13.438 -12.883 1 98.12 188 ALA B CA 1
ATOM 3004 C C . ALA B 1 188 ? -1.906 -13.883 -14.344 1 98.12 188 ALA B C 1
ATOM 3006 O O . ALA B 1 188 ? -0.864 -13.977 -15 1 98.12 188 ALA B O 1
ATOM 3007 N N . LEU B 1 189 ? -3.074 -14.188 -14.727 1 96.56 189 LEU B N 1
ATOM 3008 C CA . LEU B 1 189 ? -3.277 -14.469 -16.141 1 96.56 189 LEU B CA 1
ATOM 3009 C C . LEU B 1 189 ? -2.984 -13.227 -16.984 1 96.56 189 LEU B C 1
ATOM 3011 O O . LEU B 1 189 ? -3.242 -12.102 -16.562 1 96.56 189 LEU B O 1
ATOM 3015 N N . ALA B 1 190 ? -2.443 -13.469 -18.219 1 92.94 190 ALA B N 1
ATOM 3016 C CA . ALA B 1 190 ? -2.219 -12.367 -19.156 1 92.94 190 ALA B CA 1
ATOM 3017 C C . ALA B 1 190 ? -3.539 -11.734 -19.594 1 92.94 190 ALA B C 1
ATOM 3019 O O . ALA B 1 190 ? -4.574 -12.406 -19.609 1 92.94 190 ALA B O 1
ATOM 3020 N N . ARG B 1 191 ? -3.43 -10.406 -19.844 1 88.44 191 ARG B N 1
ATOM 3021 C CA . ARG B 1 191 ? -4.602 -9.766 -20.422 1 88.44 191 ARG B CA 1
ATOM 3022 C C . ARG B 1 191 ? -4.82 -10.234 -21.859 1 88.44 191 ARG B C 1
ATOM 3024 O O . ARG B 1 191 ? -3.906 -10.18 -22.688 1 88.44 191 ARG B O 1
ATOM 3031 N N . SER B 1 192 ? -5.902 -10.891 -22.109 1 81.81 192 SER B N 1
ATOM 3032 C CA . SER B 1 192 ? -6.227 -11.359 -23.453 1 81.81 192 SER B CA 1
ATOM 3033 C C . SER B 1 192 ? -7.723 -11.234 -23.734 1 81.81 192 SER B C 1
ATOM 3035 O O . SER B 1 192 ? -8.531 -11.211 -22.812 1 81.81 192 SER B O 1
#

Radius of gyration: 28.34 Å; Cα contacts (8 Å, |Δi|>4): 662; chains: 2; bounding box: 101×68×74 Å

Organism: Anolis carolinensis (NCBI:txid28377)

Secondary structure (DSSP, 8-state):
-HHHHHHHHHHHHHHHHHHHHHHS----------EEGGG--TTPPPGGGHHHHHHHHT-HHHHHHHHHHHHHHHHHHH-SS-----S--GGGS-TTT--HHHHBSS-EEEEEEE-TTEESSEEEEEEES-SSEE-TTT--EESSSEEEEEEEEEEEEEEEEEE-TTT--EEEEEEEEEEEEEEEEEEE----/-HHHHHHHHHHHHHHHHHHHHHHS----------EEGGG--TTPPPGGGHHHHHHHHT-HHHHHHHHHHHHHHHHHHH-SS-----S--GGGS-TTT--HHHHBSS-EEEEEEE-TTEESSEEEEEEES-SSEE-TTT--EESSSEEEEEEEEEEEEEEEEEE-TTT--EEEEEEEEEEEEEEEEEEEPPP-

Sequence (384 aa):
GSDSERSLLLLFVLLGWTEARRLSGGQHRHHSHCIRADDLQDGEVPTVFRSRTARWADHPAVQLVPVLESEQSGRRRHRRHHHKPGCPNLKLVNTLTADVNERSISPWKYTIKEDANRIPRQLAFAECLCNGCIDGKTGQETTELNSVLVEQNMMVLKRKPCRHPEDDVEGFVFETTSIKVPVACACALARSGSDSERSLLLLFVLLGWTEARRLSGGQHRHHSHCIRADDLQDGEVPTVFRSRTARWADHPAVQLVPVLESEQSGRRRHRRHHHKPGCPNLKLVNTLTADVNERSISPWKYTIKEDANRIPRQLAFAECLCNGCIDGKTGQETTELNSVLVEQNMMVLKRKPCRHPEDDVEGFVFETTSIKVPVACACALARS

Foldseek 3Di:
DVVVVVVVVVVVVVVVVVVVVVVVPPPVPPPLPFDAPVQDDQQDDPPVCVVVLVVCCPPPQNVCVVVVVVVVVVCVVPPPPDDLQAQWQLVPDPPVPDDCLNNFQFHWDWDWDADRFKVVGTTIAIDTRYQAGADPVRSHGDRQWGWDFDWDKDWIWGWDWDADPVPRHIGIGIDIDIDIGGDGIDTDHDDD/DVVVVVVVVVVVVVVVVVVVVVVVPPPVPPPLPFDAPVQDDQQDDPPVCVVVLVVCCPPPQNVCVVVVVVVVVVCVVPPPPDPPQAQWQLVPDPPVPDDCLNNFQFHWDWDWDADRQKVVGTTIAIDTRYQAGADPVRSHGDRQWGWDFDWDKDWIWGWDWDADPVPRHIGIGIDIDIDIGGDGIDTDHDDD